Protein 3W1Z (pdb70)

Radius of gyration: 27.45 Å; Cα contacts (8 Å, |Δi|>4): 1087; chains: 4; bounding box: 51×83×70 Å

Secondary structure (DSSP, 8-state):
----SSBT-SS---SSS-----TTS----EEEEE-SSEEEEEEE-TT--GGGEEEEEETTEEEEEEEE--GGGG-SSSSEEEEE----EEEEEEEE-SS-B-GGG-EEEEETTEEEEEEEBS--S----PPP--/---TTTSSPPHHHHHHHHHHHHH-GGGS---SSSB---EEEEE-SSEEEEEEE-TT--GGGEEEEEETTEEEEEEEE--TTHHHHHTT-EEEE----EEEEEEEE--S-B-GGG-EEEEETTEEEEEEEB-SS-SS-------/----HHHHHH-GGGS-PPTTSB---EEEEE-SSEEEEEEE-TT--GGGEEEEEETTEEEEEEEE--TT-SSSSSTTEEEE----EEEEEEEE--S-B-TTS-EEEEETTEEEEEEEB-SS-SS-------/-----EEEEE-SSEEEEEEE-TT--GGGEEEEEETTEEEEEEEEPPTTTT-S-SS-EEEE----EEEEEEEE--S-B-TTS-EEEEETTEEEEEEEBSS-----EEEPB-

Foldseek 3Di:
DQDDQEAPDPPDDDDPDDRVPPDLADRFDWDWDDDLFKIKIKTAAAQDDPVQWDWDDDDQKIKIWGWFDDPVVPDPDDDDDPDDSDHTTIGMYIYRHPAAFDPVPWDWDADNRMIMIMTTHPRRDDPDDDDDDD/DVCQVPPDDDVVVVVVVVCCCFAPQVNPDPPPPADEWDWDWDDDVWKIKIKTAAPQDDPVFWDWDDDDQKIKIWGWRDDPCVVVVVVVNDDDDPDDTTIYMGMGRHPAAFDRVPWDWDDDNRMIMIMTTGDPDHPPPDDDDDD/DPDCPQVCFAPFPNQPFDDDDDQQDWDWDADPFKIKIKGAAPQDDPVFWDWDDDPQKIKIWGWRDDPQPDDVRDPVDDDDDDDTTIDMTMGGHPAQFDRVVWDWDDDNRMIMTMTGGDPDHPPDDDDDPD/DDEWDKDWDDDLFKIKMKTFAPQADPVFWDWDDDPQKIKIWGWRDDPPVVDDDPDDDDDDPDDTTIDMDIDGHPFDFDVVPWDWDADNRMIMIMTTGPHRDDDDDDDDDD

Organism: Schizosaccharomyces pombe (strain 972 / ATCC 24843) (NCBI:txid284812)

Nearest PDB structures (foldseek):
  3w1z-assembly1_B  TM=1.007E+00  e=1.827E-26  Schizosaccharomyces pombe 972h-
  3w1z-assembly1_C  TM=9.497E-01  e=1.363E-19  Schizosaccharomyces pombe 972h-
  3w1z-assembly1_D  TM=8.526E-01  e=8.000E-17  Schizosaccharomyces pombe 972h-
  5j7n-assembly1_A  TM=8.357E-01  e=1.827E-09  Xylella fastidiosa 9a5c
  3guf-assembly1_B  TM=9.057E-01  e=1.093E-08  Xanthomonas citri

Solvent-accessible surface area: 29798 Å² total; per-residue (Å²): 149,75,66,25,35,4,1,74,32,70,7,6,95,98,52,134,52,29,74,37,64,114,96,46,69,42,31,9,30,0,3,0,3,29,12,88,69,39,0,1,0,3,2,31,2,19,18,3,93,96,136,50,6,51,0,6,17,8,39,19,32,0,2,1,11,11,68,6,54,29,108,92,141,112,96,116,87,130,38,102,82,76,50,62,46,26,118,54,25,89,14,37,3,4,0,20,11,58,33,161,16,44,32,127,124,12,94,0,63,26,69,49,0,20,0,32,0,37,0,18,29,81,122,121,72,110,128,98,166,169,132,95,162,260,187,75,90,124,54,156,159,75,101,56,108,88,17,88,74,98,102,36,24,91,76,2,2,1,22,183,89,13,119,81,76,106,72,56,47,50,14,37,0,2,0,20,44,28,190,108,64,4,10,0,6,0,32,5,18,20,2,97,143,141,44,24,103,46,88,60,99,101,20,99,0,16,0,21,21,87,15,75,38,136,46,129,96,42,35,96,95,46,11,85,103,70,45,26,15,156,53,27,48,4,24,6,15,0,40,8,61,28,114,23,22,51,124,153,38,115,51,95,29,72,62,0,28,5,27,0,38,0,34,44,40,156,105,21,128,117,152,155,177,137,94,162,245,158,148,62,162,46,22,108,78,2,2,3,50,155,86,19,127,94,93,119,73,54,52,65,17,39,0,1,0,16,23,16,147,97,48,3,11,0,8,0,34,4,19,18,1,99,128,125,37,19,79,49,104,65,96,108,20,98,0,34,1,24,16,89,17,59,42,116,63,168,71,114,91,47,35,0,9,11,5,13,25,6,21,76,52,32,32,2,20,13,30,1,28,11,66,21,108,15,38,52,135,149,36,121,48,101,46,70,61,1,29,6,32,0,54,0,18,56,45,168,167,26,178,105,162,160,163,126,87,164,242,184,33,24,11,14,0,3,0,18,18,18,85,68,47,0,14,0,5,1,34,4,16,16,2,80,142,132,34,20,77,47,109,59,100,112,13,99,0,36,0,26,13,80,9,32,33,86,64,129,99,42,110,84,84,29,91,76,81,51,81,52,25,115,59,25,86,8,80,6,45,0,49,6,70,26,147,9,37,57,138,142,37,119,59,79,32,56,59,1,29,6,22,0,48,0,23,26,76,121,121,45,123,64,65,77,98,5,65,21,148

InterPro domains:
  IPR002068 Alpha crystallin/Hsp20 domain [PF00011] (41-142)
  IPR002068 Alpha crystallin/Hsp20 domain [PS01031] (30-143)
  IPR008978 HSP20-like chaperone [G3DSA:2.60.40.790] (1-143)
  IPR008978 HSP20-like chaperone [SSF49764] (6-138)
  IPR031107 Small heat shock protein [PTHR11527] (37-141)

CATH classification: 2.60.40.790

Structure (mmCIF, N/CA/C/O backbone):
data_3W1Z
#
_entry.id   3W1Z
#
_cell.length_a   78.296
_cell.length_b   121.078
_cell.length_c   122.592
_cell.angle_alpha   90.00
_cell.angle_beta   90.00
_cell.angle_gamma   90.00
#
_symmetry.space_group_name_H-M   'I 2 2 2'
#
loop_
_entity.id
_entity.type
_entity.pdbx_description
1 polymer 'Heat shock protein 16'
2 water water
#
loop_
_atom_site.group_PDB
_atom_site.id
_atom_site.type_symbol
_atom_site.label_atom_id
_atom_site.label_alt_id
_atom_site.label_comp_id
_atom_site.label_asym_id
_atom_site.label_entity_id
_atom_site.label_seq_id
_atom_site.pdbx_PDB_ins_code
_atom_site.Cartn_x
_atom_site.Cartn_y
_atom_site.Cartn_z
_atom_site.occupancy
_atom_site.B_iso_or_equiv
_atom_site.auth_seq_id
_atom_site.auth_comp_id
_atom_site.auth_asym_id
_atom_site.auth_atom_id
_atom_site.pdbx_PDB_model_num
ATOM 1 N N . PRO A 1 10 ? 43.232 37.734 57.614 1.00 82.96 10 PRO A N 1
ATOM 2 C CA . PRO A 1 10 ? 43.360 36.395 57.031 1.00 87.18 10 PRO A CA 1
ATOM 3 C C . PRO A 1 10 ? 44.238 35.474 57.876 1.00 84.53 10 PRO A C 1
ATOM 4 O O . PRO A 1 10 ? 45.436 35.359 57.611 1.00 74.70 10 PRO A O 1
ATOM 8 N N . PRO A 1 11 ? 43.646 34.817 58.884 1.00 81.14 11 PRO A N 1
ATOM 9 C CA . PRO A 1 11 ? 44.378 33.903 59.765 1.00 75.12 11 PRO A CA 1
ATOM 10 C C . PRO A 1 11 ? 44.851 32.660 59.009 1.00 70.09 11 PRO A C 1
ATOM 11 O O . PRO A 1 11 ? 44.168 32.188 58.108 1.00 61.97 11 PRO A O 1
ATOM 15 N N . THR A 1 12 ? 46.022 32.152 59.375 1.00 57.73 12 THR A N 1
ATOM 16 C CA . THR A 1 12 ? 46.612 30.997 58.713 1.00 57.31 12 THR A CA 1
ATOM 17 C C . THR A 1 12 ? 46.857 29.849 59.689 1.00 48.61 12 THR A C 1
ATOM 18 O O . THR A 1 12 ? 47.479 30.042 60.736 1.00 46.25 12 THR A O 1
ATOM 22 N N . VAL A 1 13 ? 46.367 28.657 59.348 1.00 42.64 13 VAL A N 1
ATOM 23 C CA . VAL A 1 13 ? 46.606 27.484 60.186 1.00 23.78 13 VAL A CA 1
ATOM 24 C C . VAL A 1 13 ? 48.052 27.022 59.975 1.00 22.00 13 VAL A C 1
ATOM 25 O O . VAL A 1 13 ? 48.496 26.809 58.845 1.00 23.36 13 VAL A O 1
ATOM 29 N N . ASN A 1 14 ? 48.797 26.926 61.071 1.00 16.87 14 ASN A N 1
ATOM 30 C CA . ASN A 1 14 ? 50.236 26.702 60.999 1.00 18.98 14 ASN A CA 1
ATOM 31 C C . ASN A 1 14 ? 50.599 25.254 60.703 1.00 26.40 14 ASN A C 1
ATOM 32 O O . ASN A 1 14 ? 51.602 24.977 60.045 1.00 26.57 14 ASN A O 1
ATOM 37 N N . ASP A 1 15 ? 49.781 24.333 61.196 1.00 23.02 15 ASP A N 1
ATOM 38 C CA . ASP A 1 15 ? 50.020 22.914 60.978 1.00 21.19 15 ASP A CA 1
ATOM 39 C C . ASP A 1 15 ? 48.858 22.277 60.218 1.00 18.71 15 ASP A C 1
ATOM 40 O O . ASP A 1 15 ? 47.740 22.191 60.725 1.00 26.03 15 ASP A O 1
ATOM 45 N N . LEU A 1 16 ? 49.138 21.831 58.997 1.00 16.49 16 LEU A N 1
ATOM 46 C CA . LEU A 1 16 ? 48.092 21.417 58.064 1.00 20.48 16 LEU A CA 1
ATOM 47 C C . LEU A 1 16 ? 47.550 20.008 58.309 1.00 20.16 16 LEU A C 1
ATOM 48 O O . LEU A 1 16 ? 48.303 19.085 58.620 1.00 17.04 16 LEU A O 1
ATOM 53 N N . PHE A 1 17 ? 46.234 19.868 58.153 1.00 15.75 17 PHE A N 1
ATOM 54 C CA . PHE A 1 17 ? 45.543 18.580 58.233 1.00 19.87 17 PHE A CA 1
ATOM 55 C C . PHE A 1 17 ? 45.839 17.823 59.525 1.00 24.17 17 PHE A C 1
ATOM 56 O O . PHE A 1 17 ? 46.000 16.604 59.515 1.00 29.04 17 PHE A O 1
ATOM 64 N N . SER A 1 18 ? 45.893 18.551 60.635 1.00 26.14 18 SER A N 1
ATOM 65 C CA . SER A 1 18 ? 46.320 17.979 61.909 1.00 22.67 18 SER A CA 1
ATOM 66 C C . SER A 1 18 ? 45.343 16.956 62.485 1.00 22.16 18 SER A C 1
ATOM 67 O O . SER A 1 18 ? 44.130 17.166 62.480 1.00 21.86 18 SER A O 1
ATOM 70 N N . ASP A 1 19 ? 45.886 15.843 62.969 1.00 22.77 19 ASP A N 1
ATOM 71 C CA . ASP A 1 19 ? 45.103 14.863 63.713 1.00 28.43 19 ASP A CA 1
ATOM 72 C C . ASP A 1 19 ? 44.973 15.279 65.174 1.00 25.45 19 ASP A C 1
ATOM 73 O O . ASP A 1 19 ? 44.071 14.828 65.880 1.00 31.17 19 ASP A O 1
ATOM 78 N N . PHE A 1 20 ? 45.887 16.133 65.625 1.00 22.98 20 PHE A N 1
ATOM 79 C CA . PHE A 1 20 ? 45.927 16.545 67.025 1.00 23.19 20 PHE A CA 1
ATOM 80 C C . PHE A 1 20 ? 44.890 17.600 67.409 1.00 24.00 20 PHE A C 1
ATOM 81 O O . PHE A 1 20 ? 44.194 17.452 68.412 1.00 24.70 20 PHE A O 1
ATOM 89 N N . VAL A 1 21 ? 44.791 18.663 66.614 1.00 26.16 21 VAL A N 1
ATOM 90 C CA . VAL A 1 21 ? 43.948 19.805 66.968 1.00 18.85 21 VAL A CA 1
ATOM 91 C C . VAL A 1 21 ? 43.081 20.283 65.804 1.00 20.56 21 VAL A C 1
ATOM 92 O O . VAL A 1 21 ? 43.577 20.527 64.705 1.00 24.68 21 VAL A O 1
ATOM 96 N N . SER A 1 22 ? 41.783 20.420 66.058 1.00 24.10 22 SER A N 1
ATOM 97 C CA . SER A 1 22 ? 40.862 20.969 65.072 1.00 33.78 22 SER A CA 1
ATOM 98 C C . SER A 1 22 ? 40.845 22.489 65.153 1.00 43.25 22 SER A C 1
ATOM 99 O O . SER A 1 22 ? 40.534 23.063 66.198 1.00 40.43 22 SER A O 1
ATOM 102 N N . TYR A 1 23 ? 41.185 23.136 64.043 1.00 56.77 23 TYR A N 1
ATOM 103 C CA . TYR A 1 23 ? 41.271 24.590 64.009 1.00 55.66 23 TYR A CA 1
ATOM 104 C C . TYR A 1 23 ? 39.891 25.210 64.163 1.00 63.99 23 TYR A C 1
ATOM 105 O O . TYR A 1 23 ? 38.941 24.850 63.464 1.00 62.71 23 TYR A O 1
ATOM 114 N N . SER A 1 24 ? 39.799 26.144 65.096 1.00 72.14 24 SER A N 1
ATOM 115 C CA . SER A 1 24 ? 38.531 26.718 65.497 1.00 76.00 24 SER A CA 1
ATOM 116 C C . SER A 1 24 ? 38.844 28.070 66.093 1.00 76.18 24 SER A C 1
ATOM 117 O O . SER A 1 24 ? 39.975 28.534 65.988 1.00 65.57 24 SER A O 1
ATOM 120 N N . PRO A 1 25 ? 37.850 28.741 66.690 1.00 87.48 25 PRO A N 1
ATOM 121 C CA . PRO A 1 25 ? 38.400 29.869 67.447 1.00 85.11 25 PRO A CA 1
ATOM 122 C C . PRO A 1 25 ? 38.981 29.524 68.818 1.00 85.46 25 PRO A C 1
ATOM 123 O O . PRO A 1 25 ? 38.627 30.155 69.807 1.00 77.34 25 PRO A O 1
ATOM 127 N N . ARG A 1 26 ? 39.853 28.532 68.888 1.00 91.01 26 ARG A N 1
ATOM 128 C CA . ARG A 1 26 ? 40.758 28.441 70.025 1.00 80.65 26 ARG A CA 1
ATOM 129 C C . ARG A 1 26 ? 41.943 29.329 69.720 1.00 73.04 26 ARG A C 1
ATOM 130 O O . ARG A 1 26 ? 41.832 30.188 68.850 1.00 70.45 26 ARG A O 1
ATOM 138 N N . LEU A 1 27 ? 43.061 29.141 70.428 1.00 65.68 27 LEU A N 1
ATOM 139 C CA . LEU A 1 27 ? 44.106 30.171 70.484 1.00 60.82 27 LEU A CA 1
ATOM 140 C C . LEU A 1 27 ? 44.432 30.691 69.092 1.00 68.78 27 LEU A C 1
ATOM 141 O O . LEU A 1 27 ? 44.742 29.939 68.152 1.00 73.13 27 LEU A O 1
ATOM 146 N N . ASN A 1 28 ? 44.328 32.008 68.983 1.00 72.79 28 ASN A N 1
ATOM 147 C CA . ASN A 1 28 ? 44.379 32.682 67.704 1.00 81.91 28 ASN A CA 1
ATOM 148 C C . ASN A 1 28 ? 45.672 32.369 66.983 1.00 84.19 28 ASN A C 1
ATOM 149 O O . ASN A 1 28 ? 45.654 31.900 65.847 1.00 83.10 28 ASN A O 1
ATOM 154 N N . ASN A 1 29 ? 46.792 32.652 67.650 1.00 79.75 29 ASN A N 1
ATOM 155 C CA . ASN A 1 29 ? 48.129 32.539 67.060 1.00 80.29 29 ASN A CA 1
ATOM 156 C C . ASN A 1 29 ? 48.262 33.562 65.935 1.00 87.60 29 ASN A C 1
ATOM 157 O O . ASN A 1 29 ? 49.313 33.695 65.313 1.00 84.31 29 ASN A O 1
ATOM 162 N N . GLN A 1 30 ? 47.159 34.262 65.684 1.00 84.28 30 GLN A N 1
ATOM 163 C CA . GLN A 1 30 ? 46.975 35.116 64.527 1.00 88.00 30 GLN A CA 1
ATOM 164 C C . GLN A 1 30 ? 47.986 36.248 64.441 1.00 87.15 30 GLN A C 1
ATOM 165 O O . GLN A 1 30 ? 48.931 36.162 63.656 1.00 87.41 30 GLN A O 1
ATOM 171 N N . ILE A 1 31 ? 47.790 37.269 65.283 1.00 88.30 31 ILE A N 1
ATOM 172 C CA . ILE A 1 31 ? 48.614 38.486 65.314 1.00 88.19 31 ILE A CA 1
ATOM 173 C C . ILE A 1 31 ? 49.141 38.790 63.916 1.00 84.62 31 ILE A C 1
ATOM 174 O O . ILE A 1 31 ? 50.343 38.721 63.674 1.00 78.64 31 ILE A O 1
ATOM 179 N N . PRO A 1 32 ? 48.217 39.080 62.983 1.00 83.20 32 PRO A N 1
ATOM 180 C CA . PRO A 1 32 ? 48.457 38.999 61.536 1.00 80.23 32 PRO A CA 1
ATOM 181 C C . PRO A 1 32 ? 49.722 39.726 61.106 1.00 72.16 32 PRO A C 1
ATOM 182 O O . PRO A 1 32 ? 50.026 40.798 61.629 1.00 79.78 32 PRO A O 1
ATOM 186 N N . GLY A 1 33 ? 50.451 39.138 60.165 1.00 66.84 33 GLY A N 1
ATOM 187 C CA . GLY A 1 33 ? 51.665 39.746 59.658 1.00 66.07 33 GLY A CA 1
ATOM 188 C C . GLY A 1 33 ? 52.953 39.059 60.074 1.00 61.00 33 GLY A C 1
ATOM 189 O O . GLY A 1 33 ? 54.025 39.421 59.596 1.00 59.89 33 GLY A O 1
ATOM 190 N N . GLU A 1 34 ? 52.863 38.086 60.974 1.00 57.45 34 GLU A N 1
ATOM 191 C CA . GLU A 1 34 ? 54.043 37.309 61.357 1.00 57.49 34 GLU A CA 1
ATOM 192 C C . GLU A 1 34 ? 54.459 36.291 60.296 1.00 46.36 34 GLU A C 1
ATOM 193 O O . GLU A 1 34 ? 53.683 35.968 59.395 1.00 33.53 34 GLU A O 1
ATOM 199 N N . LEU A 1 35 ? 55.691 35.800 60.403 1.00 45.44 35 LEU A N 1
ATOM 200 C CA . LEU A 1 35 ? 56.277 34.978 59.352 1.00 39.31 35 LEU A CA 1
ATOM 201 C C . LEU A 1 35 ? 55.572 33.632 59.228 1.00 37.62 35 LEU A C 1
ATOM 202 O O . LEU A 1 35 ? 55.532 32.839 60.170 1.00 39.36 35 LEU A O 1
ATOM 207 N N . SER A 1 36 ? 55.018 33.396 58.043 1.00 25.58 36 SER A N 1
ATOM 208 C CA . SER A 1 36 ? 54.319 32.162 57.715 1.00 32.38 36 SER A CA 1
ATOM 209 C C . SER A 1 36 ? 54.583 31.780 56.264 1.00 25.04 36 SER A C 1
ATOM 210 O O . SER A 1 36 ? 53.795 32.139 55.387 1.00 14.04 36 SER A O 1
ATOM 213 N N . PRO A 1 37 ? 55.701 31.083 55.997 1.00 21.25 37 PRO A N 1
ATOM 214 C CA . PRO A 1 37 ? 56.040 30.750 54.609 1.00 23.95 37 PRO A CA 1
ATOM 215 C C . PRO A 1 37 ? 54.876 30.042 53.927 1.00 24.51 37 PRO A C 1
ATOM 216 O O . PRO A 1 37 ? 54.378 29.039 54.436 1.00 19.36 37 PRO A O 1
ATOM 220 N N . SER A 1 38 ? 54.459 30.566 52.779 1.00 16.82 38 SER A N 1
ATOM 221 C CA . SER A 1 38 ? 53.231 30.118 52.134 1.00 19.51 38 SER A CA 1
ATOM 222 C C . SER A 1 38 ? 53.350 28.696 51.610 1.00 19.89 38 SER A C 1
ATOM 223 O O . SER A 1 38 ? 54.378 28.309 51.055 1.00 19.15 38 SER A O 1
ATOM 226 N N . ILE A 1 39 ? 52.288 27.920 51.787 1.00 20.07 39 ILE A N 1
ATOM 227 C CA . ILE A 1 39 ? 52.326 26.505 51.447 1.00 18.15 39 ILE A CA 1
ATOM 228 C C . ILE A 1 39 ? 51.184 26.064 50.535 1.00 16.53 39 ILE A C 1
ATOM 229 O O . ILE A 1 39 ? 50.009 26.290 50.831 1.00 15.30 39 ILE A O 1
ATOM 234 N N . ASP A 1 40 ? 51.552 25.445 49.417 1.00 16.48 40 ASP A N 1
ATOM 235 C CA . ASP A 1 40 ? 50.603 24.804 48.520 1.00 16.28 40 ASP A CA 1
ATOM 236 C C . ASP A 1 40 ? 50.776 23.292 48.594 1.00 16.23 40 ASP A C 1
ATOM 237 O O . ASP A 1 40 ? 51.896 22.795 48.663 1.00 17.32 40 ASP A O 1
ATOM 242 N N . VAL A 1 41 ? 49.668 22.562 48.589 1.00 13.05 41 VAL A N 1
ATOM 243 C CA . VAL A 1 41 ? 49.726 21.106 48.645 1.00 14.87 41 VAL A CA 1
ATOM 244 C C . VAL A 1 41 ? 48.854 20.490 47.563 1.00 18.13 41 VAL A C 1
ATOM 245 O O . VAL A 1 41 ? 47.669 20.807 47.453 1.00 14.52 41 VAL A O 1
ATOM 249 N N . HIS A 1 42 ? 49.444 19.611 46.761 1.00 19.69 42 HIS A N 1
ATOM 250 C CA . HIS A 1 42 ? 48.685 18.919 45.725 1.00 24.11 42 HIS A CA 1
ATOM 251 C C . HIS A 1 42 ? 48.813 17.406 45.852 1.00 24.09 42 HIS A C 1
ATOM 252 O O . HIS A 1 42 ? 49.861 16.895 46.230 1.00 26.21 42 HIS A O 1
ATOM 259 N N . GLU A 1 43 ? 47.738 16.690 45.544 1.00 25.47 43 GLU A N 1
ATOM 260 C CA . GLU A 1 43 ? 47.789 15.234 45.551 1.00 28.25 43 GLU A CA 1
ATOM 261 C C . GLU A 1 43 ? 47.337 14.667 44.214 1.00 22.85 43 GLU A C 1
ATOM 262 O O . GLU A 1 43 ? 46.173 14.791 43.836 1.00 27.56 43 GLU A O 1
ATOM 268 N N . GLY A 1 44 ? 48.267 14.039 43.504 1.00 22.73 44 GLY A N 1
ATOM 269 C CA . GLY A 1 44 ? 47.958 13.415 42.233 1.00 32.97 44 GLY A CA 1
ATOM 270 C C . GLY A 1 44 ? 47.790 11.920 42.400 1.00 29.04 44 GLY A C 1
ATOM 271 O O . GLY A 1 44 ? 47.724 11.423 43.525 1.00 28.03 44 GLY A O 1
ATOM 272 N N . LYS A 1 45 ? 47.770 11.182 41.315 1.00 34.69 45 LYS A N 1
ATOM 273 C CA . LYS A 1 45 ? 47.616 9.751 41.375 1.00 31.52 45 LYS A CA 1
ATOM 274 C C . LYS A 1 45 ? 48.787 9.106 42.025 1.00 29.19 45 LYS A C 1
ATOM 275 O O . LYS A 1 45 ? 48.639 8.297 42.878 1.00 34.00 45 LYS A O 1
ATOM 281 N N . ASP A 1 46 ? 49.964 9.464 41.595 1.00 29.18 46 ASP A N 1
ATOM 282 C CA . ASP A 1 46 ? 51.170 8.860 42.145 1.00 31.56 46 ASP A CA 1
ATOM 283 C C . ASP A 1 46 ? 51.905 9.682 43.203 1.00 32.79 46 ASP A C 1
ATOM 284 O O . ASP A 1 46 ? 52.862 9.191 43.800 1.00 35.80 46 ASP A O 1
ATOM 289 N N . THR A 1 47 ? 51.479 10.915 43.457 1.00 39.88 47 THR A N 1
ATOM 290 C CA . THR A 1 47 ? 52.355 11.805 44.220 1.00 36.76 47 THR A CA 1
ATOM 291 C C . THR A 1 47 ? 51.693 12.895 45.069 1.00 33.33 47 THR A C 1
ATOM 292 O O . THR A 1 47 ? 50.594 13.368 44.769 1.00 32.81 47 THR A O 1
ATOM 296 N N . VAL A 1 48 ? 52.388 13.273 46.139 1.00 29.29 48 VAL A N 1
ATOM 297 C CA . VAL A 1 48 ? 52.005 14.405 46.973 1.00 25.20 48 VAL A CA 1
ATOM 298 C C . VAL A 1 48 ? 53.085 15.477 46.889 1.00 33.41 48 VAL A C 1
ATOM 299 O O . VAL A 1 48 ? 54.244 15.221 47.201 1.00 32.04 48 VAL A O 1
ATOM 303 N N . SER A 1 49 ? 52.706 16.675 46.459 1.00 29.72 49 SER A N 1
ATOM 304 C CA . SER A 1 49 ? 53.655 17.774 46.318 1.00 20.19 49 SER A CA 1
ATOM 305 C C . SER A 1 49 ? 53.409 18.877 47.340 1.00 26.30 49 SER A C 1
ATOM 306 O O . SER A 1 49 ? 52.282 19.366 47.489 1.00 17.50 49 SER A O 1
ATOM 309 N N . VAL A 1 50 ? 54.473 19.262 48.040 1.00 21.96 50 VAL A N 1
ATOM 310 C CA . VAL A 1 50 ? 54.404 20.365 48.990 1.00 20.04 50 VAL A CA 1
ATOM 311 C C . VAL A 1 50 ? 55.327 21.506 48.573 1.00 23.12 50 VAL A C 1
ATOM 312 O O . VAL A 1 50 ? 56.549 21.369 48.599 1.00 28.27 50 VAL A O 1
ATOM 316 N N . ASP A 1 51 ? 54.732 22.632 48.193 1.00 19.64 51 ASP A N 1
ATOM 317 C CA . ASP A 1 51 ? 55.487 23.816 47.795 1.00 16.94 51 ASP A CA 1
ATOM 318 C C . ASP A 1 51 ? 55.478 24.867 48.899 1.00 18.70 51 ASP A C 1
ATOM 319 O O . ASP A 1 51 ? 54.424 25.254 49.395 1.00 14.42 51 ASP A O 1
ATOM 324 N N . VAL A 1 52 ? 56.665 25.326 49.279 1.00 22.57 52 VAL A N 1
ATOM 325 C CA . VAL A 1 52 ? 56.819 26.303 50.343 1.00 18.49 52 VAL A CA 1
ATOM 326 C C . VAL A 1 52 ? 57.624 27.493 49.838 1.00 21.62 52 VAL A C 1
ATOM 327 O O . VAL A 1 52 ? 58.734 27.329 49.333 1.00 22.45 52 VAL A O 1
ATOM 331 N N . GLU A 1 53 ? 57.063 28.690 49.972 1.00 21.45 53 GLU A N 1
ATOM 332 C CA . GLU A 1 53 ? 57.768 29.901 49.571 1.00 23.11 53 GLU A CA 1
ATOM 333 C C . GLU A 1 53 ? 58.762 30.324 50.645 1.00 19.70 53 GLU A C 1
ATOM 334 O O . GLU A 1 53 ? 58.384 30.580 51.787 1.00 18.14 53 GLU A O 1
ATOM 340 N N . LEU A 1 54 ? 60.035 30.395 50.271 1.00 19.19 54 LEU A N 1
ATOM 341 C CA . LEU A 1 54 ? 61.084 30.812 51.195 1.00 20.17 54 LEU A CA 1
ATOM 342 C C . LEU A 1 54 ? 62.065 31.764 50.515 1.00 31.06 54 LEU A C 1
ATOM 343 O O . LEU A 1 54 ? 63.227 31.414 50.311 1.00 32.12 54 LEU A O 1
ATOM 348 N N . PRO A 1 55 ? 61.603 32.974 50.162 1.00 28.38 55 PRO A N 1
ATOM 349 C CA . PRO A 1 55 ? 62.487 33.926 49.481 1.00 29.79 55 PRO A CA 1
ATOM 350 C C . PRO A 1 55 ? 63.599 34.436 50.395 1.00 36.44 55 PRO A C 1
ATOM 351 O O . PRO A 1 55 ? 63.351 34.738 51.563 1.00 33.43 55 PRO A O 1
ATOM 355 N N . GLY A 1 56 ? 64.815 34.517 49.863 1.00 32.68 56 GLY A N 1
ATOM 356 C CA . GLY A 1 56 ? 65.948 35.030 50.612 1.00 34.83 56 GLY A CA 1
ATOM 357 C C . GLY A 1 56 ? 66.498 34.059 51.639 1.00 29.70 56 GLY A C 1
ATOM 358 O O . GLY A 1 56 ? 67.158 34.463 52.595 1.00 36.92 56 GLY A O 1
ATOM 359 N N . VAL A 1 57 ? 66.233 32.773 51.439 1.00 37.43 57 VAL A N 1
ATOM 360 C CA . VAL A 1 57 ? 66.707 31.741 52.354 1.00 43.23 57 VAL A CA 1
ATOM 361 C C . VAL A 1 57 ? 67.677 30.800 51.647 1.00 49.01 57 VAL A C 1
ATOM 362 O O . VAL A 1 57 ? 67.412 30.353 50.536 1.00 44.27 57 VAL A O 1
ATOM 366 N N . LYS A 1 58 ? 68.809 30.517 52.283 1.00 50.64 58 LYS A N 1
ATOM 367 C CA . LYS A 1 58 ? 69.748 29.535 51.754 1.00 55.17 58 LYS A CA 1
ATOM 368 C C . LYS A 1 58 ? 69.260 28.142 52.138 1.00 54.64 58 LYS A C 1
ATOM 369 O O . LYS A 1 58 ? 68.713 27.954 53.224 1.00 53.93 58 LYS A O 1
ATOM 375 N N . LYS A 1 59 ? 69.461 27.169 51.254 1.00 52.04 59 LYS A N 1
ATOM 376 C CA . LYS A 1 59 ? 68.932 25.822 51.464 1.00 47.78 59 LYS A CA 1
ATOM 377 C C . LYS A 1 59 ? 69.527 25.141 52.696 1.00 48.83 59 LYS A C 1
ATOM 378 O O . LYS A 1 59 ? 68.906 24.257 53.285 1.00 58.31 59 LYS A O 1
ATOM 384 N N . GLU A 1 60 ? 70.726 25.559 53.088 1.00 52.88 60 GLU A N 1
ATOM 385 C CA . GLU A 1 60 ? 71.385 24.982 54.253 1.00 55.61 60 GLU A CA 1
ATOM 386 C C . GLU A 1 60 ? 70.784 25.517 55.551 1.00 57.10 60 GLU A C 1
ATOM 387 O O . GLU A 1 60 ? 71.043 24.985 56.630 1.00 58.46 60 GLU A O 1
ATOM 393 N N . ASP A 1 61 ? 69.981 26.571 55.437 1.00 59.94 61 ASP A N 1
ATOM 394 C CA . ASP A 1 61 ? 69.304 27.152 56.593 1.00 57.89 61 ASP A CA 1
ATOM 395 C C . ASP A 1 61 ? 67.938 26.522 56.851 1.00 55.73 61 ASP A C 1
ATOM 396 O O . ASP A 1 61 ? 67.332 26.745 57.900 1.00 53.86 61 ASP A O 1
ATOM 401 N N . VAL A 1 62 ? 67.458 25.732 55.897 1.00 45.68 62 VAL A N 1
ATOM 402 C CA . VAL A 1 62 ? 66.152 25.092 56.023 1.00 47.96 62 VAL A CA 1
ATOM 403 C C . VAL A 1 62 ? 66.286 23.573 56.109 1.00 47.17 62 VAL A C 1
ATOM 404 O O . VAL A 1 62 ? 67.031 22.964 55.344 1.00 48.89 62 VAL A O 1
ATOM 408 N N . GLN A 1 63 ? 65.579 22.970 57.061 1.00 43.22 63 GLN A N 1
ATOM 409 C CA . GLN A 1 63 ? 65.575 21.519 57.195 1.00 44.67 63 GLN A CA 1
ATOM 410 C C . GLN A 1 63 ? 64.186 20.917 56.995 1.00 40.85 63 GLN A C 1
ATOM 411 O O . GLN A 1 63 ? 63.161 21.529 57.331 1.00 41.44 63 GLN A O 1
ATOM 417 N N . VAL A 1 64 ? 64.178 19.708 56.440 1.00 35.51 64 VAL A N 1
ATOM 418 C CA . VAL A 1 64 ? 62.958 18.963 56.169 1.00 36.36 64 VAL A CA 1
ATOM 419 C C . VAL A 1 64 ? 63.042 17.589 56.826 1.00 45.42 64 VAL A C 1
ATOM 420 O O . VAL A 1 64 ? 63.975 16.828 56.568 1.00 49.29 64 VAL A O 1
ATOM 424 N N . HIS A 1 65 ? 62.072 17.273 57.677 1.00 35.46 65 HIS A N 1
ATOM 425 C CA . HIS A 1 65 ? 62.040 15.976 58.345 1.00 39.88 65 HIS A CA 1
ATOM 426 C C . HIS A 1 65 ? 60.711 15.264 58.121 1.00 36.63 65 HIS A C 1
ATOM 427 O O . HIS A 1 65 ? 59.650 15.846 58.321 1.00 38.81 65 HIS A O 1
ATOM 434 N N . TYR A 1 66 ? 60.767 14.002 57.710 1.00 42.14 66 TYR A N 1
ATOM 435 C CA . TYR A 1 66 ? 59.552 13.201 57.600 1.00 41.43 66 TYR A CA 1
ATOM 436 C C . TYR A 1 66 ? 59.463 12.175 58.728 1.00 42.74 66 TYR A C 1
ATOM 437 O O . TYR A 1 66 ? 60.374 11.364 58.916 1.00 52.64 66 TYR A O 1
ATOM 446 N N . ASP A 1 67 ? 58.372 12.233 59.488 1.00 40.39 67 ASP A N 1
ATOM 447 C CA . ASP A 1 67 ? 58.140 11.282 60.569 1.00 38.52 67 ASP A CA 1
ATOM 448 C C . ASP A 1 67 ? 56.710 10.765 60.539 1.00 42.45 67 ASP A C 1
ATOM 449 O O . ASP A 1 67 ? 55.763 11.540 60.711 1.00 47.78 67 ASP A O 1
ATOM 454 N N . SER A 1 68 ? 56.568 9.460 60.314 1.00 43.58 68 SER A N 1
ATOM 455 C CA . SER A 1 68 ? 55.298 8.746 60.496 1.00 53.00 68 SER A CA 1
ATOM 456 C C . SER A 1 68 ? 54.074 9.434 59.891 1.00 43.21 68 SER A C 1
ATOM 457 O O . SER A 1 68 ? 53.018 9.489 60.518 1.00 41.69 68 SER A O 1
ATOM 460 N N . GLY A 1 69 ? 54.213 9.950 58.676 1.00 32.20 69 GLY A N 1
ATOM 461 C CA . GLY A 1 69 ? 53.099 10.592 58.003 1.00 35.94 69 GLY A CA 1
ATOM 462 C C . GLY A 1 69 ? 53.053 12.100 58.164 1.00 39.64 69 GLY A C 1
ATOM 463 O O . GLY A 1 69 ? 52.161 12.761 57.630 1.00 35.52 69 GLY A O 1
ATOM 464 N N . LYS A 1 70 ? 54.011 12.652 58.903 1.00 36.21 70 LYS A N 1
ATOM 465 C CA . LYS A 1 70 ? 54.065 14.096 59.111 1.00 31.53 70 LYS A CA 1
ATOM 466 C C . LYS A 1 70 ? 55.327 14.710 58.522 1.00 34.03 70 LYS A C 1
ATOM 467 O O . LYS A 1 70 ? 56.442 14.361 58.907 1.00 34.72 70 LYS A O 1
ATOM 473 N N . LEU A 1 71 ? 55.137 15.628 57.582 1.00 29.11 71 LEU A N 1
ATOM 474 C CA . LEU A 1 71 ? 56.238 16.371 56.992 1.00 32.34 71 LEU A CA 1
ATOM 475 C C . LEU A 1 71 ? 56.431 17.678 57.749 1.00 31.11 71 LEU A C 1
ATOM 476 O O . LEU A 1 71 ? 55.533 18.511 57.794 1.00 31.66 71 LEU A O 1
ATOM 481 N N . THR A 1 72 ? 57.600 17.854 58.350 1.00 31.09 72 THR A N 1
ATOM 482 C CA . THR A 1 72 ? 57.909 19.094 59.048 1.00 27.99 72 THR A CA 1
ATOM 483 C C . THR A 1 72 ? 58.992 19.874 58.316 1.00 36.57 72 THR A C 1
ATOM 484 O O . THR A 1 72 ? 60.089 19.366 58.074 1.00 36.99 72 THR A O 1
ATOM 488 N N . ILE A 1 73 ? 58.665 21.108 57.952 1.00 26.31 73 ILE A N 1
ATOM 489 C CA . ILE A 1 73 ? 59.617 21.994 57.301 1.00 29.45 73 ILE A CA 1
ATOM 490 C C . ILE A 1 73 ? 59.911 23.159 58.232 1.00 32.09 73 ILE A C 1
ATOM 491 O O . ILE A 1 73 ? 59.000 23.892 58.629 1.00 33.27 73 ILE A O 1
ATOM 496 N N . SER A 1 74 ? 61.178 23.322 58.598 1.00 33.09 74 SER A N 1
ATOM 497 C CA . SER A 1 74 ? 61.534 24.363 59.555 1.00 34.20 74 SER A CA 1
ATOM 498 C C . SER A 1 74 ? 62.819 25.081 59.178 1.00 39.66 74 SER A C 1
ATOM 499 O O . SER A 1 74 ? 63.572 24.618 58.325 1.00 42.91 74 SER A O 1
ATOM 502 N N . GLY A 1 75 ? 63.064 26.219 59.818 1.00 38.05 75 GLY A N 1
ATOM 503 C CA . GLY A 1 75 ? 64.269 26.976 59.553 1.00 35.55 75 GLY A CA 1
ATOM 504 C C . GLY A 1 75 ? 64.231 28.405 60.054 1.00 44.35 75 GLY A C 1
ATOM 505 O O . GLY A 1 75 ? 63.377 28.783 60.863 1.00 40.78 75 GLY A O 1
ATOM 506 N N . GLU A 1 76 ? 65.158 29.206 59.545 1.00 48.45 76 GLU A N 1
ATOM 507 C CA . GLU A 1 76 ? 65.349 30.563 60.026 1.00 47.05 76 GLU A CA 1
ATOM 508 C C . GLU A 1 76 ? 65.488 31.551 58.870 1.00 47.26 76 GLU A C 1
ATOM 509 O O . GLU A 1 76 ? 66.409 31.449 58.057 1.00 47.80 76 GLU A O 1
ATOM 515 N N . VAL A 1 77 ? 64.572 32.511 58.805 1.00 44.62 77 VAL A N 1
ATOM 516 C CA . VAL A 1 77 ? 64.659 33.575 57.815 1.00 49.13 77 VAL A CA 1
ATOM 517 C C . VAL A 1 77 ? 65.392 34.741 58.463 1.00 49.07 77 VAL A C 1
ATOM 518 O O . VAL A 1 77 ? 64.865 35.392 59.365 1.00 46.96 77 VAL A O 1
ATOM 522 N N . VAL A 1 78 ? 66.608 35.000 57.995 1.00 51.46 78 VAL A N 1
ATOM 523 C CA . VAL A 1 78 ? 67.502 35.950 58.652 1.00 61.15 78 VAL A CA 1
ATOM 524 C C . VAL A 1 78 ? 67.636 37.268 57.903 1.00 67.07 78 VAL A C 1
ATOM 525 O O . VAL A 1 78 ? 67.943 37.289 56.713 1.00 67.75 78 VAL A O 1
ATOM 529 N N . ASN A 1 79 ? 67.414 38.370 58.612 1.00 66.11 79 ASN A N 1
ATOM 530 C CA . ASN A 1 79 ? 67.708 39.685 58.070 1.00 62.15 79 ASN A CA 1
ATOM 531 C C . ASN A 1 79 ? 69.221 39.834 57.976 1.00 71.36 79 ASN A C 1
ATOM 532 O O . ASN A 1 79 ? 69.919 39.696 58.977 1.00 71.94 79 ASN A O 1
ATOM 537 N N . GLU A 1 80 ? 69.731 40.103 56.778 1.00 76.67 80 GLU A N 1
ATOM 538 C CA . GLU A 1 80 ? 71.175 40.204 56.576 1.00 77.64 80 GLU A CA 1
ATOM 539 C C . GLU A 1 80 ? 71.676 41.643 56.723 1.00 88.91 80 GLU A C 1
ATOM 540 O O . GLU A 1 80 ? 72.880 41.884 56.762 1.00 95.78 80 GLU A O 1
ATOM 546 N N . ARG A 1 81 ? 70.738 42.586 56.813 1.00 86.00 81 ARG A N 1
ATOM 547 C CA . ARG A 1 81 ? 71.052 43.989 57.045 1.00 81.43 81 ARG A CA 1
ATOM 548 C C . ARG A 1 81 ? 71.180 44.189 58.546 1.00 89.26 81 ARG A C 1
ATOM 549 O O . ARG A 1 81 ? 71.413 45.308 59.016 1.00 102.09 81 ARG A O 1
ATOM 557 N N . LYS A 1 82 ? 71.033 43.099 59.300 1.00 93.77 82 LYS A N 1
ATOM 558 C CA . LYS A 1 82 ? 71.112 43.143 60.763 1.00 106.29 82 LYS A CA 1
ATOM 559 C C . LYS A 1 82 ? 72.578 43.062 61.200 1.00 116.38 82 LYS A C 1
ATOM 560 O O . LYS A 1 82 ? 72.882 43.066 62.393 1.00 125.11 82 LYS A O 1
ATOM 566 N N . ASN A 1 83 ? 73.485 43.057 60.222 1.00 113.71 83 ASN A N 1
ATOM 567 C CA . ASN A 1 83 ? 74.917 42.904 60.480 1.00 119.21 83 ASN A CA 1
ATOM 568 C C . ASN A 1 83 ? 75.520 43.975 61.396 1.00 128.57 83 ASN A C 1
ATOM 569 O O . ASN A 1 83 ? 76.660 43.835 61.843 1.00 133.05 83 ASN A O 1
ATOM 574 N N . GLU A 1 84 ? 74.767 45.041 61.663 1.00 127.81 84 GLU A N 1
ATOM 575 C CA . GLU A 1 84 ? 75.150 46.001 62.700 1.00 128.93 84 GLU A CA 1
ATOM 576 C C . GLU A 1 84 ? 73.950 46.765 63.265 1.00 129.88 84 GLU A C 1
ATOM 577 O O . GLU A 1 84 ? 72.877 46.774 62.666 1.00 127.92 84 GLU A O 1
ATOM 583 N N . SER A 1 85 ? 74.135 47.403 64.418 1.00 131.55 85 SER A N 1
ATOM 584 C CA . SER A 1 85 ? 73.038 48.088 65.106 1.00 132.26 85 SER A CA 1
ATOM 585 C C . SER A 1 85 ? 72.848 49.520 64.592 1.00 130.07 85 SER A C 1
ATOM 586 O O . SER A 1 85 ? 72.001 50.267 65.083 1.00 119.08 85 SER A O 1
ATOM 589 N N . THR A 1 86 ? 73.676 49.889 63.620 1.00 135.58 86 THR A N 1
ATOM 590 C CA . THR A 1 86 ? 73.751 51.239 63.058 1.00 136.01 86 THR A CA 1
ATOM 591 C C . THR A 1 86 ? 74.314 51.138 61.643 1.00 132.34 86 THR A C 1
ATOM 592 O O . THR A 1 86 ? 74.261 50.062 61.048 1.00 131.39 86 THR A O 1
ATOM 596 N N . GLU A 1 87 ? 74.826 52.247 61.104 1.00 128.25 87 GLU A N 1
ATOM 597 C CA . GLU A 1 87 ? 75.349 52.290 59.728 1.00 127.03 87 GLU A CA 1
ATOM 598 C C . GLU A 1 87 ? 74.270 52.111 58.661 1.00 124.96 87 GLU A C 1
ATOM 599 O O . GLU A 1 87 ? 74.094 51.041 58.081 1.00 126.30 87 GLU A O 1
ATOM 605 N N . GLY A 1 88 ? 73.495 53.169 58.466 1.00 118.83 88 GLY A N 1
ATOM 606 C CA . GLY A 1 88 ? 72.448 53.167 57.468 1.00 102.91 88 GLY A CA 1
ATOM 607 C C . GLY A 1 88 ? 71.215 52.594 58.117 1.00 98.71 88 GLY A C 1
ATOM 608 O O . GLY A 1 88 ? 71.310 51.738 58.995 1.00 106.79 88 GLY A O 1
ATOM 609 N N . ASN A 1 89 ? 70.050 53.054 57.688 1.00 87.22 89 ASN A N 1
ATOM 610 C CA . ASN A 1 89 ? 68.821 52.686 58.369 1.00 84.07 89 ASN A CA 1
ATOM 611 C C . ASN A 1 89 ? 67.837 51.977 57.458 1.00 78.27 89 ASN A C 1
ATOM 612 O O . ASN A 1 89 ? 67.916 52.090 56.234 1.00 72.00 89 ASN A O 1
ATOM 617 N N . GLN A 1 90 ? 66.911 51.242 58.061 1.00 68.61 90 GLN A N 1
ATOM 618 C CA . GLN A 1 90 ? 65.798 50.710 57.304 1.00 62.19 90 GLN A CA 1
ATOM 619 C C . GLN A 1 90 ? 64.824 51.856 57.133 1.00 53.93 90 GLN A C 1
ATOM 620 O O . GLN A 1 90 ? 64.289 52.373 58.113 1.00 55.45 90 GLN A O 1
ATOM 626 N N . ARG A 1 91 ? 64.598 52.263 55.892 1.00 50.88 91 ARG A N 1
ATOM 627 C CA . ARG A 1 91 ? 63.585 53.268 55.618 1.00 52.43 91 ARG A CA 1
ATOM 628 C C . ARG A 1 91 ? 62.217 52.604 55.550 1.00 51.58 91 ARG A C 1
ATOM 629 O O . ARG A 1 91 ? 61.200 53.215 55.871 1.00 55.91 91 ARG A O 1
ATOM 637 N N . TRP A 1 92 ? 62.207 51.345 55.121 1.00 44.65 92 TRP A N 1
ATOM 638 C CA . TRP A 1 92 ? 60.969 50.599 54.955 1.00 38.97 92 TRP A CA 1
ATOM 639 C C . TRP A 1 92 ? 61.208 49.115 55.220 1.00 42.38 92 TRP A C 1
ATOM 640 O O . TRP A 1 92 ? 62.216 48.565 54.778 1.00 46.18 92 TRP A O 1
ATOM 651 N N . SER A 1 93 ? 60.297 48.459 55.937 1.00 38.48 93 SER A N 1
ATOM 652 C CA . SER A 1 93 ? 60.353 47.000 56.032 1.00 51.47 93 SER A CA 1
ATOM 653 C C . SER A 1 93 ? 59.000 46.313 55.861 1.00 45.63 93 SER A C 1
ATOM 654 O O . SER A 1 93 ? 58.130 46.413 56.728 1.00 41.01 93 SER A O 1
ATOM 657 N N . GLU A 1 94 ? 58.826 45.616 54.742 1.00 40.95 94 GLU A N 1
ATOM 658 C CA . GLU A 1 94 ? 57.711 44.688 54.577 1.00 36.80 94 GLU A CA 1
ATOM 659 C C . GLU A 1 94 ? 58.083 43.218 54.783 1.00 35.47 94 GLU A C 1
ATOM 660 O O . GLU A 1 94 ? 57.207 42.360 54.886 1.00 34.07 94 GLU A O 1
ATOM 666 N N . ARG A 1 95 ? 59.380 42.932 54.851 1.00 36.33 95 ARG A N 1
ATOM 667 C CA . ARG A 1 95 ? 59.842 41.547 54.923 1.00 26.67 95 ARG A CA 1
ATOM 668 C C . ARG A 1 95 ? 59.723 40.990 56.336 1.00 37.75 95 ARG A C 1
ATOM 669 O O . ARG A 1 95 ? 59.986 41.688 57.314 1.00 45.26 95 ARG A O 1
ATOM 677 N N . ARG A 1 96 ? 59.328 39.725 56.432 1.00 33.80 96 ARG A N 1
ATOM 678 C CA . ARG A 1 96 ? 59.125 39.081 57.723 1.00 34.70 96 ARG A CA 1
ATOM 679 C C . ARG A 1 96 ? 60.234 38.077 58.008 1.00 32.14 96 ARG A C 1
ATOM 680 O O . ARG A 1 96 ? 60.412 37.109 57.270 1.00 35.65 96 ARG A O 1
ATOM 688 N N . PHE A 1 97 ? 60.984 38.319 59.077 1.00 37.52 97 PHE A N 1
ATOM 689 C CA . PHE A 1 97 ? 62.096 37.450 59.447 1.00 43.44 97 PHE A CA 1
ATOM 690 C C . PHE A 1 97 ? 61.787 36.595 60.676 1.00 41.54 97 PHE A C 1
ATOM 691 O O . PHE A 1 97 ? 60.677 36.637 61.207 1.00 40.03 97 PHE A O 1
ATOM 699 N N . GLY A 1 98 ? 62.771 35.821 61.123 1.00 32.93 98 GLY A N 1
ATOM 700 C CA . GLY A 1 98 ? 62.598 34.982 62.295 1.00 44.50 98 GLY A CA 1
ATOM 701 C C . GLY A 1 98 ? 62.473 33.498 62.005 1.00 48.57 98 GLY A C 1
ATOM 702 O O . GLY A 1 98 ? 62.651 33.054 60.871 1.00 42.12 98 GLY A O 1
ATOM 703 N N . SER A 1 99 ? 62.191 32.728 63.051 1.00 45.26 99 SER A N 1
ATOM 704 C CA . SER A 1 99 ? 62.088 31.276 62.951 1.00 50.71 99 SER A CA 1
ATOM 705 C C . SER A 1 99 ? 60.745 30.826 62.393 1.00 42.71 99 SER A C 1
ATOM 706 O O . SER A 1 99 ? 59.740 31.522 62.530 1.00 43.67 99 SER A O 1
ATOM 709 N N . PHE A 1 100 ? 60.733 29.653 61.769 1.00 34.40 100 PHE A N 1
ATOM 710 C CA . PHE A 1 100 ? 59.482 29.050 61.329 1.00 36.54 100 PHE A CA 1
ATOM 711 C C . PHE A 1 100 ? 59.543 27.531 61.431 1.00 33.19 100 PHE A C 1
ATOM 712 O O . PHE A 1 100 ? 60.575 26.925 61.147 1.00 36.72 100 PHE A O 1
ATOM 720 N N . SER A 1 101 ? 58.447 26.922 61.868 1.00 26.42 101 SER A N 1
ATOM 721 C CA . SER A 1 101 ? 58.286 25.477 61.767 1.00 30.39 101 SER A CA 1
ATOM 722 C C . SER A 1 101 ? 56.845 25.129 61.401 1.00 23.96 101 SER A C 1
ATOM 723 O O . SER A 1 101 ? 55.915 25.496 62.118 1.00 24.13 101 S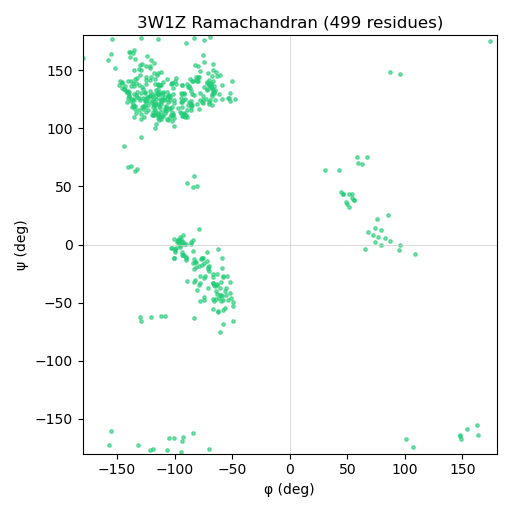ER A O 1
ATOM 726 N N . ARG A 1 102 ? 56.657 24.414 60.296 1.00 28.81 102 ARG A N 1
ATOM 727 C CA . ARG A 1 102 ? 55.309 24.033 59.874 1.00 27.02 102 ARG A CA 1
ATOM 728 C C . ARG A 1 102 ? 55.195 22.535 59.598 1.00 29.20 102 ARG A C 1
ATOM 729 O O . ARG A 1 102 ? 56.062 21.942 58.953 1.00 23.20 102 ARG A O 1
ATOM 737 N N . THR A 1 103 ? 54.119 21.933 60.097 1.00 27.02 103 THR A N 1
ATOM 738 C CA . THR A 1 103 ? 53.886 20.503 59.929 1.00 24.15 103 THR A CA 1
ATOM 739 C C . THR A 1 103 ? 52.648 20.225 59.079 1.00 32.47 103 THR A C 1
ATOM 740 O O . THR A 1 103 ? 51.580 20.789 59.307 1.00 29.36 103 THR A O 1
ATOM 744 N N . ILE A 1 104 ? 52.813 19.359 58.088 1.00 30.63 104 ILE A N 1
ATOM 745 C CA . ILE A 1 104 ? 51.718 18.919 57.242 1.00 27.61 104 ILE A CA 1
ATOM 746 C C . ILE A 1 104 ? 51.497 17.434 57.478 1.00 32.24 104 ILE A C 1
ATOM 747 O O . ILE A 1 104 ? 52.440 16.648 57.424 1.00 29.41 104 ILE A O 1
ATOM 752 N N . THR A 1 105 ? 50.255 17.043 57.737 1.00 31.50 105 THR A N 1
ATOM 753 C CA . THR A 1 105 ? 49.945 15.627 57.850 1.00 29.27 105 THR A CA 1
ATOM 754 C C . THR A 1 105 ? 49.508 15.138 56.478 1.00 29.56 105 THR A C 1
ATOM 755 O O . THR A 1 105 ? 48.435 15.492 55.990 1.00 28.21 105 THR A O 1
ATOM 759 N N . ILE A 1 106 ? 50.354 14.316 55.867 1.00 32.49 106 ILE A N 1
ATOM 760 C CA . ILE A 1 106 ? 50.170 13.891 54.485 1.00 32.01 106 ILE A CA 1
ATOM 761 C C . ILE A 1 106 ? 48.908 13.050 54.326 1.00 33.38 106 ILE A C 1
ATOM 762 O O . ILE A 1 106 ? 48.740 12.042 55.013 1.00 32.88 106 ILE A O 1
ATOM 767 N N . PRO A 1 107 ? 48.012 13.466 53.417 1.00 38.46 107 PRO A N 1
ATOM 768 C CA . PRO A 1 107 ? 46.724 12.784 53.260 1.00 35.17 107 PRO A CA 1
ATOM 769 C C . PRO A 1 107 ? 46.824 11.572 52.343 1.00 32.88 107 PRO A C 1
ATOM 770 O O . PRO A 1 107 ? 45.990 11.411 51.449 1.00 43.84 107 PRO A O 1
ATOM 774 N N . ALA A 1 108 ? 47.813 10.720 52.603 1.00 37.57 108 ALA A N 1
ATOM 775 C CA . ALA A 1 108 ? 48.041 9.487 51.855 1.00 37.09 108 ALA A CA 1
ATOM 776 C C . ALA A 1 108 ? 49.248 8.777 52.451 1.00 35.87 108 ALA A C 1
ATOM 777 O O . ALA A 1 108 ? 50.070 9.398 53.124 1.00 39.36 108 ALA A O 1
ATOM 779 N N . LYS A 1 109 ? 49.367 7.480 52.186 1.00 27.31 109 LYS A N 1
ATOM 780 C CA . LYS A 1 109 ? 50.495 6.710 52.693 1.00 36.58 109 LYS A CA 1
ATOM 781 C C . LYS A 1 109 ? 51.650 6.822 51.705 1.00 35.85 109 LYS A C 1
ATOM 782 O O . LYS A 1 109 ? 51.453 6.725 50.493 1.00 30.92 109 LYS A O 1
ATOM 788 N N . ILE A 1 110 ? 52.855 7.025 52.227 1.00 28.25 110 ILE A N 1
ATOM 789 C CA . ILE A 1 110 ? 53.984 7.430 51.398 1.00 36.09 110 ILE A CA 1
ATOM 790 C C . ILE A 1 110 ? 55.223 6.553 51.601 1.00 34.59 110 ILE A C 1
ATOM 791 O O . ILE A 1 110 ? 55.438 6.008 52.684 1.00 40.63 110 ILE A O 1
ATOM 796 N N . ASP A 1 111 ? 56.032 6.422 50.552 1.00 37.46 111 ASP A N 1
ATOM 797 C CA . ASP A 1 111 ? 57.292 5.697 50.640 1.00 39.67 111 ASP A CA 1
ATOM 798 C C . ASP A 1 111 ? 58.362 6.702 51.041 1.00 32.06 111 ASP A C 1
ATOM 799 O O . ASP A 1 111 ? 58.723 7.585 50.264 1.00 45.32 111 ASP A O 1
ATOM 804 N N . ALA A 1 112 ? 58.876 6.549 52.257 1.00 29.36 112 ALA A N 1
ATOM 805 C CA . ALA A 1 112 ? 59.757 7.546 52.855 1.00 39.27 112 ALA A CA 1
ATOM 806 C C . ALA A 1 112 ? 61.158 7.539 52.254 1.00 49.25 112 ALA A C 1
ATOM 807 O O . ALA A 1 112 ? 61.829 8.571 52.222 1.00 50.91 112 ALA A O 1
ATOM 809 N N . ASP A 1 113 ? 61.597 6.379 51.778 1.00 42.49 113 ASP A N 1
ATOM 810 C CA . ASP A 1 113 ? 62.919 6.268 51.173 1.00 49.20 113 ASP A CA 1
ATOM 811 C C . ASP A 1 113 ? 63.001 7.067 49.873 1.00 56.50 113 ASP A C 1
ATOM 812 O O . ASP A 1 113 ? 64.074 7.520 49.475 1.00 63.28 113 ASP A O 1
ATOM 817 N N . ARG A 1 114 ? 61.858 7.226 49.211 1.00 51.61 114 ARG A N 1
ATOM 818 C CA . ARG A 1 114 ? 61.813 7.888 47.906 1.00 47.05 114 ARG A CA 1
ATOM 819 C C . ARG A 1 114 ? 61.433 9.376 47.934 1.00 44.97 114 ARG A C 1
ATOM 820 O O . ARG A 1 114 ? 61.287 9.999 46.878 1.00 51.42 114 ARG A O 1
ATOM 828 N N . ILE A 1 115 ? 61.264 9.938 49.132 1.00 46.39 115 ILE A N 1
ATOM 829 C CA . ILE A 1 115 ? 60.950 11.365 49.271 1.00 45.52 115 ILE A CA 1
ATOM 830 C C . ILE A 1 115 ? 62.124 12.243 48.831 1.00 33.21 115 ILE A C 1
ATOM 831 O O . ILE A 1 115 ? 63.270 11.988 49.206 1.00 36.05 115 ILE A O 1
ATOM 836 N N . GLU A 1 116 ? 61.843 13.277 48.041 1.00 35.25 116 GLU A N 1
ATOM 837 C CA . GLU A 1 116 ? 62.886 14.222 47.643 1.00 46.21 116 GLU A CA 1
ATOM 838 C C . GLU A 1 116 ? 62.496 15.686 47.869 1.00 41.91 116 GLU A C 1
ATOM 839 O O . GLU A 1 116 ? 61.312 16.032 47.904 1.00 38.00 116 GLU A O 1
ATOM 845 N N . ALA A 1 117 ? 63.506 16.533 48.046 1.00 44.85 117 ALA A N 1
ATOM 846 C CA . ALA A 1 117 ? 63.298 17.963 48.255 1.00 42.20 117 ALA A CA 1
ATOM 847 C C . ALA A 1 117 ? 64.208 18.753 47.317 1.00 44.99 117 ALA A C 1
ATOM 848 O O . ALA A 1 117 ? 65.378 18.408 47.143 1.00 43.95 117 ALA A O 1
ATOM 850 N N . ASN A 1 118 ? 63.669 19.810 46.717 1.00 40.73 118 ASN A N 1
ATOM 851 C CA . ASN A 1 118 ? 64.439 20.655 45.812 1.00 42.97 118 ASN A CA 1
ATOM 852 C C . ASN A 1 118 ? 64.225 22.126 46.130 1.00 44.87 118 ASN A C 1
ATOM 853 O O . ASN A 1 118 ? 63.107 22.538 46.414 1.00 37.09 118 ASN A O 1
ATOM 858 N N . PHE A 1 119 ? 65.290 22.921 46.095 1.00 47.31 119 PHE A N 1
ATOM 859 C CA . PHE A 1 119 ? 65.157 24.339 46.408 1.00 40.67 119 PHE A CA 1
ATOM 860 C C . PHE A 1 119 ? 65.571 25.213 45.230 1.00 46.64 119 PHE A C 1
ATOM 861 O O . PHE A 1 119 ? 66.748 25.269 44.875 1.00 54.33 119 PHE A O 1
ATOM 869 N N . SER A 1 120 ? 64.601 25.900 44.632 1.00 36.80 120 SER A N 1
ATOM 870 C CA . SER A 1 120 ? 64.876 26.732 43.465 1.00 35.74 120 SER A CA 1
ATOM 871 C C . SER A 1 120 ? 64.077 28.029 43.482 1.00 35.14 120 SER A C 1
ATOM 872 O O . SER A 1 120 ? 62.862 28.011 43.679 1.00 35.78 120 SER A O 1
ATOM 875 N N . ASN A 1 121 ? 64.769 29.143 43.2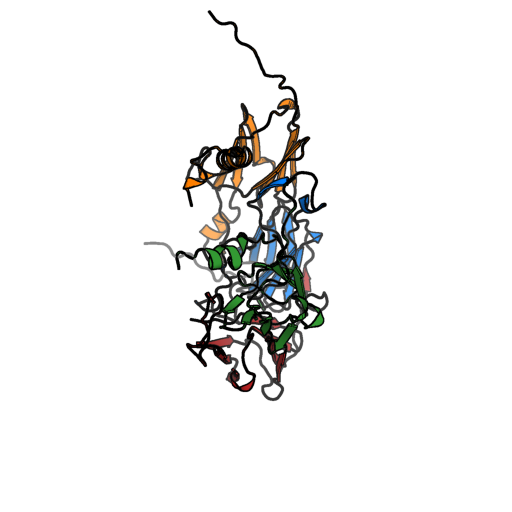56 1.00 36.97 121 ASN A N 1
ATOM 876 C CA . ASN A 1 121 ? 64.151 30.468 43.232 1.00 30.52 121 ASN A CA 1
ATOM 877 C C . ASN A 1 121 ? 63.385 30.800 44.507 1.00 23.86 121 ASN A C 1
ATOM 878 O O . ASN A 1 121 ? 62.320 31.414 44.457 1.00 21.41 121 ASN A O 1
ATOM 883 N N . GLY A 1 122 ? 63.929 30.387 45.646 1.00 26.79 122 GLY A N 1
ATOM 884 C CA . GLY A 1 122 ? 63.293 30.638 46.926 1.00 31.41 122 GLY A CA 1
ATOM 885 C C . GLY A 1 122 ? 62.052 29.794 47.141 1.00 29.88 122 GLY A C 1
ATOM 886 O O . GLY A 1 122 ? 61.308 30.003 48.097 1.00 27.01 122 GLY A O 1
ATOM 887 N N . LEU A 1 123 ? 61.820 28.843 46.243 1.00 25.00 123 LEU A N 1
ATOM 888 C CA . LEU A 1 123 ? 60.703 27.920 46.389 1.00 27.38 123 LEU A CA 1
ATOM 889 C C . LEU A 1 123 ? 61.202 26.508 46.667 1.00 32.70 123 LEU A C 1
ATOM 890 O O . LEU A 1 123 ? 61.953 25.931 45.874 1.00 34.35 123 LEU A O 1
ATOM 895 N N . LEU A 1 124 ? 60.787 25.968 47.807 1.00 26.53 124 LEU A N 1
ATOM 896 C CA . LEU A 1 124 ? 61.103 24.596 48.173 1.00 30.66 124 LEU A CA 1
ATOM 897 C C . LEU A 1 124 ? 59.973 23.677 47.740 1.00 29.21 124 LEU A C 1
ATOM 898 O O . LEU A 1 124 ? 58.813 23.931 48.032 1.00 25.93 124 LEU A O 1
ATOM 903 N N . THR A 1 125 ? 60.314 22.608 47.035 1.00 27.91 125 THR A N 1
ATOM 904 C CA . THR A 1 125 ? 59.323 21.630 46.623 1.00 28.39 125 THR A CA 1
ATOM 905 C C . THR A 1 125 ? 59.690 20.259 47.159 1.00 26.74 125 THR A C 1
ATOM 906 O O . THR A 1 125 ? 60.784 19.758 46.913 1.00 34.72 125 THR A O 1
ATOM 910 N N . VAL A 1 126 ? 58.771 19.661 47.906 1.00 27.88 126 VAL A N 1
ATOM 911 C CA . VAL A 1 126 ? 58.975 18.320 48.427 1.00 34.00 126 VAL A CA 1
ATOM 912 C C . VAL A 1 126 ? 58.048 17.347 47.714 1.00 29.66 126 VAL A C 1
ATOM 913 O O . VAL A 1 126 ? 56.829 17.549 47.668 1.00 30.36 126 VAL A O 1
ATOM 917 N N . THR A 1 127 ? 58.641 16.300 47.146 1.00 32.25 127 THR A N 1
ATOM 918 C CA . THR A 1 127 ? 57.890 15.287 46.418 1.00 30.61 127 THR A CA 1
ATOM 919 C C . THR A 1 127 ? 57.778 14.013 47.245 1.00 32.22 127 THR A C 1
ATOM 920 O O . THR A 1 127 ? 58.776 13.486 47.737 1.00 28.25 127 THR A O 1
ATOM 924 N N . LEU A 1 128 ? 56.551 13.529 47.394 1.00 27.31 128 LEU A N 1
ATOM 925 C CA . LEU A 1 128 ? 56.267 12.367 48.224 1.00 36.81 128 LEU A CA 1
ATOM 926 C C . LEU A 1 128 ? 55.448 11.331 47.458 1.00 34.23 128 LEU A C 1
ATOM 927 O O . LEU A 1 128 ? 54.218 11.408 47.424 1.00 29.14 128 LEU A O 1
ATOM 932 N N . PRO A 1 129 ? 56.134 10.368 46.825 1.00 42.94 129 PRO A N 1
ATOM 933 C CA . PRO A 1 129 ? 55.469 9.317 46.047 1.00 39.37 129 PRO A CA 1
ATOM 934 C C . PRO A 1 129 ? 54.618 8.418 46.938 1.00 34.28 129 PRO A C 1
ATOM 935 O O . PRO A 1 129 ? 55.080 7.970 47.988 1.00 31.55 129 PRO A O 1
ATOM 939 N N . LYS A 1 130 ? 53.385 8.160 46.517 1.00 28.10 130 LYS A N 1
ATOM 940 C CA . LYS A 1 130 ? 52.462 7.357 47.308 1.00 38.21 130 LYS A CA 1
ATOM 941 C C . LYS A 1 130 ? 52.761 5.870 47.142 1.00 40.24 130 LYS A C 1
ATOM 942 O O . LYS A 1 130 ? 53.156 5.427 46.064 1.00 29.60 130 LYS A O 1
ATOM 948 N N . VAL A 1 131 ? 52.583 5.106 48.216 1.00 47.84 131 VAL A N 1
ATOM 949 C CA . VAL A 1 131 ? 52.815 3.666 48.170 1.00 45.47 131 VAL A CA 1
ATOM 950 C C . VAL A 1 131 ? 51.800 2.978 47.262 1.00 47.42 131 VAL A C 1
ATOM 951 O O . VAL A 1 131 ? 52.119 1.986 46.603 1.00 57.79 131 VAL A O 1
ATOM 955 N N . GLU A 1 132 ? 50.583 3.514 47.222 1.00 50.93 132 GLU A N 1
ATOM 956 C CA . GLU A 1 132 ? 49.550 2.994 46.333 1.00 56.12 132 GLU A CA 1
ATOM 957 C C . GLU A 1 132 ? 49.463 3.892 45.107 1.00 59.34 132 GLU A C 1
ATOM 958 O O . GLU A 1 132 ? 49.009 5.033 45.188 1.00 64.32 132 GLU A O 1
ATOM 964 N N . LYS A 1 133 ? 49.917 3.364 43.976 1.00 58.68 133 LYS A N 1
ATOM 965 C CA . LYS A 1 133 ? 50.114 4.157 42.764 1.00 60.03 133 LYS A CA 1
ATOM 966 C C . LYS A 1 133 ? 48.969 4.078 41.753 1.00 59.77 133 LYS A C 1
ATOM 967 O O . LYS A 1 133 ? 49.051 4.679 40.676 1.00 62.51 133 LYS A O 1
ATOM 973 N N . SER A 1 134 ? 47.912 3.339 42.092 1.00 57.03 134 SER A N 1
ATOM 974 C CA . SER A 1 134 ? 46.853 3.018 41.123 1.00 60.98 134 SER A CA 1
ATOM 975 C C . SER A 1 134 ? 45.789 4.098 40.936 1.00 61.74 134 SER A C 1
ATOM 976 O O . SER A 1 134 ? 45.803 5.122 41.614 1.00 41.36 134 SER A O 1
ATOM 979 N N . GLN A 1 135 ? 44.844 3.844 40.034 1.00 67.18 135 GLN A N 1
ATOM 980 C CA . GLN A 1 135 ? 43.861 4.855 39.689 1.00 62.74 135 GLN A CA 1
ATOM 981 C C . GLN A 1 135 ? 42.549 4.573 40.407 1.00 59.68 135 GLN A C 1
ATOM 982 O O . GLN A 1 135 ? 41.794 3.696 39.986 1.00 56.13 135 GLN A O 1
ATOM 988 N N . THR A 1 136 ? 42.274 5.308 41.484 1.00 64.40 136 THR A N 1
ATOM 989 C CA . THR A 1 136 ? 40.935 5.359 42.077 1.00 61.50 136 THR A CA 1
ATOM 990 C C . THR A 1 136 ? 40.082 6.472 41.467 1.00 55.25 136 THR A C 1
ATOM 991 O O . THR A 1 136 ? 38.857 6.366 41.366 1.00 52.91 136 THR A O 1
ATOM 995 N N . LYS A 1 137 ? 40.758 7.546 41.070 1.00 54.47 137 LYS A N 1
ATOM 996 C CA . LYS A 1 137 ? 40.099 8.806 40.718 1.00 45.55 137 LYS A CA 1
ATOM 997 C C . LYS A 1 137 ? 39.171 8.726 39.508 1.00 34.46 137 LYS A C 1
ATOM 998 O O . LYS A 1 137 ? 39.408 7.955 38.581 1.00 50.04 137 LYS A O 1
ATOM 1004 N N . LYS A 1 138 ? 38.122 9.545 39.523 1.00 33.53 138 LYS A N 1
ATOM 1005 C CA . LYS A 1 138 ? 37.169 9.627 38.419 1.00 36.65 138 LYS A CA 1
ATOM 1006 C C . LYS A 1 138 ? 36.747 11.069 38.171 1.00 37.82 138 LYS A C 1
ATOM 1007 O O . LYS A 1 138 ? 36.404 11.788 39.110 1.00 33.75 138 LYS A O 1
ATOM 1013 N N . GLN A 1 139 ? 36.766 11.497 36.913 1.00 26.72 139 GLN A N 1
ATOM 1014 C CA . GLN A 1 139 ? 36.160 12.775 36.565 1.00 32.43 139 GLN A CA 1
ATOM 1015 C C . GLN A 1 139 ? 34.680 12.566 36.280 1.00 35.50 139 GLN A C 1
ATOM 1016 O O . GLN A 1 139 ? 34.299 11.626 35.583 1.00 52.01 139 GLN A O 1
ATOM 1022 N N . ILE A 1 140 ? 33.848 13.438 36.836 1.00 38.59 140 ILE A N 1
ATOM 1023 C CA . ILE A 1 140 ? 32.412 13.358 36.623 1.00 32.04 140 ILE A CA 1
ATOM 1024 C C . ILE A 1 140 ? 31.989 14.371 35.569 1.00 33.81 140 ILE A C 1
ATOM 1025 O O . ILE A 1 140 ? 32.228 15.569 35.719 1.00 43.36 140 ILE A O 1
ATOM 1030 N N . ALA A 1 141 ? 31.369 13.884 34.499 1.00 37.11 141 ALA A N 1
ATOM 1031 C CA . ALA A 1 141 ? 30.894 14.755 33.432 1.00 38.45 141 ALA A CA 1
ATOM 1032 C C . ALA A 1 141 ? 29.740 15.612 33.934 1.00 41.43 141 ALA A C 1
ATOM 1033 O O . ALA A 1 141 ? 28.839 15.118 34.612 1.00 37.66 141 ALA A O 1
ATOM 1035 N N . ILE A 1 142 ? 29.773 16.899 33.603 1.00 39.17 142 ILE A N 1
ATOM 1036 C CA . ILE A 1 142 ? 28.760 17.831 34.085 1.00 36.96 142 ILE A CA 1
ATOM 1037 C C . ILE A 1 142 ? 27.625 17.992 33.080 1.00 39.47 142 ILE A C 1
ATOM 1038 O O . ILE A 1 142 ? 27.814 18.529 31.989 1.00 36.75 142 ILE A O 1
ATOM 1043 N N . LYS A 1 143 ? 26.443 17.525 33.468 1.00 44.91 143 LYS A N 1
ATOM 1044 C CA . LYS A 1 143 ? 25.264 17.585 32.615 1.00 43.45 143 LYS A CA 1
ATOM 1045 C C . LYS A 1 143 ? 24.721 19.009 32.531 1.00 47.92 143 LYS A C 1
ATOM 1046 O O . LYS A 1 143 ? 24.974 19.722 31.560 1.00 42.80 143 LYS A O 1
ATOM 1053 N N . MET B 1 1 ? 47.341 64.726 68.313 1.00 77.77 1 MET B N 1
ATOM 1054 C CA . MET B 1 1 ? 46.889 63.585 67.535 1.00 86.90 1 MET B CA 1
ATOM 1055 C C . MET B 1 1 ? 47.393 63.659 66.101 1.00 89.93 1 MET B C 1
ATOM 1056 O O . MET B 1 1 ? 48.553 63.347 65.823 1.00 85.60 1 MET B O 1
ATOM 1061 N N . SER B 1 2 ? 46.505 64.052 65.192 1.00 95.24 2 SER B N 1
ATOM 1062 C CA . SER B 1 2 ? 46.858 64.248 63.791 1.00 91.53 2 SER B CA 1
ATOM 1063 C C . SER B 1 2 ? 47.215 65.706 63.542 1.00 78.76 2 SER B C 1
ATOM 1064 O O . SER B 1 2 ? 47.498 66.098 62.416 1.00 74.90 2 SER B O 1
ATOM 1067 N N . LEU B 1 3 ? 47.183 66.508 64.600 1.00 75.71 3 LEU B N 1
ATOM 1068 C CA . LEU B 1 3 ? 47.604 67.895 64.512 1.00 77.23 3 LEU B CA 1
ATOM 1069 C C . LEU B 1 3 ? 49.122 68.028 64.462 1.00 78.50 3 LEU B C 1
ATOM 1070 O O . LEU B 1 3 ? 49.639 69.112 64.212 1.00 78.39 3 LEU B O 1
ATOM 1075 N N . GLN B 1 4 ? 49.843 66.947 64.744 1.00 72.40 4 GLN B N 1
ATOM 1076 C CA . GLN B 1 4 ? 51.302 67.020 64.699 1.00 67.54 4 GLN B CA 1
ATOM 1077 C C . GLN B 1 4 ? 51.779 67.393 63.288 1.00 74.41 4 GLN B C 1
ATOM 1078 O O . GLN B 1 4 ? 52.753 68.138 63.141 1.00 79.05 4 GLN B O 1
ATOM 1084 N N . PRO B 1 5 ? 51.102 66.876 62.244 1.00 77.47 5 PRO B N 1
ATOM 1085 C CA . PRO B 1 5 ? 51.297 67.561 60.961 1.00 83.84 5 PRO B CA 1
ATOM 1086 C C . PRO B 1 5 ? 50.408 68.798 60.784 1.00 82.98 5 PRO B C 1
ATOM 1087 O O . PRO B 1 5 ? 49.629 68.834 59.828 1.00 67.65 5 PRO B O 1
ATOM 1091 N N . PHE B 1 6 ? 50.516 69.781 61.676 1.00 85.74 6 PHE B N 1
ATOM 1092 C CA . PHE B 1 6 ? 49.861 71.074 61.475 1.00 82.06 6 PHE B CA 1
ATOM 1093 C C . PHE B 1 6 ? 50.834 72.235 61.692 1.00 82.04 6 PHE B C 1
ATOM 1094 O O . PHE B 1 6 ? 51.103 73.011 60.775 1.00 85.14 6 PHE B O 1
ATOM 1102 N N . PHE B 1 7 ? 51.355 72.351 62.913 1.00 83.99 7 PHE B N 1
ATOM 1103 C CA . PHE B 1 7 ? 52.292 73.421 63.261 1.00 77.51 7 PHE B CA 1
ATOM 1104 C C . PHE B 1 7 ? 53.634 73.199 62.564 1.00 83.68 7 PHE B C 1
ATOM 1105 O O . PHE B 1 7 ? 53.766 72.266 61.774 1.00 88.10 7 PHE B O 1
ATOM 1113 N N . GLY B 1 8 ? 54.620 74.050 62.845 1.00 77.43 8 GLY B N 1
ATOM 1114 C CA . GLY B 1 8 ? 55.880 74.003 62.120 1.00 66.06 8 GLY B CA 1
ATOM 1115 C C . GLY B 1 8 ? 56.496 72.621 62.107 1.00 82.83 8 GLY B C 1
ATOM 1116 O O . GLY B 1 8 ? 56.736 72.025 63.156 1.00 81.67 8 GLY B O 1
ATOM 1117 N N . PHE B 1 9 ? 56.740 72.114 60.903 1.00 70.87 9 PHE B N 1
ATOM 1118 C CA . PHE B 1 9 ? 57.169 70.738 60.727 1.00 78.90 9 PHE B CA 1
ATOM 1119 C C . PHE B 1 9 ? 58.635 70.570 61.088 1.00 81.35 9 PHE B C 1
ATOM 1120 O O . PHE B 1 9 ? 59.497 71.271 60.545 1.00 88.84 9 PHE B O 1
ATOM 1128 N N . PRO B 1 10 ? 58.914 69.674 62.048 1.00 76.53 10 PRO B N 1
ATOM 1129 C CA . PRO B 1 10 ? 60.285 69.188 62.193 1.00 82.29 10 PRO B CA 1
ATOM 1130 C C . PRO B 1 10 ? 60.645 68.554 60.861 1.00 87.78 10 PRO B C 1
ATOM 1131 O O . PRO B 1 10 ? 59.802 67.862 60.286 1.00 95.25 10 PRO B O 1
ATOM 1135 N N . PRO B 1 11 ? 61.863 68.809 60.355 1.00 91.74 11 PRO B N 1
ATOM 1136 C CA . PRO B 1 11 ? 62.305 68.241 59.072 1.00 91.05 11 PRO B CA 1
ATOM 1137 C C . PRO B 1 11 ? 62.106 66.721 59.019 1.00 91.68 11 PRO B C 1
ATOM 1138 O O . PRO B 1 11 ? 61.848 66.144 57.951 1.00 89.58 11 PRO B O 1
ATOM 1142 N N . THR B 1 12 ? 62.231 66.092 60.186 1.00 94.26 12 THR B N 1
ATOM 1143 C CA . THR B 1 12 ? 62.006 64.660 60.361 1.00 88.15 12 THR B CA 1
ATOM 1144 C C . THR B 1 12 ? 60.645 64.195 59.848 1.00 92.02 12 THR B C 1
ATOM 1145 O O . THR B 1 12 ? 60.556 63.188 59.151 1.00 90.80 12 THR B O 1
ATOM 1149 N N . VAL B 1 13 ? 59.591 64.912 60.225 1.00 90.81 13 VAL B N 1
ATOM 1150 C CA . VAL B 1 13 ? 58.241 64.605 59.774 1.00 85.99 13 VAL B CA 1
ATOM 1151 C C . VAL B 1 13 ? 58.128 64.757 58.259 1.00 79.78 13 VAL B C 1
ATOM 1152 O O . VAL B 1 13 ? 57.533 63.912 57.582 1.00 80.33 13 VAL B O 1
ATOM 1156 N N . ASN B 1 14 ? 58.722 65.827 57.738 1.00 81.47 14 ASN B N 1
ATOM 1157 C CA . ASN B 1 14 ? 58.796 66.045 56.301 1.00 79.98 14 ASN B CA 1
ATOM 1158 C C . ASN B 1 14 ? 59.497 64.870 55.612 1.00 82.17 14 ASN B C 1
ATOM 1159 O O . ASN B 1 14 ? 59.243 64.589 54.437 1.00 74.25 14 ASN B O 1
ATOM 1164 N N . ASP B 1 15 ? 60.376 64.190 56.348 1.00 87.85 15 ASP B N 1
ATOM 1165 C CA . ASP B 1 15 ? 60.973 62.949 55.867 1.00 76.25 15 ASP B CA 1
ATOM 1166 C C . ASP B 1 15 ? 59.957 61.810 55.939 1.00 71.53 15 ASP B C 1
ATOM 1167 O O . ASP B 1 15 ? 59.841 61.029 55.007 1.00 65.82 15 ASP B O 1
ATOM 1172 N N . LEU B 1 16 ? 59.247 61.710 57.061 1.00 73.79 16 LEU B N 1
ATOM 1173 C CA . LEU B 1 16 ? 58.230 60.675 57.268 1.00 72.38 16 LEU B CA 1
ATOM 1174 C C . LEU B 1 16 ? 57.219 60.641 56.111 1.00 61.34 16 LEU B C 1
ATOM 1175 O O . LEU B 1 16 ? 56.845 59.565 55.613 1.00 68.97 16 LEU B O 1
ATOM 1180 N N . PHE B 1 17 ? 56.817 61.825 55.663 1.00 58.51 17 PHE B N 1
ATOM 1181 C CA . PHE B 1 17 ? 55.974 61.946 54.483 1.00 58.72 17 PHE B CA 1
ATOM 1182 C C . PHE B 1 17 ? 56.696 61.499 53.210 1.00 54.92 17 PHE B C 1
ATOM 1183 O O . PHE B 1 17 ? 56.078 60.936 52.309 1.00 55.28 17 PHE B O 1
ATOM 1191 N N . SER B 1 18 ? 57.999 61.759 53.133 1.00 58.00 18 SER B N 1
ATOM 1192 C CA . SER B 1 18 ? 58.791 61.333 51.979 1.00 53.75 18 SER B CA 1
ATOM 1193 C C . SER B 1 18 ? 58.824 59.809 51.885 1.00 54.76 18 SER B C 1
ATOM 1194 O O . SER B 1 18 ? 58.598 59.248 50.821 1.00 45.38 18 SER B O 1
ATOM 1197 N N . ASP B 1 19 ? 59.095 59.151 53.008 1.00 50.46 19 ASP B N 1
ATOM 1198 C CA . ASP B 1 19 ? 59.092 57.693 53.094 1.00 38.19 19 ASP B CA 1
ATOM 1199 C C . ASP B 1 19 ? 57.732 57.117 52.737 1.00 46.61 19 ASP B C 1
ATOM 1200 O O . ASP B 1 19 ? 57.639 56.171 51.953 1.00 39.90 19 ASP B O 1
ATOM 1205 N N . PHE B 1 20 ? 56.680 57.679 53.331 1.00 50.02 20 PHE B N 1
ATOM 1206 C CA . PHE B 1 20 ? 55.325 57.226 53.039 1.00 51.74 20 PHE B CA 1
ATOM 1207 C C . PHE B 1 20 ? 55.016 57.313 51.554 1.00 44.52 20 PHE B C 1
ATOM 1208 O O . PHE B 1 20 ? 54.627 56.329 50.926 1.00 48.22 20 PHE B O 1
ATOM 1216 N N . VAL B 1 21 ? 55.198 58.506 51.002 1.00 36.61 21 VAL B N 1
ATOM 1217 C CA . VAL B 1 21 ? 54.808 58.792 49.630 1.00 39.70 21 VAL B CA 1
ATOM 1218 C C . VAL B 1 21 ? 55.718 58.076 48.635 1.00 41.41 21 VAL B C 1
ATOM 1219 O O . VAL B 1 21 ? 55.357 57.878 47.475 1.00 43.01 21 VAL B O 1
ATOM 1223 N N . SER B 1 22 ? 56.894 57.674 49.104 1.00 41.93 22 SER B N 1
ATOM 1224 C CA . SER B 1 22 ? 57.849 56.962 48.269 1.00 41.16 22 SER B CA 1
ATOM 1225 C C . SER B 1 22 ? 57.526 55.477 48.207 1.00 43.94 22 SER B C 1
ATOM 1226 O O . SER B 1 22 ? 57.220 54.939 47.143 1.00 43.80 22 SER B O 1
ATOM 1229 N N . TYR B 1 23 ? 57.603 54.821 49.361 1.00 36.68 23 TYR B N 1
ATOM 1230 C CA . TYR B 1 23 ? 57.583 53.363 49.417 1.00 32.76 23 TYR B CA 1
ATOM 1231 C C . TYR B 1 23 ? 56.212 52.694 49.556 1.00 37.08 23 TYR B C 1
ATOM 1232 O O . TYR B 1 23 ? 56.103 51.485 49.356 1.00 42.10 23 TYR B O 1
ATOM 1241 N N . SER B 1 24 ? 55.169 53.451 49.885 1.00 43.12 24 SER B N 1
ATOM 1242 C CA . SER B 1 24 ? 53.862 52.830 50.115 1.00 41.44 24 SER B CA 1
ATOM 1243 C C . SER B 1 24 ? 53.224 52.362 48.810 1.00 33.67 24 SER B C 1
ATOM 1244 O O . SER B 1 24 ? 53.058 53.148 47.877 1.00 40.83 24 SER B O 1
ATOM 1247 N N . PRO B 1 25 ? 52.861 51.071 48.750 1.00 47.07 25 PRO B N 1
ATOM 1248 C CA . PRO B 1 25 ? 52.386 50.403 47.533 1.00 49.06 25 PRO B CA 1
ATOM 1249 C C . PRO B 1 25 ? 51.086 50.996 47.003 1.00 55.47 25 PRO B C 1
ATOM 1250 O O . PRO B 1 25 ? 50.886 51.058 45.791 1.00 61.81 25 PRO B O 1
ATOM 1254 N N . ARG B 1 26 ? 50.218 51.429 47.909 1.00 57.21 26 ARG B N 1
ATOM 1255 C CA . ARG B 1 26 ? 48.935 52.005 47.529 1.00 59.36 26 ARG B CA 1
ATOM 1256 C C . ARG B 1 26 ? 49.093 53.375 46.875 1.00 60.32 26 ARG B C 1
ATOM 1257 O O . ARG B 1 26 ? 48.218 53.821 46.134 1.00 69.92 26 ARG B O 1
ATOM 1265 N N . LEU B 1 27 ? 50.212 54.038 47.151 1.00 59.04 27 LEU B N 1
ATOM 1266 C CA . LEU B 1 27 ? 50.420 55.403 46.679 1.00 56.01 27 LEU B CA 1
ATOM 1267 C C . LEU B 1 27 ? 51.216 55.475 45.375 1.00 59.23 27 LEU B C 1
ATOM 1268 O O . LEU B 1 27 ? 51.483 56.563 44.865 1.00 72.62 27 LEU B O 1
ATOM 1273 N N . ASN B 1 28 ? 51.603 54.321 44.842 1.00 66.94 28 ASN B N 1
ATOM 1274 C CA . ASN B 1 28 ? 52.292 54.281 43.557 1.00 68.47 28 ASN B CA 1
ATOM 1275 C C . ASN B 1 28 ? 51.672 53.297 42.572 1.00 74.77 28 ASN B C 1
ATOM 1276 O O . ASN B 1 28 ? 51.741 52.087 42.781 1.00 83.32 28 ASN B O 1
ATOM 1281 N N . ASN B 1 29 ? 51.074 53.828 41.506 1.00 71.08 29 ASN B N 1
ATOM 1282 C CA . ASN B 1 29 ? 50.696 53.046 40.326 1.00 81.51 29 ASN B CA 1
ATOM 1283 C C . ASN B 1 29 ? 50.023 51.700 40.619 1.00 81.89 29 ASN B C 1
ATOM 1284 O O . ASN B 1 29 ? 50.379 50.679 40.030 1.00 78.81 29 ASN B O 1
ATOM 1289 N N . GLN B 1 30 ? 49.067 51.685 41.541 1.00 81.78 30 GLN B N 1
ATOM 1290 C CA . GLN B 1 30 ? 48.407 50.428 41.882 1.00 89.37 30 GLN B CA 1
ATOM 1291 C C . GLN B 1 30 ? 47.482 49.977 40.755 1.00 92.66 30 GLN B C 1
ATOM 1292 O O . GLN B 1 30 ? 46.791 50.788 40.139 1.00 95.06 30 GLN B O 1
ATOM 1298 N N . ILE B 1 31 ? 47.485 48.675 40.490 1.00 91.49 31 ILE B N 1
ATOM 1299 C CA . ILE B 1 31 ? 46.831 48.119 39.306 1.00 89.49 31 ILE B CA 1
ATOM 1300 C C . ILE B 1 31 ? 45.294 48.232 39.297 1.00 96.19 31 ILE B C 1
ATOM 1301 O O . ILE B 1 31 ? 44.722 48.645 38.284 1.00 92.61 31 ILE B O 1
ATOM 1306 N N . PRO B 1 32 ? 44.614 47.885 40.409 1.00 100.61 32 PRO B N 1
ATOM 1307 C CA . PRO B 1 32 ? 44.951 47.147 41.636 1.00 91.90 32 PRO B CA 1
ATOM 1308 C C . PRO B 1 32 ? 45.063 45.633 41.442 1.00 88.61 32 PRO B C 1
ATOM 1309 O O . PRO B 1 32 ? 45.608 44.942 42.303 1.00 88.20 32 PRO B O 1
ATOM 1313 N N . GLY B 1 33 ? 44.536 45.129 40.329 1.00 83.18 33 GLY B N 1
ATOM 1314 C CA . GLY B 1 33 ? 44.332 43.702 40.138 1.00 84.25 33 GLY B CA 1
ATOM 1315 C C . GLY B 1 33 ? 45.563 42.811 40.138 1.00 85.15 33 GLY B C 1
ATOM 1316 O O . GLY B 1 33 ? 45.441 41.589 40.047 1.00 86.24 33 GLY B O 1
ATOM 1317 N N . GLU B 1 34 ? 46.746 43.408 40.230 1.00 79.02 34 GLU B N 1
ATOM 1318 C CA . GLU B 1 34 ? 47.979 42.626 40.271 1.00 70.01 34 GLU B CA 1
ATOM 1319 C C . GLU B 1 34 ? 48.467 42.341 41.688 1.00 57.83 34 GLU B C 1
ATOM 1320 O O . GLU B 1 34 ? 47.837 42.733 42.671 1.00 66.94 34 GLU B O 1
ATOM 1326 N N . LEU B 1 35 ? 49.603 41.656 41.772 1.00 38.46 35 LEU B N 1
ATOM 1327 C CA . LEU B 1 35 ? 50.203 41.275 43.043 1.00 34.61 35 LEU B CA 1
ATOM 1328 C C . LEU B 1 35 ? 51.323 42.248 43.393 1.00 38.26 35 LEU B C 1
ATOM 1329 O O . LEU B 1 35 ? 52.075 42.675 42.518 1.00 43.93 35 LEU B O 1
ATOM 1334 N N . SER B 1 36 ? 51.432 42.604 44.669 1.00 38.08 36 SER B N 1
ATOM 1335 C CA . SER B 1 36 ? 52.486 43.510 45.109 1.00 30.95 36 SER B CA 1
ATOM 1336 C C . SER B 1 36 ? 53.475 42.808 46.036 1.00 27.52 36 SER B C 1
ATOM 1337 O O . SER B 1 36 ? 53.156 42.520 47.188 1.00 31.75 36 SER B O 1
ATOM 1340 N N . PRO B 1 37 ? 54.687 42.536 45.529 1.00 30.00 37 PRO B N 1
ATOM 1341 C CA . PRO B 1 37 ? 55.744 41.856 46.287 1.00 24.39 37 PRO B CA 1
ATOM 1342 C C . PRO B 1 37 ? 56.215 42.645 47.508 1.00 28.60 37 PRO B C 1
ATOM 1343 O O . PRO B 1 37 ? 56.254 43.875 47.475 1.00 32.79 37 PRO B O 1
ATOM 1347 N N . SER B 1 38 ? 56.565 41.932 48.576 1.00 26.39 38 SER B N 1
ATOM 1348 C CA . SER B 1 38 ? 57.049 42.558 49.803 1.00 29.50 38 SER B CA 1
ATOM 1349 C C . SER B 1 38 ? 58.479 43.055 49.637 1.00 22.56 38 SER B C 1
ATOM 1350 O O . SER B 1 38 ? 59.330 42.351 49.093 1.00 29.30 38 SER B O 1
ATOM 1353 N N . ILE B 1 39 ? 58.743 44.270 50.108 1.00 26.88 39 ILE B N 1
ATOM 1354 C CA . ILE B 1 39 ? 60.065 44.865 49.947 1.00 27.93 39 ILE B CA 1
ATOM 1355 C C . ILE B 1 39 ? 60.648 45.459 51.228 1.00 35.82 39 ILE B C 1
ATOM 1356 O O . ILE B 1 39 ? 59.922 45.896 52.122 1.00 31.69 39 ILE B O 1
ATOM 1361 N N . ASP B 1 40 ? 61.975 45.460 51.298 1.00 37.01 40 ASP B N 1
ATOM 1362 C CA . ASP B 1 40 ? 62.706 46.174 52.336 1.00 38.67 40 ASP B CA 1
ATOM 1363 C C . ASP B 1 40 ? 63.588 47.217 51.665 1.00 37.53 40 ASP B C 1
ATOM 1364 O O . ASP B 1 40 ? 64.321 46.905 50.730 1.00 35.55 40 ASP B O 1
ATOM 1369 N N . VAL B 1 41 ? 63.510 48.458 52.130 1.00 43.44 41 VAL B N 1
ATOM 1370 C CA . VAL B 1 41 ? 64.355 49.512 51.585 1.00 38.05 41 VAL B CA 1
ATOM 1371 C C . VAL B 1 41 ? 65.364 49.978 52.625 1.00 43.90 41 VAL B C 1
ATOM 1372 O O . VAL B 1 41 ? 64.994 50.355 53.737 1.00 51.91 41 VAL B O 1
ATOM 1376 N N . HIS B 1 42 ? 66.642 49.940 52.261 1.00 50.24 42 HIS B N 1
ATOM 1377 C CA . HIS B 1 42 ? 67.701 50.393 53.153 1.00 63.40 42 HIS B CA 1
ATOM 1378 C C . HIS B 1 42 ? 68.502 51.509 52.504 1.00 63.09 42 HIS B C 1
ATOM 1379 O O . HIS B 1 42 ? 68.763 51.477 51.303 1.00 55.54 42 HIS B O 1
ATOM 1386 N N . GLU B 1 43 ? 68.890 52.499 53.299 1.00 70.49 43 GLU B N 1
ATOM 1387 C CA . GLU B 1 43 ? 69.700 53.591 52.784 1.00 72.23 43 GLU B CA 1
ATOM 1388 C C . GLU B 1 43 ? 70.907 53.878 53.666 1.00 74.28 43 GLU B C 1
ATOM 1389 O O . GLU B 1 43 ? 70.765 54.271 54.824 1.00 80.39 43 GLU B O 1
ATOM 1395 N N . GLY B 1 44 ? 72.094 53.673 53.110 1.00 64.04 44 GLY B N 1
ATOM 1396 C CA . GLY B 1 44 ? 73.310 54.164 53.725 1.00 80.63 44 GLY B CA 1
ATOM 1397 C C . GLY B 1 44 ? 73.528 55.551 53.162 1.00 82.22 44 GLY B C 1
ATOM 1398 O O . GLY B 1 44 ? 72.812 55.959 52.249 1.00 83.52 44 GLY B O 1
ATOM 1399 N N . LYS B 1 45 ? 74.518 56.276 53.671 1.00 79.77 45 LYS B N 1
ATOM 1400 C CA . LYS B 1 45 ? 74.796 57.617 53.166 1.00 86.86 45 LYS B CA 1
ATOM 1401 C C . LYS B 1 45 ? 75.413 57.537 51.767 1.00 83.04 45 LYS B C 1
ATOM 1402 O O . LYS B 1 45 ? 75.594 58.549 51.091 1.00 84.33 45 LYS B O 1
ATOM 1408 N N . ASP B 1 46 ? 75.702 56.315 51.331 1.00 84.19 46 ASP B N 1
ATOM 1409 C CA . ASP B 1 46 ? 76.349 56.076 50.047 1.00 84.55 46 ASP B CA 1
ATOM 1410 C C . ASP B 1 46 ? 75.417 55.459 48.998 1.00 78.48 46 ASP B C 1
ATOM 1411 O O . ASP B 1 46 ? 75.193 56.051 47.946 1.00 79.57 46 ASP B O 1
ATOM 1416 N N . THR B 1 47 ? 74.900 54.263 49.265 1.00 80.19 47 THR B N 1
ATOM 1417 C CA . THR B 1 47 ? 73.970 53.621 48.333 1.00 79.29 47 THR B CA 1
ATOM 1418 C C . THR B 1 47 ? 72.569 53.457 48.916 1.00 76.57 47 THR B C 1
ATOM 1419 O O . THR B 1 47 ? 72.319 53.796 50.073 1.00 73.78 47 THR B O 1
ATOM 1423 N N . VAL B 1 48 ? 71.661 52.932 48.099 1.00 72.23 48 VAL B N 1
ATOM 1424 C CA . VAL B 1 48 ? 70.341 52.522 48.568 1.00 68.07 48 VAL B CA 1
ATOM 1425 C C . VAL B 1 48 ? 69.974 51.163 47.975 1.00 63.38 48 VAL B C 1
ATOM 1426 O O . VAL B 1 48 ? 70.011 50.970 46.757 1.00 61.48 48 VAL B O 1
ATOM 1430 N N . SER B 1 49 ? 69.638 50.220 48.848 1.00 58.80 49 SER B N 1
ATOM 1431 C CA . SER B 1 49 ? 69.340 48.857 48.429 1.00 49.29 49 SER B CA 1
ATOM 1432 C C . SER B 1 49 ? 67.867 48.512 48.615 1.00 43.21 49 SER B C 1
ATOM 1433 O O . SER B 1 49 ? 67.260 48.849 49.634 1.00 36.11 49 SER B O 1
ATOM 1436 N N . VAL B 1 50 ? 67.300 47.839 47.619 1.00 42.87 50 VAL B N 1
ATOM 1437 C CA . VAL B 1 50 ? 65.919 47.382 47.682 1.00 39.43 50 VAL B CA 1
ATOM 1438 C C . VAL B 1 50 ? 65.858 45.863 47.571 1.00 35.30 50 VAL B C 1
ATOM 1439 O O . VAL B 1 50 ? 66.327 45.283 46.591 1.00 39.28 50 VAL B O 1
ATOM 1443 N N . ASP B 1 51 ? 65.284 45.224 48.585 1.00 40.53 51 ASP B N 1
ATOM 1444 C CA . ASP B 1 51 ? 65.149 43.773 48.607 1.00 36.54 51 ASP B CA 1
ATOM 1445 C C . ASP B 1 51 ? 63.701 43.362 48.371 1.00 28.97 51 ASP B C 1
ATOM 1446 O O . ASP B 1 51 ? 62.825 43.652 49.182 1.00 30.11 51 ASP B O 1
ATOM 1451 N N . VAL B 1 52 ? 63.467 42.683 47.253 1.00 30.68 52 VAL B N 1
ATOM 1452 C CA . VAL B 1 52 ? 62.127 42.300 46.829 1.00 31.95 52 VAL B CA 1
ATOM 1453 C C . VAL B 1 52 ? 61.971 40.783 46.871 1.00 34.73 52 VAL B C 1
ATOM 1454 O O . VAL B 1 52 ? 62.811 40.054 46.348 1.00 29.33 52 VAL B O 1
ATOM 1458 N N . GLU B 1 53 ? 60.889 40.308 47.479 1.00 33.93 53 GLU B N 1
ATOM 1459 C CA . GLU B 1 53 ? 60.675 38.871 47.613 1.00 26.66 53 GLU B CA 1
ATOM 1460 C C . GLU B 1 53 ? 59.910 38.303 46.423 1.00 25.16 53 GLU B C 1
ATOM 1461 O O . GLU B 1 53 ? 58.750 38.647 46.193 1.00 24.74 53 GLU B O 1
ATOM 1467 N N . LEU B 1 54 ? 60.571 37.429 45.670 1.00 24.70 54 LEU B N 1
ATOM 1468 C CA . LEU B 1 54 ? 59.966 36.815 44.493 1.00 26.46 54 LEU B CA 1
ATOM 1469 C C . LEU B 1 54 ? 60.183 35.301 44.459 1.00 24.80 54 LEU B C 1
ATOM 1470 O O . LEU B 1 54 ? 60.872 34.794 43.573 1.00 23.50 54 LEU B O 1
ATOM 1475 N N . PRO B 1 55 ? 59.597 34.571 45.425 1.00 28.70 55 PRO B N 1
ATOM 1476 C CA . PRO B 1 55 ? 59.752 33.112 45.431 1.00 27.49 55 PRO B CA 1
ATOM 1477 C C . PRO B 1 55 ? 58.983 32.450 44.290 1.00 21.12 55 PRO B C 1
ATOM 1478 O O . PRO B 1 55 ? 57.846 32.828 44.013 1.00 25.80 55 PRO B O 1
ATOM 1482 N N . GLY B 1 56 ? 59.605 31.475 43.636 1.00 25.45 56 GLY B N 1
ATOM 1483 C CA . GLY B 1 56 ? 58.957 30.748 42.560 1.00 22.53 56 GLY B CA 1
ATOM 1484 C C . GLY B 1 56 ? 58.948 31.502 41.244 1.00 26.47 56 GLY B C 1
ATOM 1485 O O . GLY B 1 56 ? 58.248 31.121 40.305 1.00 26.81 56 GLY B O 1
ATOM 1486 N N . VAL B 1 57 ? 59.728 32.575 41.174 1.00 29.21 57 VAL B N 1
ATOM 1487 C CA . VAL B 1 57 ? 59.829 33.370 39.956 1.00 28.24 57 VAL B CA 1
ATOM 1488 C C . VAL B 1 57 ? 61.167 33.130 39.266 1.00 26.78 57 VAL B C 1
ATOM 1489 O O . VAL B 1 57 ? 62.226 33.272 39.878 1.00 26.28 57 VAL B O 1
ATOM 1493 N N . LYS B 1 58 ? 61.110 32.754 37.993 1.00 30.45 58 LYS B N 1
ATOM 1494 C CA . LYS B 1 58 ? 62.315 32.534 37.203 1.00 35.65 58 LYS B CA 1
ATOM 1495 C C . LYS B 1 58 ? 62.998 33.865 36.905 1.00 43.65 58 LYS B C 1
ATOM 1496 O O . LYS B 1 58 ? 62.331 34.890 36.760 1.00 35.17 58 LYS B O 1
ATOM 1502 N N . LYS B 1 59 ? 64.325 33.844 36.814 1.00 45.63 59 LYS B N 1
ATOM 1503 C CA . LYS B 1 59 ? 65.097 35.056 36.548 1.00 43.13 59 LYS B CA 1
ATOM 1504 C C . LYS B 1 59 ? 64.704 35.694 35.218 1.00 39.92 59 LYS B C 1
ATOM 1505 O O . LYS B 1 59 ? 64.737 36.915 35.068 1.00 45.85 59 LYS B O 1
ATOM 1511 N N . GLU B 1 60 ? 64.319 34.859 34.260 1.00 34.96 60 GLU B N 1
ATOM 1512 C CA . GLU B 1 60 ? 63.904 35.339 32.949 1.00 48.31 60 GLU B CA 1
ATOM 1513 C C . GLU B 1 60 ? 62.562 36.063 33.028 1.00 47.37 60 GLU B C 1
ATOM 1514 O O . GLU B 1 60 ? 62.205 36.825 32.129 1.00 41.98 60 GLU B O 1
ATOM 1520 N N . ASP B 1 61 ? 61.823 35.821 34.107 1.00 41.37 61 ASP B N 1
ATOM 1521 C CA . ASP B 1 61 ? 60.476 36.366 34.251 1.00 43.75 61 ASP B CA 1
ATOM 1522 C C . ASP B 1 61 ? 60.410 37.670 35.043 1.00 40.40 61 ASP B C 1
ATOM 1523 O O . ASP B 1 61 ? 59.335 38.247 35.201 1.00 34.09 61 ASP B O 1
ATOM 1528 N N . VAL B 1 62 ? 61.551 38.132 35.540 1.00 30.14 62 VAL B N 1
ATOM 1529 C CA . VAL B 1 62 ? 61.591 39.396 36.265 1.00 36.69 62 VAL B CA 1
ATOM 1530 C C . VAL B 1 62 ? 62.260 40.475 35.417 1.00 37.78 62 VAL B C 1
ATOM 1531 O O . VAL B 1 62 ? 63.195 40.196 34.667 1.00 39.97 62 VAL B O 1
ATOM 1535 N N . GLN B 1 63 ? 61.749 41.699 35.508 1.00 37.54 63 GLN B N 1
ATOM 1536 C CA . GLN B 1 63 ? 62.401 42.843 34.888 1.00 30.49 63 GLN B CA 1
ATOM 1537 C C . GLN B 1 63 ? 62.459 44.026 35.850 1.00 41.53 63 GLN B C 1
ATOM 1538 O O . GLN B 1 63 ? 61.535 44.262 36.634 1.00 38.58 63 GLN B O 1
ATOM 1544 N N . VAL B 1 64 ? 63.569 44.753 35.787 1.00 42.09 64 VAL B N 1
ATOM 1545 C CA . VAL B 1 64 ? 63.786 45.922 36.622 1.00 34.17 64 VAL B CA 1
ATOM 1546 C C . VAL B 1 64 ? 64.119 47.107 35.732 1.00 40.75 64 VAL B C 1
ATOM 1547 O O . VAL B 1 64 ? 65.057 47.040 34.940 1.00 42.89 64 VAL B O 1
ATOM 1551 N N . HIS B 1 65 ? 63.355 48.188 35.844 1.00 42.21 65 HIS B N 1
ATOM 1552 C CA . HIS B 1 65 ? 63.726 49.403 35.126 1.00 46.35 65 HIS B CA 1
ATOM 1553 C C . HIS B 1 65 ? 63.633 50.658 35.988 1.00 49.24 65 HIS B C 1
ATOM 1554 O O . HIS B 1 65 ? 62.955 50.677 37.015 1.00 41.80 65 HIS B O 1
ATOM 1561 N N . TYR B 1 66 ? 64.336 51.701 35.559 1.00 52.36 66 TYR B N 1
ATOM 1562 C CA . TYR B 1 66 ? 64.390 52.957 36.292 1.00 44.30 66 TYR B CA 1
ATOM 1563 C C . TYR B 1 66 ? 64.091 54.125 35.357 1.00 51.68 66 TYR B C 1
ATOM 1564 O O . TYR B 1 66 ? 64.736 54.276 34.317 1.00 54.09 66 TYR B O 1
ATOM 1573 N N . ASP B 1 67 ? 63.098 54.933 35.715 1.00 53.97 67 ASP B N 1
ATOM 1574 C CA . ASP B 1 67 ? 62.793 56.133 34.947 1.00 53.07 67 ASP B CA 1
ATOM 1575 C C . ASP B 1 67 ? 62.521 57.329 35.858 1.00 56.76 67 ASP B C 1
ATOM 1576 O O . ASP B 1 67 ? 61.577 57.304 36.655 1.00 61.51 67 ASP B O 1
ATOM 1581 N N . SER B 1 68 ? 63.353 58.363 35.726 1.00 62.13 68 SER B N 1
ATOM 1582 C CA . SER B 1 68 ? 63.185 59.642 36.426 1.00 62.75 68 SER B CA 1
ATOM 1583 C C . SER B 1 68 ? 62.785 59.520 37.896 1.00 55.40 68 SER B C 1
ATOM 1584 O O . SER B 1 68 ? 61.705 59.957 38.289 1.00 54.80 68 SER B O 1
ATOM 1587 N N . GLY B 1 69 ? 63.666 58.947 38.706 1.00 56.46 69 GLY B N 1
ATOM 1588 C CA . GLY B 1 69 ? 63.432 58.845 40.134 1.00 49.89 69 GLY B CA 1
ATOM 1589 C C . GLY B 1 69 ? 62.451 57.773 40.575 1.00 56.52 69 GLY B C 1
ATOM 1590 O O . GLY B 1 69 ? 62.109 57.697 41.755 1.00 59.09 69 GLY B O 1
ATOM 1591 N N . LYS B 1 70 ? 61.991 56.942 39.645 1.00 55.89 70 LYS B N 1
ATOM 1592 C CA . LYS B 1 70 ? 61.056 55.873 39.996 1.00 52.11 70 LYS B CA 1
ATOM 1593 C C . LYS B 1 70 ? 61.531 54.492 39.549 1.00 44.69 70 LYS B C 1
ATOM 1594 O O . LYS B 1 70 ? 6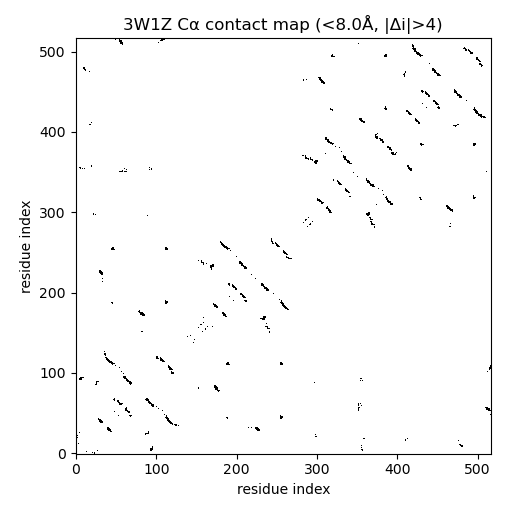1.706 54.236 38.358 1.00 46.60 70 LYS B O 1
ATOM 1600 N N . LEU B 1 71 ? 61.734 53.605 40.519 1.00 36.47 71 LEU B N 1
ATOM 1601 C CA . LEU B 1 71 ? 62.173 52.243 40.244 1.00 38.17 71 LEU B CA 1
ATOM 1602 C C . LEU B 1 71 ? 60.982 51.295 40.151 1.00 35.63 71 LEU B C 1
ATOM 1603 O O . LEU B 1 71 ? 60.115 51.282 41.029 1.00 39.12 71 LEU B O 1
ATOM 1608 N N . THR B 1 72 ? 60.947 50.503 39.084 1.00 35.36 72 THR B N 1
ATOM 1609 C CA . THR B 1 72 ? 59.862 49.555 38.864 1.00 33.23 72 THR B CA 1
ATOM 1610 C C . THR B 1 72 ? 60.376 48.129 38.690 1.00 37.46 72 THR B C 1
ATOM 1611 O O . THR B 1 72 ? 61.249 47.862 37.858 1.00 34.63 72 THR B O 1
ATOM 1615 N N . ILE B 1 73 ? 59.829 47.221 39.493 1.00 42.26 73 ILE B N 1
ATOM 1616 C CA . ILE B 1 73 ? 60.106 45.799 39.360 1.00 30.62 73 ILE B CA 1
ATOM 1617 C C . ILE B 1 73 ? 58.827 45.104 38.927 1.00 30.74 73 ILE B C 1
ATOM 1618 O O . ILE B 1 73 ? 57.826 45.153 39.635 1.00 28.69 73 ILE B O 1
ATOM 1623 N N . SER B 1 74 ? 58.849 44.456 37.769 1.00 28.90 74 SER B N 1
ATOM 1624 C CA . SER B 1 74 ? 57.643 43.795 37.283 1.00 28.65 74 SER B CA 1
ATOM 1625 C C . SER B 1 74 ? 57.923 42.402 36.741 1.00 34.27 74 SER B C 1
ATOM 1626 O O . SER B 1 74 ? 59.075 42.023 36.542 1.00 36.08 74 SER B O 1
ATOM 1629 N N . GLY B 1 75 ? 56.864 41.635 36.518 1.00 29.92 75 GLY B N 1
ATOM 1630 C CA . GLY B 1 75 ? 57.021 40.272 36.054 1.00 33.36 75 GLY B CA 1
ATOM 1631 C C . GLY B 1 75 ? 55.785 39.421 36.247 1.00 34.05 75 GLY B C 1
ATOM 1632 O O . GLY B 1 75 ? 54.666 39.928 36.310 1.00 33.07 75 GLY B O 1
ATOM 1633 N N . GLU B 1 76 ? 55.997 38.114 36.340 1.00 33.74 76 GLU B N 1
ATOM 1634 C CA . GLU B 1 76 ? 54.898 37.166 36.420 1.00 30.76 76 GLU B CA 1
ATOM 1635 C C . GLU B 1 76 ? 55.214 36.054 37.413 1.00 38.39 76 GLU B C 1
ATOM 1636 O O . GLU B 1 76 ? 56.351 35.587 37.493 1.00 28.05 76 GLU B O 1
ATOM 1642 N N . VAL B 1 77 ? 54.209 35.639 38.176 1.00 42.97 77 VAL B N 1
ATOM 1643 C CA . VAL B 1 77 ? 54.335 34.443 38.995 1.00 38.88 77 VAL B CA 1
ATOM 1644 C C . VAL B 1 77 ? 53.405 33.380 38.431 1.00 31.72 77 VAL B C 1
ATOM 1645 O O . VAL B 1 77 ? 52.185 33.472 38.558 1.00 36.42 77 VAL B O 1
ATOM 1649 N N . VAL B 1 78 ? 53.996 32.367 37.810 1.00 27.51 78 VAL B N 1
ATOM 1650 C CA . VAL B 1 78 ? 53.234 31.329 37.134 1.00 33.48 78 VAL B CA 1
ATOM 1651 C C . VAL B 1 78 ? 52.903 30.192 38.090 1.00 26.48 78 VAL B C 1
ATOM 1652 O O . VAL B 1 78 ? 53.747 29.771 38.880 1.00 18.42 78 VAL B O 1
ATOM 1656 N N . ASN B 1 79 ? 51.674 29.693 38.011 1.00 25.38 79 ASN B N 1
ATOM 1657 C CA . ASN B 1 79 ? 51.296 28.526 38.787 1.00 29.67 79 ASN B CA 1
ATOM 1658 C C . ASN B 1 79 ? 51.571 27.290 37.947 1.00 29.59 79 ASN B C 1
ATOM 1659 O O . ASN B 1 79 ? 50.874 27.020 36.969 1.00 33.09 79 ASN B O 1
ATOM 1664 N N . GLU B 1 80 ? 52.587 26.532 38.344 1.00 28.26 80 GLU B N 1
ATOM 1665 C CA . GLU B 1 80 ? 53.024 25.375 37.575 1.00 34.29 80 GLU B CA 1
ATOM 1666 C C . GLU B 1 80 ? 52.103 24.194 37.838 1.00 28.40 80 GLU B C 1
ATOM 1667 O O . GLU B 1 80 ? 52.059 23.237 37.065 1.00 41.75 80 GLU B O 1
ATOM 1673 N N . ARG B 1 81 ? 51.368 24.276 38.940 1.00 25.32 81 ARG B N 1
ATOM 1674 C CA . ARG B 1 81 ? 50.450 23.222 39.348 1.00 30.68 81 ARG B CA 1
ATOM 1675 C C . ARG B 1 81 ? 49.021 23.485 38.875 1.00 23.24 81 ARG B C 1
ATOM 1676 O O . ARG B 1 81 ? 48.096 22.774 39.265 1.00 28.62 81 ARG B O 1
ATOM 1684 N N . LYS B 1 82 ? 48.848 24.530 38.069 1.00 22.28 82 LYS B N 1
ATOM 1685 C CA . LYS B 1 82 ? 47.531 24.940 37.577 1.00 33.94 82 LYS B CA 1
ATOM 1686 C C . LYS B 1 82 ? 46.709 23.786 36.991 1.00 29.96 82 LYS B C 1
ATOM 1687 O O . LYS B 1 82 ? 45.542 23.610 37.342 1.00 34.54 82 LYS B O 1
ATOM 1693 N N . ASN B 1 83 ? 47.314 23.005 36.102 1.00 25.83 83 ASN B N 1
ATOM 1694 C CA . ASN B 1 83 ? 46.614 21.874 35.499 1.00 37.65 83 ASN B CA 1
ATOM 1695 C C . ASN B 1 83 ? 46.307 20.783 36.520 1.00 32.85 83 ASN B C 1
ATOM 1696 O O . ASN B 1 83 ? 45.283 20.099 36.419 1.00 32.54 83 ASN B O 1
ATOM 1701 N N . GLU B 1 84 ? 47.198 20.622 37.495 1.00 26.11 84 GLU B N 1
ATOM 1702 C CA . GLU B 1 84 ? 46.973 19.674 38.581 1.00 34.06 84 GLU B CA 1
ATOM 1703 C C . GLU B 1 84 ? 45.715 20.070 39.351 1.00 29.41 84 GLU B C 1
ATOM 1704 O O . GLU B 1 84 ? 44.856 19.234 39.631 1.00 26.87 84 GLU B O 1
ATOM 1710 N N . SER B 1 85 ? 45.604 21.356 39.672 1.00 29.05 85 SER B N 1
ATOM 1711 C CA . SER B 1 85 ? 44.422 21.880 40.346 1.00 31.66 85 SER B CA 1
ATOM 1712 C C . SER B 1 85 ? 43.191 21.711 39.465 1.00 36.39 85 SER B C 1
ATOM 1713 O O . SER B 1 85 ? 42.090 21.477 39.961 1.00 31.56 85 SER B O 1
ATOM 1716 N N . THR B 1 86 ? 43.386 21.829 38.155 1.00 29.09 86 THR B N 1
ATOM 1717 C CA . THR B 1 86 ? 42.295 21.666 37.202 1.00 33.89 86 THR B CA 1
ATOM 1718 C C . THR B 1 86 ? 41.867 20.200 37.128 1.00 40.09 86 THR B C 1
ATOM 1719 O O . THR B 1 86 ? 40.751 19.886 36.711 1.00 41.45 86 THR B O 1
ATOM 1723 N N . GLU B 1 87 ? 42.759 19.305 37.542 1.00 34.21 87 GLU B N 1
ATOM 1724 C CA . GLU B 1 87 ? 42.467 17.875 37.554 1.00 38.55 87 GLU B CA 1
ATOM 1725 C C . GLU B 1 87 ? 41.909 17.419 38.899 1.00 32.37 87 GLU B C 1
ATOM 1726 O O . GLU B 1 87 ? 41.645 16.234 39.101 1.00 30.42 87 GLU B O 1
ATOM 1732 N N . GLY B 1 88 ? 41.737 18.367 39.816 1.00 27.86 88 GLY B N 1
ATOM 1733 C CA . GLY B 1 88 ? 41.190 18.077 41.129 1.00 19.04 88 GLY B CA 1
ATOM 1734 C C . GLY B 1 88 ? 42.237 17.610 42.123 1.00 14.76 88 GLY B C 1
ATOM 1735 O O . GLY B 1 88 ? 41.921 16.902 43.079 1.00 19.28 88 GLY B O 1
ATOM 1736 N N . ASN B 1 89 ? 43.487 18.003 41.896 1.00 18.53 89 ASN B N 1
ATOM 1737 C CA . ASN B 1 89 ? 44.591 17.563 42.744 1.00 19.26 89 ASN B CA 1
ATOM 1738 C C . ASN B 1 89 ? 44.885 18.466 43.938 1.00 26.81 89 ASN B C 1
ATOM 1739 O O . ASN B 1 89 ? 45.655 18.091 44.820 1.00 29.24 89 ASN B O 1
ATOM 1744 N N . GLN B 1 90 ? 44.278 19.648 43.973 1.00 22.30 90 GLN B N 1
ATOM 1745 C CA . GLN B 1 90 ? 44.608 20.624 45.010 1.00 24.93 90 GLN B CA 1
ATOM 1746 C C . GLN B 1 90 ? 44.092 20.242 46.393 1.00 27.87 90 GLN B C 1
ATOM 1747 O O . GLN B 1 90 ? 42.929 19.873 46.558 1.00 31.82 90 GLN B O 1
ATOM 1753 N N . ARG B 1 91 ? 44.968 20.353 47.385 1.00 19.81 91 ARG B N 1
ATOM 1754 C CA . ARG B 1 91 ? 44.597 20.109 48.771 1.00 30.62 91 ARG B CA 1
ATOM 1755 C C . ARG B 1 91 ? 44.623 21.399 49.595 1.00 25.83 91 ARG B C 1
ATOM 1756 O O . ARG B 1 91 ? 43.599 21.810 50.139 1.00 31.47 91 ARG B O 1
ATOM 1764 N N . TRP B 1 92 ? 45.790 22.027 49.694 1.00 22.44 92 TRP B N 1
ATOM 1765 C CA . TRP B 1 92 ? 45.920 23.286 50.424 1.00 22.60 92 TRP B CA 1
ATOM 1766 C C . TRP B 1 92 ? 46.551 24.363 49.544 1.00 25.45 92 TRP B C 1
ATOM 1767 O O . TRP B 1 92 ? 47.561 24.113 48.891 1.00 21.92 92 TRP B O 1
ATOM 1778 N N . SER B 1 93 ? 45.953 25.552 49.504 1.00 20.51 93 SER B N 1
ATOM 1779 C CA . SER B 1 93 ? 46.542 26.644 48.731 1.00 20.57 93 SER B CA 1
ATOM 1780 C C . SER B 1 93 ? 46.685 27.955 49.505 1.00 23.34 93 SER B C 1
ATOM 1781 O O . SER B 1 93 ? 45.693 28.627 49.789 1.00 17.12 93 SER B O 1
ATOM 1784 N N . GLU B 1 94 ? 47.919 28.315 49.849 1.00 25.65 94 GLU B N 1
ATOM 1785 C CA . GLU B 1 94 ? 48.226 29.665 50.318 1.00 17.27 94 GLU B CA 1
ATOM 1786 C C . GLU B 1 94 ? 48.857 30.583 49.263 1.00 24.90 94 GLU B C 1
ATOM 1787 O O . GLU B 1 94 ? 48.955 31.793 49.469 1.00 23.13 94 GLU B O 1
ATOM 1793 N N . ARG B 1 95 ? 49.269 30.016 48.133 1.00 29.77 95 ARG B N 1
ATOM 1794 C CA . ARG B 1 95 ? 50.073 30.769 47.171 1.00 23.33 95 ARG B CA 1
ATOM 1795 C C . ARG B 1 95 ? 49.235 31.610 46.217 1.00 21.23 95 ARG B C 1
ATOM 1796 O O . ARG B 1 95 ? 48.176 31.187 45.759 1.00 27.93 95 ARG B O 1
ATOM 1804 N N . ARG B 1 96 ? 49.725 32.809 45.924 1.00 19.84 96 ARG B N 1
ATOM 1805 C CA . ARG B 1 96 ? 49.042 33.720 45.017 1.00 27.20 96 ARG B CA 1
ATOM 1806 C C . ARG B 1 96 ? 49.824 33.845 43.717 1.00 27.70 96 ARG B C 1
ATOM 1807 O O . ARG B 1 96 ? 51.032 34.077 43.732 1.00 28.74 96 ARG B O 1
ATOM 1815 N N . PHE B 1 97 ? 49.132 33.686 42.593 1.00 19.41 97 PHE B N 1
ATOM 1816 C CA . PHE B 1 97 ? 49.784 33.707 41.289 1.00 27.62 97 PHE B CA 1
ATOM 1817 C C . PHE B 1 97 ? 49.231 34.793 40.374 1.00 35.62 97 PHE B C 1
ATOM 1818 O O . PHE B 1 97 ? 48.084 35.219 40.513 1.00 39.98 97 PHE B O 1
ATOM 1826 N N . GLY B 1 98 ? 50.062 35.240 39.439 1.00 34.93 98 GLY B N 1
ATOM 1827 C CA . GLY B 1 98 ? 49.658 36.248 38.479 1.00 32.51 98 GLY B CA 1
ATOM 1828 C C . GLY B 1 98 ? 50.822 37.134 38.090 1.00 36.27 98 GLY B C 1
ATOM 1829 O O . GLY B 1 98 ? 51.981 36.798 38.332 1.00 30.68 98 GLY B O 1
ATOM 1830 N N . SER B 1 99 ? 50.510 38.273 37.483 1.00 39.29 99 SER B N 1
ATOM 1831 C CA . SER B 1 99 ? 51.525 39.260 37.152 1.00 32.96 99 SER B CA 1
ATOM 1832 C C . SER B 1 99 ? 51.738 40.187 38.341 1.00 32.30 99 SER B C 1
ATOM 1833 O O . SER B 1 99 ? 50.788 40.536 39.041 1.00 38.03 99 SER B O 1
ATOM 1836 N N . PHE B 1 100 ? 52.986 40.576 38.575 1.00 31.68 100 PHE B N 1
ATOM 1837 C CA . PHE B 1 100 ? 53.293 41.501 39.657 1.00 28.70 100 PHE B CA 1
ATOM 1838 C C . PHE B 1 100 ? 53.967 42.765 39.138 1.00 36.46 100 PHE B C 1
ATOM 1839 O O . PHE B 1 100 ? 54.746 42.719 38.186 1.00 40.30 100 PHE B O 1
ATOM 1847 N N . SER B 1 101 ? 53.647 43.894 39.760 1.00 31.88 101 SER B N 1
ATOM 1848 C CA . SER B 1 101 ? 54.355 45.137 39.496 1.00 38.80 101 SER B CA 1
ATOM 1849 C C . SER B 1 101 ? 54.478 45.944 40.782 1.00 46.82 101 SER B C 1
ATOM 1850 O O . SER B 1 101 ? 53.512 46.089 41.532 1.00 48.33 101 SER B O 1
ATOM 1853 N N . ARG B 1 102 ? 55.674 46.461 41.035 1.00 35.66 102 ARG B N 1
ATOM 1854 C CA . ARG B 1 102 ? 55.925 47.286 42.205 1.00 35.44 102 ARG B CA 1
ATOM 1855 C C . ARG B 1 102 ? 56.743 48.503 41.801 1.00 35.84 102 ARG B C 1
ATOM 1856 O O . ARG B 1 102 ? 57.862 48.375 41.302 1.00 29.86 102 ARG B O 1
ATOM 1864 N N . THR B 1 103 ? 56.176 49.684 42.012 1.00 36.19 103 THR B N 1
ATOM 1865 C CA . THR B 1 103 ? 56.872 50.923 41.704 1.00 36.28 103 THR B CA 1
ATOM 1866 C C . THR B 1 103 ? 57.112 51.716 42.978 1.00 34.38 103 THR B C 1
ATOM 1867 O O . THR B 1 103 ? 56.190 51.949 43.757 1.00 39.33 103 THR B O 1
ATOM 1871 N N . ILE B 1 104 ? 58.358 52.116 43.201 1.00 32.34 104 ILE B N 1
ATOM 1872 C CA . ILE B 1 104 ? 58.666 53.006 44.311 1.00 38.62 104 ILE B CA 1
ATOM 1873 C C . ILE B 1 104 ? 59.403 54.244 43.817 1.00 47.34 104 ILE B C 1
ATOM 1874 O O . ILE B 1 104 ? 60.277 54.159 42.955 1.00 46.36 104 ILE B O 1
ATOM 1879 N N . THR B 1 105 ? 59.030 55.399 44.352 1.00 49.61 105 THR B N 1
ATOM 1880 C CA . THR B 1 105 ? 59.732 56.631 44.038 1.00 52.70 105 THR B CA 1
ATOM 1881 C C . THR B 1 105 ? 60.912 56.752 44.987 1.00 52.13 105 THR B C 1
ATOM 1882 O O . THR B 1 105 ? 60.731 56.818 46.196 1.00 52.43 105 THR B O 1
ATOM 1886 N N . ILE B 1 106 ? 62.125 56.769 44.450 1.00 54.45 106 ILE B N 1
ATOM 1887 C CA . ILE B 1 106 ? 63.301 56.867 45.305 1.00 55.91 106 ILE B CA 1
ATOM 1888 C C . ILE B 1 106 ? 63.640 58.323 45.628 1.00 62.49 106 ILE B C 1
ATOM 1889 O O . ILE B 1 106 ? 63.808 59.145 44.728 1.00 52.36 106 ILE B O 1
ATOM 1894 N N . PRO B 1 107 ? 63.710 58.649 46.927 1.00 61.64 107 PRO B N 1
ATOM 1895 C CA . PRO B 1 107 ? 63.941 60.018 47.390 1.00 59.05 107 PRO B CA 1
ATOM 1896 C C . PRO B 1 107 ? 65.423 60.335 47.531 1.00 64.61 107 PRO B C 1
ATOM 1897 O O . PRO B 1 107 ? 65.855 60.791 48.590 1.00 67.84 107 PRO B O 1
ATOM 1901 N N . ALA B 1 108 ? 66.189 60.098 46.472 1.00 60.01 108 ALA B N 1
ATOM 1902 C CA . ALA B 1 108 ? 67.611 60.409 46.475 1.00 59.23 108 ALA B CA 1
ATOM 1903 C C . ALA B 1 108 ? 68.131 60.557 45.053 1.00 61.92 108 ALA B C 1
ATOM 1904 O O . ALA B 1 108 ? 67.530 60.051 44.106 1.00 67.75 108 ALA B O 1
ATOM 1906 N N . LYS B 1 109 ? 69.254 61.250 44.911 1.00 58.41 109 LYS B N 1
ATOM 1907 C CA . LYS B 1 109 ? 69.898 61.390 43.614 1.00 64.68 109 LYS B CA 1
ATOM 1908 C C . LYS B 1 109 ? 70.859 60.234 43.393 1.00 62.52 109 LYS B C 1
ATOM 1909 O O . LYS B 1 109 ? 71.796 60.035 44.165 1.00 58.65 109 LYS B O 1
ATOM 1915 N N . ILE B 1 110 ? 70.614 59.467 42.338 1.00 62.15 110 ILE B N 1
ATOM 1916 C CA . ILE B 1 110 ? 71.415 58.288 42.055 1.00 62.59 110 ILE B CA 1
ATOM 1917 C C . ILE B 1 110 ? 72.007 58.342 40.654 1.00 58.34 110 ILE B C 1
ATOM 1918 O O . ILE B 1 110 ? 71.542 59.099 39.803 1.00 55.65 110 ILE B O 1
ATOM 1923 N N . ASP B 1 111 ? 73.031 57.530 40.416 1.00 67.30 111 ASP B N 1
ATOM 1924 C CA . ASP B 1 111 ? 73.581 57.398 39.078 1.00 67.43 111 ASP B CA 1
ATOM 1925 C C . ASP B 1 111 ? 72.855 56.239 38.413 1.00 69.29 111 ASP B C 1
ATOM 1926 O O . ASP B 1 111 ? 73.027 55.082 38.796 1.00 67.59 111 ASP B O 1
ATOM 1931 N N . ALA B 1 112 ? 72.041 56.562 37.413 1.00 68.12 112 ALA B N 1
ATOM 1932 C CA . ALA B 1 112 ? 71.160 55.585 36.785 1.00 60.59 112 ALA B CA 1
ATOM 1933 C C . ALA B 1 112 ? 71.929 54.473 36.085 1.00 70.52 112 ALA B C 1
ATOM 1934 O O . ALA B 1 112 ? 71.546 53.306 36.148 1.00 72.19 112 ALA B O 1
ATOM 1936 N N . ASP B 1 113 ? 73.019 54.840 35.422 1.00 73.41 113 ASP B N 1
ATOM 1937 C CA . ASP B 1 113 ? 73.789 53.880 34.641 1.00 72.93 113 ASP B CA 1
ATOM 1938 C C . ASP B 1 113 ? 74.626 52.947 35.516 1.00 76.79 113 ASP B C 1
ATOM 1939 O O . ASP B 1 113 ? 75.170 51.955 35.030 1.00 86.25 113 ASP B O 1
ATOM 1944 N N . ARG B 1 114 ? 74.736 53.270 36.801 1.00 61.84 114 ARG B N 1
ATOM 1945 C CA . ARG B 1 114 ? 75.418 52.392 37.749 1.00 71.45 114 ARG B CA 1
ATOM 1946 C C . ARG B 1 114 ? 74.468 51.487 38.538 1.00 66.60 114 ARG B C 1
ATOM 1947 O O . ARG B 1 114 ? 74.900 50.749 39.422 1.00 62.80 114 ARG B O 1
ATOM 1955 N N . ILE B 1 115 ? 73.177 51.557 38.228 1.00 65.93 115 ILE B N 1
ATOM 1956 C CA . ILE B 1 115 ? 72.197 50.678 38.860 1.00 66.90 115 ILE B CA 1
ATOM 1957 C C . ILE B 1 115 ? 72.414 49.232 38.431 1.00 65.24 115 ILE B C 1
ATOM 1958 O O . ILE B 1 115 ? 72.482 48.931 37.236 1.00 67.92 115 ILE B O 1
ATOM 1963 N N . GLU B 1 116 ? 72.518 48.338 39.411 1.00 59.77 116 GLU B N 1
ATOM 1964 C CA . GLU B 1 116 ? 72.697 46.915 39.133 1.00 59.37 116 GLU B CA 1
ATOM 1965 C C . GLU B 1 116 ? 71.789 46.055 40.020 1.00 61.34 116 GLU B C 1
ATOM 1966 O O . GLU B 1 116 ? 71.448 46.451 41.138 1.00 61.25 116 GLU B O 1
ATOM 1972 N N . ALA B 1 117 ? 71.385 44.890 39.516 1.00 49.81 117 ALA B N 1
ATOM 1973 C CA . ALA B 1 117 ? 70.426 44.044 40.222 1.00 51.91 117 ALA B CA 1
ATOM 1974 C C . ALA B 1 117 ? 70.869 42.583 40.279 1.00 66.17 117 ALA B C 1
ATOM 1975 O O . ALA B 1 117 ? 71.242 41.995 39.260 1.00 64.71 117 ALA B O 1
ATOM 1977 N N . ASN B 1 118 ? 70.805 42.000 41.474 1.00 55.89 118 ASN B N 1
ATOM 1978 C CA . ASN B 1 118 ? 71.195 40.609 41.682 1.00 59.70 118 ASN B CA 1
ATOM 1979 C C . ASN B 1 118 ? 70.025 39.772 42.190 1.00 58.03 118 ASN B C 1
ATOM 1980 O O . ASN B 1 118 ? 69.436 40.085 43.221 1.00 49.56 118 ASN B O 1
ATOM 1985 N N . PHE B 1 119 ? 69.696 38.702 41.474 1.00 55.70 119 PHE B N 1
ATOM 1986 C CA . PHE B 1 119 ? 68.571 37.854 41.858 1.00 48.26 119 PHE B CA 1
ATOM 1987 C C . PHE B 1 119 ? 69.026 36.476 42.326 1.00 46.55 119 PHE B C 1
ATOM 1988 O O . PHE B 1 119 ? 69.556 35.690 41.542 1.00 47.98 119 PHE B O 1
ATOM 1996 N N . SER B 1 120 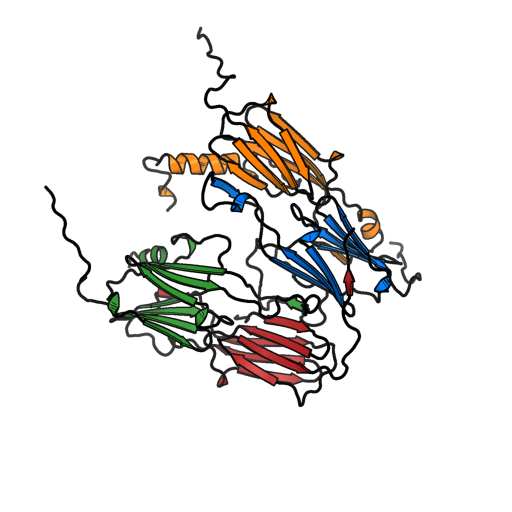? 68.818 36.188 43.607 1.00 47.20 120 SER B N 1
ATOM 1997 C CA . SER B 1 120 ? 69.194 34.889 44.157 1.00 42.05 120 SER B CA 1
ATOM 1998 C C . SER B 1 120 ? 68.233 34.404 45.242 1.00 48.47 120 SER B C 1
ATOM 1999 O O . SER B 1 120 ? 67.787 35.183 46.087 1.00 41.08 120 SER B O 1
ATOM 2002 N N . ASN B 1 121 ? 67.928 33.108 45.204 1.00 43.37 121 ASN B N 1
ATOM 2003 C CA . ASN B 1 121 ? 67.038 32.467 46.172 1.00 37.19 121 ASN B CA 1
ATOM 2004 C C . ASN B 1 121 ? 65.699 33.178 46.353 1.00 31.99 121 ASN B C 1
ATOM 2005 O O . ASN B 1 121 ? 65.229 33.358 47.476 1.00 35.31 121 ASN B O 1
ATOM 2010 N N . GLY B 1 122 ? 65.095 33.584 45.242 1.00 31.32 122 GLY B N 1
ATOM 2011 C CA . GLY B 1 122 ? 63.799 34.235 45.277 1.00 31.94 122 GLY B CA 1
ATOM 2012 C C . GLY B 1 122 ? 63.846 35.663 45.783 1.00 32.85 122 GLY B C 1
ATOM 2013 O O . GLY B 1 122 ? 62.811 36.315 45.909 1.00 30.47 122 GLY B O 1
ATOM 2014 N N . LEU B 1 123 ? 65.045 36.154 46.080 1.00 34.55 123 LEU B N 1
ATOM 2015 C CA . LEU B 1 123 ? 65.203 37.536 46.513 1.00 39.17 123 LEU B CA 1
ATOM 2016 C C . LEU B 1 123 ? 65.941 38.358 45.462 1.00 42.22 123 LEU B C 1
ATOM 2017 O O . LEU B 1 123 ? 67.048 38.010 45.043 1.00 41.59 123 LEU B O 1
ATOM 2022 N N . LEU B 1 124 ? 65.310 39.446 45.038 1.00 37.68 124 LEU B N 1
ATOM 2023 C CA . LEU B 1 124 ? 65.906 40.367 44.083 1.00 38.01 124 LEU B CA 1
ATOM 2024 C C . LEU B 1 124 ? 66.417 41.608 44.798 1.00 39.31 124 LEU B C 1
ATOM 2025 O O . LEU B 1 124 ? 65.645 42.346 45.404 1.00 42.69 124 LEU B O 1
ATOM 2030 N N . THR B 1 125 ? 67.721 41.839 44.723 1.00 41.31 125 THR B N 1
ATOM 2031 C CA . THR B 1 125 ? 68.320 43.011 45.344 1.00 47.07 125 THR B CA 1
ATOM 2032 C C . THR B 1 125 ? 68.765 44.023 44.297 1.00 41.23 125 THR B C 1
ATOM 2033 O O . THR B 1 125 ? 69.650 43.748 43.486 1.00 54.11 125 THR B O 1
ATOM 2037 N N . VAL B 1 126 ? 68.136 45.193 44.314 1.00 47.46 126 VAL B N 1
ATOM 2038 C CA . VAL B 1 126 ? 68.538 46.288 43.442 1.00 43.88 126 VAL B CA 1
ATOM 2039 C C . VAL B 1 126 ? 69.417 47.250 44.231 1.00 50.31 126 VAL B C 1
ATOM 2040 O O . VAL B 1 126 ? 69.136 47.548 45.392 1.00 48.06 126 VAL B O 1
ATOM 2044 N N . THR B 1 127 ? 70.487 47.723 43.603 1.00 58.40 127 THR B N 1
ATOM 2045 C CA . THR B 1 127 ? 71.410 48.641 44.258 1.00 58.35 127 THR B CA 1
ATOM 2046 C C . THR B 1 127 ? 71.567 49.936 43.470 1.00 55.53 127 THR B C 1
ATOM 2047 O O . THR B 1 127 ? 72.066 49.934 42.344 1.00 56.44 127 THR B O 1
ATOM 2051 N N . LEU B 1 128 ? 71.138 51.041 44.071 1.00 56.84 128 LEU B N 1
ATOM 2052 C CA . LEU B 1 128 ? 71.238 52.345 43.429 1.00 66.49 128 LEU B CA 1
ATOM 2053 C C . LEU B 1 128 ? 72.241 53.224 44.171 1.00 66.33 128 LEU B C 1
ATOM 2054 O O . LEU B 1 128 ? 71.990 53.645 45.299 1.00 60.83 128 LEU B O 1
ATOM 2059 N N . PRO B 1 129 ? 73.395 53.489 43.543 1.00 66.85 129 PRO B N 1
ATOM 2060 C CA . PRO B 1 129 ? 74.426 54.318 44.173 1.00 73.43 129 PRO B CA 1
ATOM 2061 C C . PRO B 1 129 ? 74.002 55.780 44.223 1.00 71.20 129 PRO B C 1
ATOM 2062 O O . PRO B 1 129 ? 73.550 56.305 43.209 1.00 66.23 129 PRO B O 1
ATOM 2066 N N . LYS B 1 130 ? 74.166 56.432 45.368 1.00 67.46 130 LYS B N 1
ATOM 2067 C CA . LYS B 1 130 ? 73.813 57.842 45.480 1.00 65.29 130 LYS B CA 1
ATOM 2068 C C . LYS B 1 130 ? 75.012 58.737 45.210 1.00 70.22 130 LYS B C 1
ATOM 2069 O O . LYS B 1 130 ? 76.121 58.467 45.670 1.00 75.82 130 LYS B O 1
ATOM 2075 N N . VAL B 1 131 ? 74.778 59.803 44.454 1.00 73.21 131 VAL B N 1
ATOM 2076 C CA . VAL B 1 131 ? 75.787 60.831 44.252 1.00 70.28 131 VAL B CA 1
ATOM 2077 C C . VAL B 1 131 ? 75.309 62.128 44.902 1.00 75.86 131 VAL B C 1
ATOM 2078 O O . VAL B 1 131 ? 74.132 62.477 44.814 1.00 68.85 131 VAL B O 1
ATOM 2082 N N . GLU B 1 132 ? 76.215 62.821 45.584 1.00 86.92 132 GLU B N 1
ATOM 2083 C CA . GLU B 1 132 ? 75.864 64.069 46.255 1.00 85.08 132 GLU B CA 1
ATOM 2084 C C . GLU B 1 132 ? 75.401 65.129 45.265 1.00 84.09 132 GLU B C 1
ATOM 2085 O O . GLU B 1 132 ? 74.285 65.643 45.368 1.00 82.93 132 GLU B O 1
ATOM 2091 N N . LYS B 1 133 ? 76.262 65.444 44.303 1.00 79.92 133 LYS B N 1
ATOM 2092 C CA . LYS B 1 133 ? 75.941 66.452 43.307 1.00 81.66 133 LYS B CA 1
ATOM 2093 C C . LYS B 1 133 ? 75.218 65.809 42.145 1.00 77.04 133 LYS B C 1
ATOM 2094 O O . LYS B 1 133 ? 75.735 64.869 41.529 1.00 84.80 133 LYS B O 1
ATOM 2100 N N . SER B 1 134 ? 74.019 66.304 41.858 1.00 73.71 134 SER B N 1
ATOM 2101 C CA . SER B 1 134 ? 73.250 65.793 40.736 1.00 77.04 134 SER B CA 1
ATOM 2102 C C . SER B 1 134 ? 73.938 66.103 39.413 1.00 86.48 134 SER B C 1
ATOM 2103 O O . SER B 1 134 ? 74.350 67.232 39.161 1.00 84.41 134 SER B O 1
ATOM 2106 N N . GLN B 1 135 ? 74.065 65.086 38.575 1.00 78.53 135 GLN B N 1
ATOM 2107 C CA . GLN B 1 135 ? 74.702 65.242 37.282 1.00 84.43 135 GLN B CA 1
ATOM 2108 C C . GLN B 1 135 ? 73.652 65.536 36.217 1.00 86.29 135 GLN B C 1
ATOM 2109 O O . GLN B 1 135 ? 73.983 65.797 35.058 1.00 83.97 135 GLN B O 1
ATOM 2115 N N . THR B 1 136 ? 72.386 65.462 36.617 1.00 86.08 136 THR B N 1
ATOM 2116 C CA . THR B 1 136 ? 71.263 65.765 35.732 1.00 84.30 136 THR B CA 1
ATOM 2117 C C . THR B 1 136 ? 70.636 67.163 35.903 1.00 83.17 136 THR B C 1
ATOM 2118 O O . THR B 1 136 ? 69.616 67.458 35.279 1.00 84.47 136 THR B O 1
ATOM 2122 N N . LYS B 1 137 ? 71.228 68.002 36.756 1.00 82.17 137 LYS B N 1
ATOM 2123 C CA . LYS B 1 137 ? 70.570 69.228 37.251 1.00 74.93 137 LYS B CA 1
ATOM 2124 C C . LYS B 1 137 ? 69.915 70.164 36.218 1.00 78.46 137 LYS B C 1
ATOM 2125 O O . LYS B 1 137 ? 68.753 70.533 36.384 1.00 78.47 137 LYS B O 1
ATOM 2131 N N . LYS B 1 138 ? 70.656 70.569 35.188 1.00 75.18 138 LYS B N 1
ATOM 2132 C CA . LYS B 1 138 ? 70.063 71.280 34.049 1.00 72.31 138 LYS B CA 1
ATOM 2133 C C . LYS B 1 138 ? 69.323 72.592 34.357 1.00 66.66 138 LYS B C 1
ATOM 2134 O O . LYS B 1 138 ? 68.091 72.619 34.388 1.00 62.94 138 LYS B O 1
ATOM 2140 N N . GLN B 1 139 ? 70.060 73.665 34.628 1.00 67.77 139 GLN B N 1
ATOM 2141 C CA . GLN B 1 139 ? 69.440 74.988 34.743 1.00 59.46 139 GLN B CA 1
ATOM 2142 C C . GLN B 1 139 ? 68.737 75.405 33.443 1.00 56.08 139 GLN B C 1
ATOM 2143 O O . GLN B 1 139 ? 69.191 75.083 32.344 1.00 63.77 139 GLN B O 1
ATOM 2149 N N . ILE B 1 140 ? 67.629 76.125 33.578 1.00 56.33 140 ILE B N 1
ATOM 2150 C CA . ILE B 1 140 ? 66.853 76.542 32.422 1.00 54.70 140 ILE B CA 1
ATOM 2151 C C . ILE B 1 140 ? 66.790 78.068 32.281 1.00 56.90 140 ILE B C 1
ATOM 2152 O O . ILE B 1 140 ? 66.316 78.770 33.177 1.00 61.70 140 ILE B O 1
ATOM 2157 N N . ALA B 1 141 ? 67.275 78.564 31.144 1.00 57.20 141 ALA B N 1
ATOM 2158 C CA . ALA B 1 141 ? 67.266 79.989 30.845 1.00 51.34 141 ALA B CA 1
ATOM 2159 C C . ALA B 1 141 ? 65.839 80.480 30.680 1.00 52.82 141 ALA B C 1
ATOM 2160 O O . ALA B 1 141 ? 65.052 79.894 29.937 1.00 48.96 141 ALA B O 1
ATOM 2162 N N . ILE B 1 142 ? 65.521 81.570 31.367 1.00 50.44 142 ILE B N 1
ATOM 2163 C CA . ILE B 1 142 ? 64.173 82.119 31.378 1.00 54.54 142 ILE B CA 1
ATOM 2164 C C . ILE B 1 142 ? 63.985 83.169 30.282 1.00 53.30 142 ILE B C 1
ATOM 2165 O O . ILE B 1 142 ? 64.791 84.090 30.154 1.00 53.84 142 ILE B O 1
ATOM 2170 N N . LYS B 1 143 ? 62.925 83.017 29.491 1.00 53.85 143 LYS B N 1
ATOM 2171 C CA . LYS B 1 143 ? 62.529 84.037 28.528 1.00 60.89 143 LYS B CA 1
ATOM 2172 C C . LYS B 1 143 ? 61.514 84.979 29.169 1.00 63.70 143 LYS B C 1
ATOM 2173 O O . LYS B 1 143 ? 60.351 85.050 28.758 1.00 62.26 143 LYS B O 1
ATOM 2180 N N . ASN C 1 14 ? 41.238 61.478 83.945 1.00 96.48 14 ASN C N 1
ATOM 2181 C CA . ASN C 1 14 ? 41.411 62.896 84.242 1.00 103.44 14 ASN C CA 1
ATOM 2182 C C . ASN C 1 14 ? 42.274 63.606 83.198 1.00 108.20 14 ASN C C 1
ATOM 2183 O O . ASN C 1 14 ? 43.454 63.870 83.433 1.00 101.46 14 ASN C O 1
ATOM 2188 N N . ASP C 1 15 ? 41.661 63.910 82.052 1.00 115.16 15 ASP C N 1
ATOM 2189 C CA . ASP C 1 15 ? 42.353 64.432 80.868 1.00 108.10 15 ASP C CA 1
ATOM 2190 C C . ASP C 1 15 ? 43.546 63.555 80.561 1.00 102.51 15 ASP C C 1
ATOM 2191 O O . ASP C 1 15 ? 44.581 64.040 80.109 1.00 97.95 15 ASP C O 1
ATOM 2196 N N . LEU C 1 16 ? 43.403 62.260 80.803 1.00 96.02 16 LEU C N 1
ATOM 2197 C CA . LEU C 1 16 ? 44.584 61.459 81.031 1.00 96.73 16 LEU C CA 1
ATOM 2198 C C . LEU C 1 16 ? 44.980 60.641 79.816 1.00 94.26 16 LEU C C 1
ATOM 2199 O O . LEU C 1 16 ? 44.345 59.642 79.475 1.00 92.47 16 LEU C O 1
ATOM 2204 N N . PHE C 1 17 ? 46.050 61.090 79.172 1.00 89.62 17 PHE C N 1
ATOM 2205 C CA . PHE C 1 17 ? 46.749 60.306 78.178 1.00 82.90 17 PHE C CA 1
ATOM 2206 C C . PHE C 1 17 ? 47.985 59.683 78.826 1.00 78.68 17 PHE C C 1
ATOM 2207 O O . PHE C 1 17 ? 48.690 58.875 78.209 1.00 76.94 17 PHE C O 1
ATOM 2215 N N . SER C 1 18 ? 48.215 60.041 80.088 1.00 69.57 18 SER C N 1
ATOM 2216 C CA . SER C 1 18 ? 49.445 59.681 80.793 1.00 70.57 18 SER C CA 1
ATOM 2217 C C . SER C 1 18 ? 49.630 58.166 80.880 1.00 75.42 18 SER C C 1
ATOM 2218 O O . SER C 1 18 ? 50.734 57.650 80.656 1.00 69.41 18 SER C O 1
ATOM 2221 N N . ASP C 1 19 ? 48.542 57.464 81.192 1.00 73.36 19 ASP C N 1
ATOM 2222 C CA . ASP C 1 19 ? 48.530 56.009 81.156 1.00 67.57 19 ASP C CA 1
ATOM 2223 C C . ASP C 1 19 ? 48.933 55.528 79.767 1.00 67.60 19 ASP C C 1
ATOM 2224 O O . ASP C 1 19 ? 49.657 54.549 79.638 1.00 69.00 19 ASP C O 1
ATOM 2229 N N . PHE C 1 20 ? 48.465 56.209 78.722 1.00 60.97 20 PHE C N 1
ATOM 2230 C CA . PHE C 1 20 ? 48.785 55.768 77.365 1.00 65.47 20 PHE C CA 1
ATOM 2231 C C . PHE C 1 20 ? 50.274 55.926 77.056 1.00 63.87 20 PHE C C 1
ATOM 2232 O O . PHE C 1 20 ? 50.924 54.953 76.689 1.00 61.17 20 PHE C O 1
ATOM 2240 N N . VAL C 1 21 ? 50.818 57.135 77.216 1.00 69.64 21 VAL C N 1
ATOM 2241 C CA . VAL C 1 21 ? 52.256 57.335 76.978 1.00 68.65 21 VAL C CA 1
ATOM 22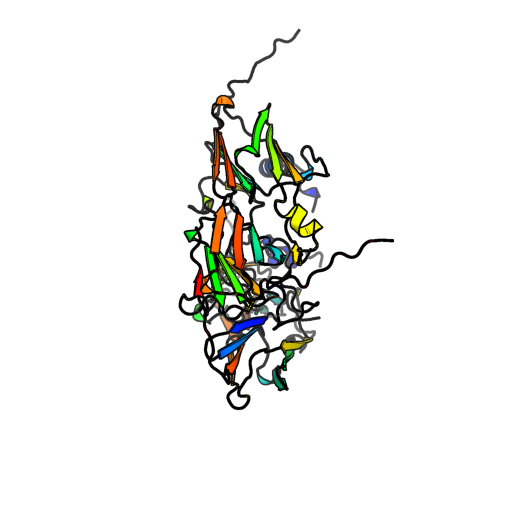42 C C . VAL C 1 21 ? 53.108 56.383 77.814 1.00 57.57 21 VAL C C 1
ATOM 2243 O O . VAL C 1 21 ? 54.072 55.789 77.323 1.00 50.75 21 VAL C O 1
ATOM 2247 N N . SER C 1 22 ? 52.733 56.235 79.077 1.00 57.33 22 SER C N 1
ATOM 2248 C CA . SER C 1 22 ? 53.418 55.314 79.975 1.00 63.23 22 SER C CA 1
ATOM 2249 C C . SER C 1 22 ? 53.427 53.868 79.472 1.00 57.73 22 SER C C 1
ATOM 2250 O O . SER C 1 22 ? 54.469 53.325 79.097 1.00 47.09 22 SER C O 1
ATOM 2253 N N . TYR C 1 23 ? 52.241 53.267 79.469 1.00 59.03 23 TYR C N 1
ATOM 2254 C CA . TYR C 1 23 ? 52.057 51.830 79.285 1.00 61.31 23 TYR C CA 1
ATOM 2255 C C . TYR C 1 23 ? 52.096 51.322 77.844 1.00 58.32 23 TYR C C 1
ATOM 2256 O O . TYR C 1 23 ? 52.621 50.235 77.600 1.00 50.40 23 TYR C O 1
ATOM 2265 N N . SER C 1 24 ? 51.521 52.083 76.912 1.00 62.18 24 SER C N 1
ATOM 2266 C CA . SER C 1 24 ? 51.405 51.642 75.517 1.00 59.64 24 SER C CA 1
ATOM 2267 C C . SER C 1 24 ? 52.752 51.193 74.951 1.00 61.01 24 SER C C 1
ATOM 2268 O O . SER C 1 24 ? 53.747 51.921 75.076 1.00 64.40 24 SER C O 1
ATOM 2271 N N . PRO C 1 25 ? 52.783 50.007 74.326 1.00 59.93 25 PRO C N 1
ATOM 2272 C CA . PRO C 1 25 ? 54.016 49.314 73.957 1.00 61.39 25 PRO C CA 1
ATOM 2273 C C . PRO C 1 25 ? 54.945 50.102 73.040 1.00 62.41 25 PRO C C 1
ATOM 2274 O O . PRO C 1 25 ? 56.125 50.169 73.338 1.00 65.17 25 PRO C O 1
ATOM 2278 N N . ARG C 1 26 ? 54.422 50.690 71.969 1.00 67.80 26 ARG C N 1
ATOM 2279 C CA . ARG C 1 26 ? 55.270 51.235 70.919 1.00 72.74 26 ARG C CA 1
ATOM 2280 C C . ARG C 1 26 ? 55.650 52.714 71.067 1.00 77.85 26 ARG C C 1
ATOM 2281 O O . ARG C 1 26 ? 56.360 53.267 70.221 1.00 72.81 26 ARG C O 1
ATOM 2289 N N . LEU C 1 27 ? 55.180 53.355 72.130 1.00 75.51 27 LEU C N 1
ATOM 2290 C CA . LEU C 1 27 ? 55.654 54.692 72.478 1.00 71.50 27 LEU C CA 1
ATOM 2291 C C . LEU C 1 27 ? 56.971 54.580 73.227 1.00 65.54 27 LEU C C 1
ATOM 2292 O O . LEU C 1 27 ? 57.746 55.533 73.309 1.00 74.12 27 LEU C O 1
ATOM 2297 N N . ASN C 1 28 ? 57.206 53.390 73.761 1.00 62.32 28 ASN C N 1
ATOM 2298 C CA . ASN C 1 28 ? 58.370 53.085 74.581 1.00 61.77 28 ASN C CA 1
ATOM 2299 C C . ASN C 1 28 ? 59.529 52.513 73.761 1.00 63.42 28 ASN C C 1
ATOM 2300 O O . ASN C 1 28 ? 60.526 52.044 74.312 1.00 67.95 28 ASN C O 1
ATOM 2305 N N . ASN C 1 29 ? 59.359 52.539 72.439 1.00 67.97 29 ASN C N 1
ATOM 2306 C CA . ASN C 1 29 ? 60.343 52.034 71.475 1.00 73.73 29 ASN C CA 1
ATOM 2307 C C . ASN C 1 29 ? 60.656 50.540 71.547 1.00 72.69 29 ASN C C 1
ATOM 2308 O O . ASN C 1 29 ? 61.747 50.128 71.942 1.00 73.00 29 ASN C O 1
ATOM 2313 N N . GLN C 1 30 ? 59.664 49.743 71.159 1.00 69.71 30 GLN C N 1
ATOM 2314 C CA . GLN C 1 30 ? 59.807 48.298 71.029 1.00 71.99 30 GLN C CA 1
ATOM 2315 C C . GLN C 1 30 ? 60.814 47.924 69.948 1.00 75.26 30 GLN C C 1
ATOM 2316 O O . GLN C 1 30 ? 60.880 48.560 68.894 1.00 75.96 30 GLN C O 1
ATOM 2322 N N A ILE C 1 31 ? 61.623 46.911 70.225 0.55 69.83 31 ILE C N 1
ATOM 2323 N N B ILE C 1 31 ? 61.592 46.881 70.221 0.45 69.81 31 ILE C N 1
ATOM 2324 C CA A ILE C 1 31 ? 62.702 46.529 69.326 0.55 67.53 31 ILE C CA 1
ATOM 2325 C CA B ILE C 1 31 ? 62.371 46.206 69.192 0.45 67.46 31 ILE C CA 1
ATOM 2326 C C A ILE C 1 31 ? 62.336 45.281 68.532 0.55 65.15 31 ILE C C 1
ATOM 2327 C C B ILE C 1 31 ? 61.420 45.266 68.456 0.45 65.47 31 ILE C C 1
ATOM 2328 O O A ILE C 1 31 ? 62.129 44.218 69.112 0.55 67.09 31 ILE C O 1
ATOM 2329 O O B ILE C 1 31 ? 60.572 44.636 69.087 0.45 68.11 31 ILE C O 1
ATOM 2338 N N A PRO C 1 32 ? 62.248 45.411 67.198 0.55 63.59 32 PRO C N 1
ATOM 2339 N N B PRO C 1 32 ? 61.717 45.109 67.180 0.45 63.81 32 PRO C N 1
ATOM 2340 C CA A PRO C 1 32 ? 61.907 44.277 66.332 0.55 62.84 32 PRO C CA 1
ATOM 2341 C CA B PRO C 1 32 ? 60.795 44.604 66.181 0.45 63.01 32 PRO C CA 1
ATOM 2342 C C A PRO C 1 32 ? 62.882 43.120 66.517 0.55 60.45 32 PRO C C 1
ATOM 2343 C C B PRO C 1 32 ? 60.334 43.207 66.513 0.45 59.28 32 PRO C C 1
ATOM 2344 O O A PRO C 1 32 ? 64.097 43.319 66.477 0.55 58.52 32 PRO C O 1
ATOM 2345 O O B PRO C 1 32 ? 61.180 42.340 66.715 0.45 59.17 32 PRO C O 1
ATOM 2352 N N A GLY C 1 33 ? 62.344 41.922 66.713 0.55 60.92 33 GLY C N 1
ATOM 2353 N N B GLY C 1 33 ? 59.016 42.996 66.524 0.45 56.53 33 GLY C N 1
ATOM 2354 C CA A GLY C 1 33 ? 63.148 40.771 67.076 0.55 54.28 33 GLY C CA 1
ATOM 2355 C CA B GLY C 1 33 ? 58.458 41.775 67.093 0.45 55.10 33 GLY C CA 1
ATOM 2356 C C A GLY C 1 33 ? 62.928 40.422 68.535 0.55 54.37 33 GLY C C 1
ATOM 2357 C C B GLY C 1 33 ? 57.045 41.772 67.664 0.45 44.62 33 GLY C C 1
ATOM 2358 O O A GLY C 1 33 ? 63.335 39.359 69.002 0.55 57.32 33 GLY C O 1
ATOM 2359 O O B GLY C 1 33 ? 56.347 42.770 67.649 0.45 46.76 33 GLY C O 1
ATOM 2360 N N A GLU C 1 34 ? 62.279 41.332 69.257 0.55 53.61 34 GLU C N 1
ATOM 2361 N N B GLU C 1 34 ? 56.666 40.624 68.220 0.45 39.98 34 GLU C N 1
ATOM 2362 C CA A GLU C 1 34 ? 61.957 41.120 70.662 0.55 50.52 34 GLU C CA 1
ATOM 2363 C CA B GLU C 1 34 ? 55.283 40.302 68.594 0.45 43.81 34 GLU C CA 1
ATOM 2364 C C A GLU C 1 34 ? 60.454 40.957 70.853 0.55 47.90 34 GLU C C 1
ATOM 2365 C C B GLU C 1 34 ? 54.869 39.871 70.023 0.45 43.01 34 GLU C C 1
ATOM 2366 O O A GLU C 1 34 ? 59.663 41.734 70.317 0.55 46.07 34 GLU C O 1
ATOM 2367 O O B GLU C 1 34 ? 55.668 39.674 70.911 0.45 38.90 34 GLU C O 1
ATOM 2378 N N A LEU C 1 35 ? 60.066 39.942 71.618 0.55 39.25 35 LEU C N 1
ATOM 2379 N N B LEU C 1 35 ? 53.573 39.761 70.212 0.45 41.92 35 LEU C N 1
ATOM 2380 C CA A LEU C 1 35 ? 58.660 39.698 71.913 0.55 38.71 35 LEU C CA 1
ATOM 2381 C CA B LEU C 1 35 ? 52.941 39.896 71.489 0.45 36.29 35 LEU C CA 1
ATOM 2382 C C A LEU C 1 35 ? 58.150 40.708 72.936 0.55 39.34 35 LEU C C 1
ATOM 2383 C C B LEU C 1 35 ? 53.098 38.687 72.380 0.45 40.48 35 LEU C C 1
ATOM 2384 O O A LEU C 1 35 ? 58.920 41.220 73.749 0.55 39.35 35 LEU C O 1
ATOM 2385 O O B LEU C 1 35 ? 53.811 37.736 72.085 0.45 33.55 35 LEU C O 1
ATOM 2394 N N A SER C 1 36 ? 56.854 40.996 72.891 0.55 35.72 36 SER C N 1
ATOM 2395 N N B SER C 1 36 ? 52.404 38.814 73.506 0.45 40.95 36 SER C N 1
ATOM 2396 C CA A SER C 1 36 ? 56.250 41.933 73.831 0.55 35.26 36 SER C CA 1
ATOM 2397 C CA B SER C 1 36 ? 52.518 38.052 74.746 0.45 35.81 36 SER C CA 1
ATOM 2398 C C A SER C 1 36 ? 55.266 41.228 74.758 0.55 41.02 36 SER C C 1
ATOM 2399 C C B SER C 1 36 ? 53.339 38.773 75.861 0.45 41.72 36 SER C C 1
ATOM 2400 O O A SER C 1 36 ? 54.175 40.846 74.338 0.55 40.96 36 SER C O 1
ATOM 2401 O O B SER C 1 36 ? 53.230 38.367 77.041 0.45 39.81 36 SER C O 1
ATOM 2406 N N A PRO C 1 37 ? 55.653 41.061 76.034 0.55 42.79 37 PRO C N 1
ATOM 2407 N N B PRO C 1 37 ? 54.092 39.863 75.597 0.45 40.20 37 PRO C N 1
ATOM 2408 C CA A PRO C 1 37 ? 54.827 40.390 77.044 0.55 37.85 37 PRO C CA 1
ATOM 2409 C CA B PRO C 1 37 ? 54.678 40.386 76.829 0.45 38.04 37 PRO C CA 1
ATOM 2410 C C A PRO C 1 37 ? 53.579 41.190 77.412 0.55 37.56 37 PRO C C 1
ATOM 2411 C C B PRO C 1 37 ? 53.565 41.115 77.570 0.45 37.57 37 PRO C C 1
ATOM 2412 O O A PRO C 1 37 ? 53.559 42.411 77.258 0.55 39.63 37 PRO C O 1
ATOM 2413 O O B PRO C 1 37 ? 53.692 42.315 77.814 0.45 40.29 37 PRO C O 1
ATOM 2420 N N A SER C 1 38 ? 52.551 40.496 77.891 0.55 37.52 38 SER C N 1
ATOM 2421 N N B SER C 1 38 ? 52.491 40.410 77.912 0.45 37.91 38 SER C N 1
ATOM 2422 C CA A SER C 1 38 ? 51.325 41.144 78.344 0.55 36.18 38 SER C CA 1
ATOM 2423 C CA B SER C 1 38 ? 51.283 41.061 78.416 0.45 36.48 38 SER C CA 1
ATOM 2424 C C A SER C 1 38 ? 51.504 41.703 79.752 0.55 37.30 38 SER C C 1
ATOM 2425 C C B SER C 1 38 ? 51.483 41.679 79.797 0.45 37.03 38 SER C C 1
ATOM 2426 O O A SER C 1 38 ? 52.236 41.138 80.566 0.55 36.67 38 SER C O 1
ATOM 2427 O O B SER C 1 38 ? 52.216 41.141 80.626 0.45 36.64 38 SER C O 1
ATOM 2432 N N . ILE C 1 39 ? 50.828 42.813 80.035 1.00 41.77 39 ILE C N 1
ATOM 2433 C CA . ILE C 1 39 ? 51.030 43.556 81.278 1.00 32.19 39 ILE C CA 1
ATOM 2434 C C . ILE C 1 39 ? 49.746 44.129 81.886 1.00 39.57 39 ILE C C 1
ATOM 2435 O O . ILE C 1 39 ? 48.921 44.712 81.186 1.00 48.03 39 ILE C O 1
ATOM 2440 N N . ASP C 1 40 ? 49.588 43.963 83.198 1.00 39.48 40 ASP C N 1
ATOM 2441 C CA . ASP C 1 40 ? 48.535 44.647 83.942 1.00 44.88 40 ASP C CA 1
ATOM 2442 C C . ASP C 1 40 ? 49.149 45.630 84.934 1.00 50.17 40 ASP C C 1
ATOM 2443 O O . ASP C 1 40 ? 50.038 45.268 85.698 1.00 40.73 40 ASP C O 1
ATOM 2448 N N . VAL C 1 41 ? 48.686 46.874 84.922 1.00 48.97 41 VAL C N 1
ATOM 2449 C CA . VAL C 1 41 ? 49.223 47.877 85.835 1.00 49.33 41 VAL C CA 1
ATOM 2450 C C . VAL C 1 41 ? 48.162 48.398 86.799 1.00 57.31 41 VAL C C 1
ATOM 2451 O O . VAL C 1 41 ? 47.179 49.008 86.380 1.00 57.46 41 VAL C O 1
ATOM 2455 N N . HIS C 1 42 ? 48.369 48.161 88.091 1.00 54.29 42 HIS C N 1
ATOM 2456 C CA . HIS C 1 42 ? 47.442 48.641 89.106 1.00 61.22 42 HIS C CA 1
ATOM 2457 C C . HIS C 1 42 ? 48.145 49.599 90.053 1.00 67.77 42 HIS C C 1
ATOM 2458 O O . HIS C 1 42 ? 48.982 49.182 90.841 1.00 68.57 42 HIS C O 1
ATOM 2465 N N . GLU C 1 43 ? 47.791 50.877 90.008 1.00 75.71 43 GLU C N 1
ATOM 2466 C CA . GLU C 1 43 ? 48.391 51.826 90.940 1.00 79.68 43 GLU C CA 1
ATOM 2467 C C . GLU C 1 43 ? 47.540 51.964 92.196 1.00 76.24 43 GLU C C 1
ATOM 2468 O O . GLU C 1 43 ? 46.329 52.155 92.112 1.00 79.41 43 GLU C O 1
ATOM 2474 N N . GLY C 1 44 ? 48.174 51.858 93.357 1.00 77.35 44 GLY C N 1
ATOM 2475 C CA . GLY C 1 44 ? 47.455 51.971 94.609 1.00 81.24 44 GLY C CA 1
ATOM 2476 C C . GLY C 1 44 ? 47.490 53.397 95.100 1.00 85.69 44 GLY C C 1
ATOM 2477 O O . GLY C 1 44 ? 47.837 54.305 94.346 1.00 79.75 44 GLY C O 1
ATOM 2478 N N . LYS C 1 45 ? 47.129 53.601 96.361 1.00 87.58 45 LYS C N 1
ATOM 2479 C CA . LYS C 1 45 ? 47.347 54.897 96.983 1.00 82.08 45 LYS C CA 1
ATOM 2480 C C . LYS C 1 45 ? 48.833 55.054 97.306 1.00 82.50 45 LYS C C 1
ATOM 2481 O O . LYS C 1 45 ? 49.445 56.080 97.008 1.00 81.81 45 LYS C O 1
ATOM 2487 N N . ASP C 1 46 ? 49.406 54.029 97.928 1.00 80.50 46 ASP C N 1
ATOM 2488 C CA . ASP C 1 46 ? 50.825 54.037 98.287 1.00 82.31 46 ASP C CA 1
ATOM 2489 C C . ASP C 1 46 ? 51.813 53.405 97.291 1.00 75.90 46 ASP C C 1
ATOM 2490 O O . ASP C 1 46 ? 53.022 53.550 97.460 1.00 65.46 46 ASP C O 1
ATOM 2495 N N . THR C 1 47 ? 51.325 52.721 96.258 1.00 80.81 47 THR C N 1
ATOM 2496 C CA . THR C 1 47 ? 52.240 51.996 95.370 1.00 76.26 47 THR C CA 1
ATOM 2497 C C . THR C 1 47 ? 51.718 51.766 93.948 1.00 71.31 47 THR C C 1
ATOM 2498 O O . THR C 1 47 ? 50.584 52.116 93.632 1.00 74.54 47 THR C O 1
ATOM 2502 N N . VAL C 1 48 ? 52.550 51.166 93.100 1.00 64.64 48 VAL C N 1
ATOM 2503 C CA . VAL C 1 48 ? 52.130 50.790 91.749 1.00 69.99 48 VAL C CA 1
ATOM 2504 C C . VAL C 1 48 ? 52.641 49.404 91.356 1.00 60.71 48 VAL C C 1
ATOM 2505 O O . VAL C 1 48 ? 53.827 49.139 91.404 1.00 59.55 48 VAL C O 1
ATOM 2509 N N . SER C 1 49 ? 51.745 48.521 90.948 1.00 57.64 49 SER C N 1
ATOM 2510 C CA . SER C 1 49 ? 52.124 47.139 90.706 1.00 44.56 49 SER C CA 1
ATOM 2511 C C . SER C 1 49 ? 52.006 46.761 89.231 1.00 46.69 49 SER C C 1
ATOM 2512 O O . SER C 1 49 ? 50.979 47.004 88.603 1.00 45.84 49 SER C O 1
ATOM 2515 N N . VAL C 1 50 ? 53.069 46.177 88.686 1.00 40.34 50 VAL C N 1
ATOM 2516 C CA . VAL C 1 50 ? 53.083 45.733 87.299 1.00 38.96 50 VAL C CA 1
ATOM 2517 C C . VAL C 1 50 ? 53.180 44.212 87.219 1.00 45.67 50 VAL C C 1
ATOM 2518 O O . VAL C 1 50 ? 54.219 43.625 87.535 1.00 48.34 50 VAL C O 1
ATOM 2522 N N . ASP C 1 51 ? 52.090 43.585 86.787 1.00 44.62 51 ASP C N 1
ATOM 2523 C CA . ASP C 1 51 ? 52.039 42.141 86.599 1.00 42.60 51 ASP C CA 1
ATOM 2524 C C . ASP C 1 51 ? 52.355 41.787 85.150 1.00 36.95 51 ASP C C 1
ATOM 2525 O O . ASP C 1 51 ? 51.692 42.253 84.224 1.00 40.86 51 ASP C O 1
ATOM 2530 N N . VAL C 1 52 ? 53.376 40.959 84.968 1.00 29.58 52 VAL C N 1
ATOM 2531 C CA . VAL C 1 52 ? 53.863 40.596 83.644 1.00 32.77 52 VAL C CA 1
ATOM 2532 C C . VAL C 1 52 ? 53.746 39.091 83.428 1.00 37.97 52 VAL C C 1
ATOM 2533 O O . VAL C 1 52 ? 54.223 38.303 84.245 1.00 33.99 52 VAL C O 1
ATOM 2537 N N . GLU C 1 53 ? 53.118 38.690 82.329 1.00 34.67 53 GLU C N 1
ATOM 2538 C CA . GLU C 1 53 ? 52.959 37.270 82.032 1.00 30.28 53 GLU C CA 1
ATOM 2539 C C . GLU C 1 53 ? 54.187 36.719 81.320 1.00 25.18 53 GLU C C 1
ATOM 2540 O O . GLU C 1 53 ? 54.548 37.179 80.237 1.00 37.77 53 GLU C O 1
ATOM 2546 N N . LEU C 1 54 ? 54.828 35.734 81.940 1.00 31.78 54 LEU C N 1
ATOM 2547 C CA . LEU C 1 54 ? 56.038 35.133 81.389 1.00 33.35 54 LEU C CA 1
ATOM 2548 C C . LEU C 1 54 ? 56.056 33.618 81.585 1.00 32.31 54 LEU C C 1
ATOM 2549 O O . LEU C 1 54 ? 56.877 33.103 82.344 1.00 39.13 54 LEU C O 1
ATOM 2554 N N . PRO C 1 55 ? 55.143 32.896 80.918 1.00 39.37 55 PRO C N 1
ATOM 2555 C CA . PRO C 1 55 ? 55.152 31.437 81.062 1.00 38.75 55 PRO C CA 1
ATOM 2556 C C . PRO C 1 55 ? 56.336 30.785 80.349 1.00 31.62 55 PRO C C 1
ATOM 2557 O O . PRO C 1 55 ? 56.685 31.192 79.240 1.00 34.56 55 PRO C O 1
ATOM 2561 N N . GLY C 1 56 ? 56.941 29.784 80.981 1.00 32.59 56 GLY C N 1
ATOM 2562 C CA . GLY C 1 56 ? 57.971 28.986 80.338 1.00 32.83 56 GLY C CA 1
ATOM 2563 C C . GLY C 1 56 ? 59.378 29.558 80.350 1.00 34.36 56 GLY C C 1
ATOM 2564 O O . GLY C 1 56 ? 60.282 28.993 79.736 1.00 40.29 56 GLY C O 1
ATOM 2565 N N . VAL C 1 57 ? 59.573 30.674 81.043 1.00 43.94 57 VAL C N 1
ATOM 2566 C CA . VAL C 1 57 ? 60.904 31.265 81.154 1.00 45.03 57 VAL C CA 1
ATOM 2567 C C . VAL C 1 57 ? 61.458 31.127 82.573 1.00 49.43 57 VAL C C 1
ATOM 2568 O O . VAL C 1 57 ? 60.770 31.422 83.552 1.00 40.33 57 VAL C O 1
ATOM 2572 N N . LYS C 1 58 ? 62.697 30.652 82.672 1.00 60.82 58 LYS C N 1
ATOM 2573 C CA . LYS C 1 58 ? 63.350 30.467 83.963 1.00 57.31 58 LYS C CA 1
ATOM 2574 C C . LYS C 1 58 ? 63.594 31.813 84.629 1.00 59.42 58 LYS C C 1
ATOM 2575 O O . LYS C 1 58 ? 63.786 32.824 83.953 1.00 51.22 58 LYS C O 1
ATOM 2581 N N . LYS C 1 59 ? 63.598 31.813 85.958 1.00 53.79 59 LYS C N 1
ATOM 2582 C CA . LYS C 1 59 ? 63.799 33.027 86.740 1.00 55.77 59 LYS C CA 1
ATOM 2583 C C . LYS C 1 59 ? 65.124 33.718 86.412 1.00 56.98 59 LYS C C 1
ATOM 2584 O O . LYS C 1 59 ? 65.247 34.937 86.531 1.00 56.55 59 LYS C O 1
ATOM 2590 N N . GLU C 1 60 ? 66.108 32.934 85.981 1.00 56.11 60 GLU C N 1
ATOM 2591 C CA . GLU C 1 60 ? 67.423 33.469 85.645 1.00 55.07 60 GLU C CA 1
ATOM 2592 C C . GLU C 1 60 ? 67.473 34.020 84.222 1.00 63.66 60 GLU C C 1
ATOM 2593 O O . GLU C 1 60 ? 68.479 34.595 83.808 1.00 71.13 60 GLU C O 1
ATOM 2599 N N . ASP C 1 61 ? 66.389 33.840 83.475 1.00 61.64 61 ASP C N 1
ATOM 2600 C CA . ASP C 1 61 ? 66.328 34.318 82.097 1.00 59.77 61 ASP C CA 1
ATOM 2601 C C . ASP C 1 61 ? 65.670 35.690 81.966 1.00 59.65 61 ASP C C 1
ATOM 2602 O O . ASP C 1 61 ? 65.562 36.223 80.867 1.00 55.90 61 ASP C O 1
ATOM 2607 N N . VAL C 1 62 ? 65.233 36.258 83.087 1.00 53.49 62 VAL C N 1
ATOM 2608 C CA . VAL C 1 62 ? 64.545 37.547 83.067 1.00 56.05 62 VAL C CA 1
ATOM 2609 C C . VAL C 1 62 ? 65.251 38.605 83.915 1.00 52.80 62 VAL C C 1
ATOM 2610 O O . VAL C 1 62 ? 65.567 38.375 85.082 1.00 52.01 62 VAL C O 1
ATOM 2614 N N . GLN C 1 63 ? 65.494 39.766 83.314 1.00 55.85 63 GLN C N 1
ATOM 2615 C CA . GLN C 1 63 ? 66.103 40.887 84.019 1.00 53.98 63 GLN C CA 1
ATOM 2616 C C . GLN C 1 63 ? 65.140 42.063 84.144 1.00 55.50 63 GLN C C 1
ATOM 2617 O O . GLN C 1 63 ? 64.425 42.404 83.197 1.00 48.72 63 GLN C O 1
ATOM 2623 N N . VAL C 1 64 ? 65.126 42.670 85.326 1.00 52.32 64 VAL C N 1
ATOM 2624 C CA . VAL C 1 64 ? 64.307 43.844 85.588 1.00 50.94 64 VAL C CA 1
ATOM 2625 C C . VAL C 1 64 ? 65.201 45.034 85.915 1.00 58.31 64 VAL C C 1
ATOM 2626 O O . VAL C 1 64 ? 65.898 45.035 86.928 1.00 67.52 64 VAL C O 1
ATOM 2630 N N . HIS C 1 65 ? 65.185 46.043 85.052 1.00 57.14 65 HIS C N 1
ATOM 2631 C CA . HIS C 1 65 ? 65.994 47.236 85.269 1.00 53.41 65 HIS C CA 1
ATOM 2632 C C . HIS C 1 65 ? 65.104 48.452 85.472 1.00 57.44 65 HIS C C 1
ATOM 2633 O O . HIS C 1 65 ? 64.030 48.544 84.886 1.00 51.96 65 HIS C O 1
ATOM 2640 N N . TYR C 1 66 ? 65.543 49.384 86.311 1.00 64.95 66 TYR C N 1
ATOM 2641 C CA . TYR C 1 66 ? 64.809 50.633 86.481 1.00 60.08 66 TYR C CA 1
ATOM 2642 C C . TYR C 1 66 ? 65.696 51.852 86.284 1.00 66.58 66 TYR C C 1
ATOM 2643 O O . TYR C 1 66 ? 66.654 52.059 87.031 1.00 67.10 66 TYR C O 1
ATOM 2652 N N . ASP C 1 67 ? 65.363 52.672 85.293 1.00 67.16 67 ASP C N 1
ATOM 2653 C CA . ASP C 1 67 ? 66.164 53.853 85.019 1.00 67.50 67 ASP C CA 1
ATOM 2654 C C . ASP C 1 67 ? 65.331 55.072 84.641 1.00 64.10 67 ASP C C 1
ATOM 2655 O O . ASP C 1 67 ? 64.458 54.987 83.772 1.00 71.11 67 ASP C O 1
ATOM 2660 N N . SER C 1 68 ? 65.623 56.202 85.287 1.00 65.40 68 SER C N 1
ATOM 2661 C CA . SER C 1 68 ? 65.044 57.501 84.927 1.00 63.39 68 SER C CA 1
ATOM 2662 C C . SER C 1 68 ? 63.525 57.468 84.770 1.00 64.41 68 SER C C 1
ATOM 2663 O O . SER C 1 68 ? 62.962 58.157 83.918 1.00 66.06 68 SER C O 1
ATOM 2666 N N . GLY C 1 69 ? 62.870 56.673 85.608 1.00 62.32 69 GLY C N 1
ATOM 2667 C CA . GLY C 1 69 ? 61.428 56.541 85.553 1.00 66.62 69 GLY C CA 1
ATOM 2668 C C . GLY C 1 69 ? 60.953 55.477 84.583 1.00 65.52 69 GLY C C 1
ATOM 2669 O O . GLY C 1 69 ? 59.749 55.295 84.394 1.00 58.12 69 GLY C O 1
ATOM 2670 N N . LYS C 1 70 ? 61.893 54.766 83.966 1.00 62.47 70 LYS C N 1
ATOM 2671 C CA . LYS C 1 70 ? 61.539 53.762 82.966 1.00 62.39 70 LYS C CA 1
ATOM 2672 C C . LYS C 1 70 ? 61.877 52.328 83.376 1.00 58.18 70 LYS C C 1
ATOM 2673 O O . LYS C 1 70 ? 63.045 51.959 83.501 1.00 55.06 70 LYS C O 1
ATOM 2679 N N . LEU C 1 71 ? 60.834 51.527 83.569 1.00 53.23 71 LEU C N 1
ATOM 2680 C CA . LEU C 1 71 ? 60.977 50.122 83.928 1.00 50.47 71 LEU C CA 1
ATOM 2681 C C . LEU C 1 71 ? 61.170 49.269 82.681 1.00 52.78 71 LEU C C 1
ATOM 2682 O O . LEU C 1 71 ? 60.404 49.369 81.731 1.00 49.55 71 LEU C O 1
ATOM 2687 N N . THR C 1 72 ? 62.194 48.426 82.690 1.00 51.78 72 THR C N 1
ATOM 2688 C CA . THR C 1 72 ? 62.505 47.587 81.538 1.00 46.40 72 THR C CA 1
ATOM 2689 C C . THR C 1 72 ? 62.621 46.116 81.922 1.00 52.35 72 THR C C 1
ATOM 2690 O O . THR C 1 72 ? 63.497 45.732 82.700 1.00 52.21 72 THR C O 1
ATOM 2694 N N . ILE C 1 73 ? 61.729 45.298 81.374 1.00 47.68 73 ILE C N 1
ATOM 2695 C CA . ILE C 1 73 ? 61.771 43.857 81.581 1.00 45.70 73 ILE C CA 1
ATOM 2696 C C . ILE C 1 73 ? 62.308 43.184 80.323 1.00 46.39 73 ILE C C 1
ATOM 2697 O O . ILE C 1 73 ? 61.816 43.429 79.219 1.00 48.31 73 ILE C O 1
ATOM 2702 N N . SER C 1 74 ? 63.326 42.344 80.487 1.00 48.56 74 SER C N 1
ATOM 2703 C CA . SER C 1 74 ? 64.004 41.751 79.338 1.00 51.22 74 SER C CA 1
ATOM 2704 C C . SER C 1 74 ? 64.344 40.281 79.555 1.00 52.13 74 SER C C 1
ATOM 2705 O O . SER C 1 74 ? 64.301 39.786 80.680 1.00 49.25 74 SER C O 1
ATOM 2708 N N . GLY C 1 75 ? 64.683 39.585 78.474 1.00 56.27 75 GLY C N 1
ATOM 2709 C CA . GLY C 1 75 ? 65.123 38.209 78.591 1.00 57.18 75 GLY C CA 1
ATOM 2710 C C . GLY C 1 75 ? 64.915 37.325 77.379 1.00 61.49 75 GLY C C 1
ATOM 2711 O O . GLY C 1 75 ? 64.783 37.802 76.252 1.00 68.35 75 GLY C O 1
ATOM 2712 N N . GLU C 1 76 ? 64.894 36.018 77.620 1.00 63.18 76 GLU C N 1
ATOM 2713 C CA . GLU C 1 76 ? 64.770 35.038 76.550 1.00 65.57 76 GLU C CA 1
ATOM 2714 C C . GLU C 1 76 ? 63.778 33.931 76.895 1.00 63.79 76 GLU C C 1
ATOM 2715 O O . GLU C 1 76 ? 63.950 33.223 77.886 1.00 63.48 76 GLU C O 1
ATOM 2721 N N . VAL C 1 77 ? 62.741 33.786 76.078 1.00 68.54 77 VAL C N 1
ATOM 2722 C CA . VAL C 1 77 ? 61.868 32.624 76.180 1.00 59.56 77 VAL C CA 1
ATOM 2723 C C . VAL C 1 77 ? 62.498 31.518 75.350 1.00 58.69 77 VAL C C 1
ATOM 2724 O O . VAL C 1 77 ? 62.702 31.677 74.147 1.00 58.97 77 VAL C O 1
ATOM 2728 N N . VAL C 1 78 ? 62.822 30.408 75.998 1.00 58.11 78 VAL C N 1
ATOM 2729 C CA . VAL C 1 78 ? 63.544 29.329 75.335 1.00 63.80 78 VAL C CA 1
ATOM 2730 C C . VAL C 1 78 ? 62.636 28.157 74.975 1.00 62.28 78 VAL C C 1
ATOM 2731 O O . VAL C 1 78 ? 61.769 27.763 75.755 1.00 58.16 78 VAL C O 1
ATOM 2735 N N . ASN C 1 79 ? 62.843 27.611 73.781 1.00 63.77 79 ASN C N 1
ATOM 2736 C CA . ASN C 1 79 ? 62.214 26.361 73.406 1.00 66.40 79 ASN C CA 1
ATOM 2737 C C . ASN C 1 79 ? 63.195 25.270 73.797 1.00 72.72 79 ASN C C 1
ATOM 2738 O O . ASN C 1 79 ? 64.273 25.154 73.216 1.00 76.39 79 ASN C O 1
ATOM 2743 N N . GLU C 1 80 ? 62.820 24.471 74.793 1.00 73.88 80 GLU C N 1
ATOM 2744 C CA . GLU C 1 80 ? 63.702 23.434 75.314 1.00 78.81 80 GLU C CA 1
ATOM 2745 C C . GLU C 1 80 ? 63.830 22.291 74.316 1.00 80.48 80 GLU C C 1
ATOM 2746 O O . GLU C 1 80 ? 64.713 21.441 74.428 1.00 88.73 80 GLU C O 1
ATOM 2752 N N . ARG C 1 81 ? 62.932 22.285 73.338 1.00 74.13 81 ARG C N 1
ATOM 2753 C CA . ARG C 1 81 ? 62.875 21.239 72.328 1.00 78.33 81 ARG C CA 1
ATOM 2754 C C . ARG C 1 81 ? 63.662 21.633 71.078 1.00 85.77 81 ARG C C 1
ATOM 2755 O O . ARG C 1 81 ? 63.653 20.916 70.076 1.00 91.78 81 ARG C O 1
ATOM 2763 N N . LYS C 1 82 ? 64.333 22.781 71.148 1.00 88.16 82 LYS C N 1
ATOM 2764 C CA . LYS C 1 82 ? 65.081 23.339 70.017 1.00 89.60 82 LYS C CA 1
ATOM 2765 C C . LYS C 1 82 ? 66.119 22.410 69.380 1.00 96.00 82 LYS C C 1
ATOM 2766 O O . LYS C 1 82 ? 66.397 22.520 68.183 1.00 97.94 82 LYS C O 1
ATOM 2772 N N . ASN C 1 83 ? 66.652 21.465 70.148 1.00 97.41 83 ASN C N 1
ATOM 2773 C CA . ASN C 1 83 ? 67.906 20.818 69.775 1.00 98.72 83 ASN C CA 1
ATOM 2774 C C . ASN C 1 83 ? 67.776 19.912 68.552 1.00 98.54 83 ASN C C 1
ATOM 2775 O O . ASN C 1 83 ? 66.693 19.764 67.995 1.00 96.20 83 ASN C O 1
ATOM 2780 N N . GLU C 1 84 ? 68.883 19.307 68.136 1.00 101.24 84 GLU C N 1
ATOM 2781 C CA . GLU C 1 84 ? 68.890 18.510 66.913 1.00 101.99 84 GLU C CA 1
ATOM 2782 C C . GLU C 1 84 ? 68.288 17.114 67.096 1.00 96.47 84 GLU C C 1
ATOM 2783 O O . GLU C 1 84 ? 67.654 16.587 66.174 1.00 93.36 84 GLU C O 1
ATOM 2789 N N . SER C 1 85 ? 68.488 16.523 68.273 1.00 91.00 85 SER C N 1
ATOM 2790 C CA . SER C 1 85 ? 67.907 15.220 68.588 1.00 87.48 85 SER C CA 1
ATOM 2791 C C . SER C 1 85 ? 66.408 15.212 68.285 1.00 83.69 85 SER C C 1
ATOM 2792 O O . SER C 1 85 ? 65.903 14.294 67.645 1.00 70.69 85 SER C O 1
ATOM 2795 N N . THR C 1 86 ? 65.715 16.266 68.710 1.00 89.00 86 THR C N 1
ATOM 2796 C CA . THR C 1 86 ? 64.295 16.427 68.416 1.00 83.94 86 THR C CA 1
ATOM 2797 C C . THR C 1 86 ? 64.083 17.450 67.305 1.00 86.43 86 THR C C 1
ATOM 2798 O O . THR C 1 86 ? 64.326 18.641 67.505 1.00 99.17 86 THR C O 1
ATOM 2802 N N . GLU C 1 87 ? 63.633 16.992 66.141 1.00 75.34 87 GLU C N 1
ATOM 2803 C CA . GLU C 1 87 ? 63.443 17.883 64.993 1.00 74.76 87 GLU C CA 1
ATOM 2804 C C . GLU C 1 87 ? 62.061 17.764 64.350 1.00 72.41 87 GLU C C 1
ATOM 2805 O O . GLU C 1 87 ? 61.263 18.703 64.386 1.00 80.25 87 GLU C O 1
ATOM 2811 N N . GLY C 1 88 ? 61.778 16.601 63.770 1.00 60.20 88 GLY C N 1
ATOM 2812 C CA . GLY C 1 88 ? 60.506 16.364 63.107 1.00 53.91 88 GLY C CA 1
ATOM 2813 C C . GLY C 1 88 ? 59.416 16.063 64.117 1.00 56.11 88 GLY C C 1
ATOM 2814 O O . GLY C 1 88 ? 58.328 15.607 63.764 1.00 52.57 88 GLY C O 1
ATOM 2815 N N . ASN C 1 89 ? 59.718 16.334 65.382 1.00 61.52 89 ASN C N 1
ATOM 2816 C CA . ASN C 1 89 ? 58.821 16.019 66.481 1.00 58.31 89 ASN C CA 1
ATOM 2817 C C . ASN C 1 89 ? 57.703 17.034 66.698 1.00 48.64 89 ASN C C 1
ATOM 2818 O O . ASN C 1 89 ? 56.736 16.742 67.398 1.00 49.86 89 ASN C O 1
ATOM 2823 N N . GLN C 1 90 ? 57.828 18.218 66.106 1.00 44.70 90 GLN C N 1
ATOM 2824 C CA . GLN C 1 90 ? 56.771 19.218 66.225 1.00 44.15 90 GLN C CA 1
ATOM 2825 C C . GLN C 1 90 ? 55.501 18.748 65.529 1.00 42.36 90 GLN C C 1
ATOM 2826 O O . GLN C 1 90 ? 55.547 18.203 64.425 1.00 43.15 90 GLN C O 1
ATOM 2832 N N . ARG C 1 91 ? 54.369 18.959 66.188 1.00 40.64 91 ARG C N 1
ATOM 2833 C CA . ARG C 1 91 ? 53.072 18.583 65.648 1.00 31.11 91 ARG C CA 1
ATOM 2834 C C . ARG C 1 91 ? 52.189 19.818 65.526 1.00 29.47 91 ARG C C 1
ATOM 2835 O O . ARG C 1 91 ? 51.771 20.188 64.433 1.00 32.57 91 ARG C O 1
ATOM 2843 N N . TRP C 1 92 ? 51.895 20.434 66.666 1.00 31.86 92 TRP C N 1
ATOM 2844 C CA . TRP C 1 92 ? 51.089 21.645 66.716 1.00 26.01 92 TRP C CA 1
ATOM 2845 C C . TRP C 1 92 ? 51.882 22.743 67.418 1.00 25.97 92 TRP C C 1
ATOM 2846 O O . TRP C 1 92 ? 52.376 22.532 68.523 1.00 27.69 92 TRP C O 1
ATOM 2857 N N . SER C 1 93 ? 52.023 23.910 66.790 1.00 31.93 93 SER C N 1
ATOM 2858 C CA . SER C 1 93 ? 52.747 24.996 67.448 1.00 29.79 93 SER C CA 1
ATOM 2859 C C . SER C 1 93 ? 51.976 26.310 67.517 1.00 29.58 93 SER C C 1
ATOM 2860 O O . SER C 1 93 ? 51.759 26.976 66.504 1.00 27.66 93 SER C O 1
ATOM 2863 N N . GLU C 1 94 ? 51.554 26.666 68.728 1.00 26.63 94 GLU C N 1
ATOM 2864 C CA . GLU C 1 94 ? 51.059 28.007 69.037 1.00 24.56 94 GLU C CA 1
ATOM 2865 C C . GLU C 1 94 ? 52.019 28.948 69.773 1.00 33.65 94 GLU C C 1
ATOM 2866 O O . GLU C 1 94 ? 51.681 30.104 70.032 1.00 31.85 94 GLU C O 1
ATOM 2872 N N . ARG C 1 95 ? 53.201 28.459 70.126 1.00 36.90 95 ARG C N 1
ATOM 2873 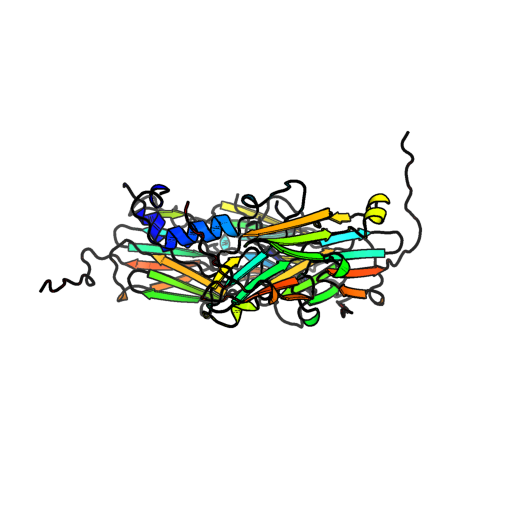C CA . ARG C 1 95 ? 54.044 29.190 71.067 1.00 39.50 95 ARG C CA 1
ATOM 2874 C C . ARG C 1 95 ? 55.130 30.017 70.400 1.00 42.79 95 ARG C C 1
ATOM 2875 O O . ARG C 1 95 ? 55.699 29.614 69.386 1.00 44.87 95 ARG C O 1
ATOM 2883 N N . ARG C 1 96 ? 55.400 31.181 70.978 1.00 46.71 96 ARG C N 1
ATOM 2884 C CA . ARG C 1 96 ? 56.428 32.075 70.469 1.00 44.89 96 ARG C CA 1
ATOM 2885 C C . ARG C 1 96 ? 57.650 32.049 71.374 1.00 46.92 96 ARG C C 1
ATOM 2886 O O . ARG C 1 96 ? 57.537 32.162 72.594 1.00 45.83 96 ARG C O 1
ATOM 2894 N N . PHE C 1 97 ? 58.818 31.890 70.764 1.00 42.70 97 PHE C N 1
ATOM 2895 C CA . PHE C 1 97 ? 60.066 31.832 71.511 1.00 51.90 97 PHE C CA 1
ATOM 2896 C C . PHE C 1 97 ? 61.022 32.927 71.059 1.00 53.23 97 PHE C C 1
ATOM 2897 O O . PHE C 1 97 ? 60.677 33.754 70.212 1.00 54.77 97 PHE C O 1
ATOM 2905 N N . GLY C 1 98 ? 62.219 32.936 71.633 1.00 57.79 98 GLY C N 1
ATOM 2906 C CA . GLY C 1 98 ? 63.200 33.954 71.312 1.00 56.27 98 GLY C CA 1
ATOM 2907 C C . GLY C 1 98 ? 63.269 35.044 72.365 1.00 59.63 98 GLY C C 1
ATOM 2908 O O . GLY C 1 98 ? 62.728 34.903 73.462 1.00 54.93 98 GLY C O 1
ATOM 2909 N N . SER C 1 99 ? 63.946 36.135 72.025 1.00 62.68 99 SER C N 1
ATOM 2910 C CA . SER C 1 99 ? 64.171 37.225 72.966 1.00 61.81 99 SER C CA 1
ATOM 2911 C C . SER C 1 99 ? 62.941 38.114 73.145 1.00 59.75 99 SER C C 1
ATOM 2912 O O . SER C 1 99 ? 62.144 38.285 72.224 1.00 57.97 99 SER C O 1
ATOM 2915 N N . PHE C 1 100 ? 62.797 38.675 74.343 1.00 51.08 100 PHE C N 1
ATOM 2916 C CA . PHE C 1 100 ? 61.723 39.620 74.629 1.00 55.83 100 PHE C CA 1
ATOM 2917 C C . PHE C 1 100 ? 62.250 40.821 75.404 1.00 57.51 100 PHE C C 1
ATOM 2918 O O . PHE C 1 100 ? 63.052 40.671 76.328 1.00 62.91 100 PHE C O 1
ATOM 2926 N N . SER C 1 101 ? 61.816 42.013 75.014 1.00 52.34 101 SER C N 1
ATOM 2927 C CA . SER C 1 101 ? 62.139 43.213 75.772 1.00 55.53 101 SER C CA 1
ATOM 2928 C C . SER C 1 101 ? 60.962 44.181 75.746 1.00 54.21 101 SER C C 1
ATOM 2929 O O . SER C 1 101 ? 60.378 44.431 74.689 1.00 69.18 101 SER C O 1
ATOM 2932 N N . ARG C 1 102 ? 60.620 44.730 76.909 1.00 42.30 102 ARG C N 1
ATOM 2933 C CA . ARG C 1 102 ? 59.571 45.740 76.989 1.00 45.29 102 ARG C CA 1
ATOM 2934 C C . ARG C 1 102 ? 59.887 46.811 78.026 1.00 55.83 102 ARG C C 1
ATOM 2935 O O . ARG C 1 102 ? 60.332 46.509 79.138 1.00 45.80 102 ARG C O 1
ATOM 2943 N N . THR C 1 103 ? 59.651 48.066 77.653 1.00 53.01 103 THR C N 1
ATOM 2944 C CA . THR C 1 103 ? 59.847 49.191 78.561 1.00 48.92 103 THR C CA 1
ATOM 2945 C C . THR C 1 103 ? 58.510 49.900 78.825 1.00 44.36 103 THR C C 1
ATOM 2946 O O . THR C 1 103 ? 57.676 50.017 77.924 1.00 47.80 103 THR C O 1
ATOM 2950 N N . ILE C 1 104 ? 58.304 50.347 80.062 1.00 36.80 104 ILE C N 1
ATOM 2951 C CA . ILE C 1 104 ? 57.091 51.056 80.448 1.00 52.16 104 ILE C CA 1
ATOM 2952 C C . ILE C 1 104 ? 57.489 52.231 81.337 1.00 61.94 104 ILE C C 1
ATOM 2953 O O . ILE C 1 104 ? 58.331 52.088 82.222 1.00 64.15 104 ILE C O 1
ATOM 2958 N N . THR C 1 105 ? 56.885 53.391 81.097 1.00 56.23 105 THR C N 1
ATOM 2959 C CA . THR C 1 105 ? 57.164 54.582 81.895 1.00 58.17 105 THR C CA 1
ATOM 2960 C C . THR C 1 105 ? 56.246 54.631 83.114 1.00 60.77 105 THR C C 1
ATOM 2961 O O . THR C 1 105 ? 55.056 54.351 83.007 1.00 58.71 105 THR C O 1
ATOM 2965 N N . ILE C 1 106 ? 56.808 54.950 84.276 1.00 62.60 106 ILE C N 1
ATOM 2966 C CA . ILE C 1 106 ? 56.006 55.055 85.492 1.00 66.10 106 ILE C CA 1
ATOM 2967 C C . ILE C 1 106 ? 55.708 56.507 85.833 1.00 65.33 106 ILE C C 1
ATOM 2968 O O . ILE C 1 106 ? 56.614 57.264 86.191 1.00 64.67 106 ILE C O 1
ATOM 2973 N N . PRO C 1 107 ? 54.427 56.896 85.715 1.00 70.48 107 PRO C N 1
ATOM 2974 C CA . PRO C 1 107 ? 53.972 58.265 85.983 1.00 68.69 107 PRO C CA 1
ATOM 2975 C C . PRO C 1 107 ? 54.232 58.713 87.416 1.00 70.33 107 PRO C C 1
ATOM 2976 O O . PRO C 1 107 ? 54.665 59.841 87.624 1.00 82.85 107 PRO C O 1
ATOM 2980 N N . ALA C 1 108 ? 53.963 57.842 88.383 1.00 68.43 108 ALA C N 1
ATOM 2981 C CA . ALA C 1 108 ? 54.064 58.196 89.802 1.00 71.36 108 ALA C CA 1
ATOM 2982 C C . ALA C 1 108 ? 55.486 58.498 90.291 1.00 69.21 108 ALA C C 1
ATOM 2983 O O . ALA C 1 108 ? 56.470 58.026 89.716 1.00 66.32 108 ALA C O 1
ATOM 2985 N N . LYS C 1 109 ? 55.582 59.290 91.356 1.00 67.24 109 LYS C N 1
ATOM 2986 C CA . LYS C 1 109 ? 56.855 59.490 92.035 1.00 68.23 109 LYS C CA 1
ATOM 2987 C C . LYS C 1 109 ? 57.113 58.228 92.843 1.00 68.02 109 LYS C C 1
ATOM 2988 O O . LYS C 1 109 ? 56.253 57.787 93.601 1.00 57.62 109 LYS C O 1
ATOM 2994 N N . ILE C 1 110 ? 58.288 57.634 92.678 1.00 62.12 110 ILE C N 1
ATOM 2995 C CA . ILE C 1 110 ? 58.576 56.369 93.343 1.00 66.81 110 ILE C CA 1
ATOM 2996 C C . ILE C 1 110 ? 59.964 56.288 93.971 1.00 62.62 110 ILE C C 1
ATOM 2997 O O . ILE C 1 110 ? 60.849 57.097 93.668 1.00 50.53 110 ILE C O 1
ATOM 3002 N N . ASP C 1 111 ? 60.145 55.298 94.841 1.00 63.49 111 ASP C N 1
ATOM 3003 C CA . ASP C 1 111 ? 61.432 55.081 95.489 1.00 63.51 111 ASP C CA 1
ATOM 3004 C C . ASP C 1 111 ? 62.209 54.030 94.700 1.00 58.63 111 ASP C C 1
ATOM 3005 O O . ASP C 1 111 ? 61.806 52.864 94.636 1.00 57.69 111 ASP C O 1
ATOM 3010 N N . ALA C 1 112 ? 63.321 54.451 94.103 1.00 54.59 112 ALA C N 1
ATOM 3011 C CA . ALA C 1 112 ? 64.079 53.623 93.175 1.00 56.64 112 ALA C CA 1
ATOM 3012 C C . ALA C 1 112 ? 64.860 52.519 93.889 1.00 63.30 112 ALA C C 1
ATOM 3013 O O . ALA C 1 112 ? 65.146 51.473 93.297 1.00 62.54 112 ALA C O 1
ATOM 3015 N N . ASP C 1 113 ? 65.217 52.770 95.147 1.00 62.03 113 ASP C N 1
ATOM 3016 C CA . ASP C 1 113 ? 65.941 51.805 95.956 1.00 53.87 113 ASP C CA 1
ATOM 3017 C C . ASP C 1 113 ? 65.030 50.774 96.638 1.00 55.10 113 ASP C C 1
ATOM 3018 O O . ASP C 1 113 ? 65.515 49.746 97.126 1.00 59.11 113 ASP C O 1
ATOM 3023 N N . ARG C 1 114 ? 63.729 51.064 96.696 1.00 58.73 114 ARG C N 1
ATOM 3024 C CA . ARG C 1 114 ? 62.762 50.196 97.373 1.00 54.37 114 ARG C CA 1
ATOM 3025 C C . ARG C 1 114 ? 62.066 49.243 96.410 1.00 57.55 114 ARG C C 1
ATOM 3026 O O . ARG C 1 114 ? 61.153 48.507 96.781 1.00 64.43 114 ARG C O 1
ATOM 3034 N N . ILE C 1 115 ? 62.503 49.289 95.160 1.00 56.92 115 ILE C N 1
ATOM 3035 C CA . ILE C 1 115 ? 61.911 48.515 94.081 1.00 66.88 115 ILE C CA 1
ATOM 3036 C C . ILE C 1 115 ? 62.349 47.043 94.106 1.00 63.81 115 ILE C C 1
ATOM 3037 O O . ILE C 1 115 ? 63.542 46.743 94.108 1.00 55.29 115 ILE C O 1
ATOM 3042 N N . GLU C 1 116 ? 61.377 46.132 94.144 1.00 63.41 116 GLU C N 1
ATOM 3043 C CA . GLU C 1 116 ? 61.662 44.693 94.132 1.00 73.14 116 GLU C CA 1
ATOM 3044 C C . GLU C 1 116 ? 60.710 43.892 93.231 1.00 62.03 116 GLU C C 1
ATOM 3045 O O . GLU C 1 116 ? 59.630 44.364 92.877 1.00 53.43 116 GLU C O 1
ATOM 3051 N N . ALA C 1 117 ? 61.124 42.679 92.867 1.00 52.65 117 ALA C N 1
ATOM 3052 C CA . ALA C 1 117 ? 60.364 41.841 91.936 1.00 50.80 117 ALA C CA 1
ATOM 3053 C C . ALA C 1 117 ? 60.042 40.459 92.511 1.00 60.69 117 ALA C C 1
ATOM 3054 O O . ALA C 1 117 ? 60.753 39.960 93.382 1.00 63.45 117 ALA C O 1
ATOM 3056 N N . ASN C 1 118 ? 58.958 39.857 92.025 1.00 54.73 118 ASN C N 1
ATOM 3057 C CA . ASN C 1 118 ? 58.498 38.551 92.493 1.00 54.01 118 ASN C CA 1
ATOM 3058 C C . ASN C 1 118 ? 58.035 37.647 91.355 1.00 53.59 118 ASN C C 1
ATOM 3059 O O . ASN C 1 118 ? 57.140 38.006 90.603 1.00 48.23 118 ASN C O 1
ATOM 3064 N N . PHE C 1 119 ? 58.620 36.461 91.242 1.00 55.42 119 PHE C N 1
ATOM 3065 C CA . PHE C 1 119 ? 58.249 35.553 90.159 1.00 42.91 119 PHE C CA 1
ATOM 3066 C C . PHE C 1 119 ? 57.497 34.335 90.684 1.00 53.01 119 PHE C C 1
ATOM 3067 O O . PHE C 1 119 ? 58.077 33.482 91.356 1.00 52.51 119 PHE C O 1
ATOM 3075 N N . SER C 1 120 ? 56.206 34.252 90.371 1.00 56.50 120 SER C N 1
ATOM 3076 C CA . SER C 1 120 ? 55.394 33.113 90.799 1.00 50.08 120 SER C CA 1
ATOM 3077 C C . SER C 1 120 ? 54.436 32.640 89.709 1.00 46.53 120 SER C C 1
ATOM 3078 O O . SER C 1 120 ? 53.665 33.433 89.172 1.00 45.42 120 SER C O 1
ATOM 3081 N N . ASN C 1 121 ? 54.479 31.343 89.406 1.00 41.78 121 ASN C N 1
ATOM 3082 C CA . ASN C 1 121 ? 53.622 30.742 88.382 1.00 38.14 121 ASN C CA 1
ATOM 3083 C C . ASN C 1 121 ? 53.704 31.435 87.025 1.00 35.63 121 ASN C C 1
ATOM 3084 O O . ASN C 1 121 ? 52.685 31.664 86.376 1.00 34.47 121 ASN C O 1
ATOM 3089 N N . GLY C 1 122 ? 54.918 31.774 86.603 1.00 30.75 122 GLY C N 1
ATOM 3090 C CA . GLY C 1 122 ? 55.119 32.448 85.334 1.00 41.72 122 GLY C CA 1
ATOM 3091 C C . GLY C 1 122 ? 54.575 33.864 85.323 1.00 39.90 122 GLY C C 1
ATOM 3092 O O . GLY C 1 122 ? 54.485 34.495 84.270 1.00 38.87 122 GLY C O 1
ATOM 3093 N N . LEU C 1 123 ? 54.207 34.365 86.496 1.00 37.54 123 LEU C N 1
ATOM 3094 C CA . LEU C 1 123 ? 53.736 35.736 86.632 1.00 35.68 123 LEU C CA 1
ATOM 3095 C C . LEU C 1 123 ? 54.735 36.553 87.448 1.00 42.41 123 LEU C C 1
ATOM 3096 O O . LEU C 1 123 ? 54.979 36.262 88.621 1.00 37.97 123 LEU C O 1
ATOM 3101 N N . LEU C 1 124 ? 55.306 37.576 86.817 1.00 43.36 124 LEU C N 1
ATOM 3102 C CA . LEU C 1 124 ? 56.281 38.443 87.463 1.00 35.90 124 LEU C CA 1
ATOM 3103 C C . LEU C 1 124 ? 55.666 39.777 87.918 1.00 39.50 124 LEU C C 1
ATOM 3104 O O . LEU C 1 124 ? 55.271 40.611 87.096 1.00 43.53 124 LEU C O 1
ATOM 3109 N N . THR C 1 125 ? 55.598 39.951 89.237 1.00 43.05 125 THR C N 1
ATOM 3110 C CA . THR C 1 125 ? 55.062 41.145 89.882 1.00 45.87 125 THR C CA 1
ATOM 3111 C C . THR C 1 125 ? 56.176 42.117 90.275 1.00 45.47 125 THR C C 1
ATOM 3112 O O . THR C 1 125 ? 57.049 41.781 91.065 1.00 47.34 125 THR C O 1
ATOM 3116 N N . VAL C 1 126 ? 56.158 43.309 89.689 1.00 47.14 126 VAL C N 1
ATOM 3117 C CA . VAL C 1 126 ? 57.084 44.361 90.088 1.00 45.10 126 VAL C CA 1
ATOM 3118 C C . VAL C 1 126 ? 56.307 45.444 90.837 1.00 45.67 126 VAL C C 1
ATOM 3119 O O . VAL C 1 126 ? 55.456 46.103 90.252 1.00 43.50 126 VAL C O 1
ATOM 3123 N N . THR C 1 127 ? 56.580 45.594 92.135 1.00 41.99 127 THR C N 1
ATOM 3124 C CA . THR C 1 127 ? 55.832 46.510 93.011 1.00 50.11 127 THR C CA 1
ATOM 3125 C C . THR C 1 127 ? 56.613 47.774 93.385 1.00 53.40 127 THR C C 1
ATOM 3126 O O . THR C 1 127 ? 57.544 47.716 94.186 1.00 64.15 127 THR C O 1
ATOM 3130 N N . LEU C 1 128 ? 56.222 48.921 92.835 1.00 53.58 128 LEU C N 1
ATOM 3131 C CA . LEU C 1 128 ? 57.004 50.148 92.981 1.00 64.40 128 LEU C CA 1
ATOM 3132 C C . LEU C 1 128 ? 56.394 51.129 93.982 1.00 67.35 128 LEU C C 1
ATOM 3133 O O . LEU C 1 128 ? 55.345 51.722 93.708 1.00 62.59 128 LEU C O 1
ATOM 3138 N N . PRO C 1 129 ? 57.057 51.292 95.150 1.00 67.02 129 PRO C N 1
ATOM 3139 C CA . PRO C 1 129 ? 56.572 52.156 96.239 1.00 64.07 129 PRO C CA 1
ATOM 3140 C C . PRO C 1 129 ? 56.565 53.626 95.841 1.00 59.97 129 PRO C C 1
ATOM 3141 O O . PRO C 1 129 ? 57.571 54.136 95.349 1.00 48.55 129 PRO C O 1
ATOM 3145 N N . LYS C 1 130 ? 55.438 54.291 96.069 1.00 58.76 130 LYS C N 1
ATOM 3146 C CA . LYS C 1 130 ? 55.298 55.718 95.805 1.00 72.50 130 LYS C CA 1
ATOM 3147 C C . LYS C 1 130 ? 55.846 56.611 96.918 1.00 70.69 130 LYS C C 1
ATOM 3148 O O . LYS C 1 130 ? 55.910 56.204 98.076 1.00 69.29 130 LYS C O 1
ATOM 3154 N N . VAL C 1 131 ? 56.238 57.829 96.561 1.00 72.70 131 VAL C N 1
ATOM 3155 C CA . VAL C 1 131 ? 56.601 58.834 97.553 1.00 70.16 131 VAL C CA 1
ATOM 3156 C C . VAL C 1 131 ? 55.716 60.070 97.400 1.00 72.59 131 VAL C C 1
ATOM 3157 O O . VAL C 1 131 ? 55.234 60.359 96.308 1.00 67.16 131 VAL C O 1
ATOM 3161 N N . GLU C 1 132 ? 55.495 60.786 98.500 1.00 78.97 132 GLU C N 1
ATOM 3162 C CA . GLU C 1 132 ? 54.754 62.043 98.468 1.00 69.19 132 GLU C CA 1
ATOM 3163 C C . GLU C 1 132 ? 55.585 63.118 97.785 1.00 63.25 132 GLU C C 1
ATOM 3164 O O . GLU C 1 132 ? 55.059 63.946 97.031 1.00 66.44 132 GLU C O 1
ATOM 3170 N N . LYS C 1 133 ? 56.889 63.087 98.043 1.00 64.72 133 LYS C N 1
ATOM 3171 C CA . LYS C 1 133 ? 57.802 64.078 97.493 1.00 70.29 133 LYS C CA 1
ATOM 3172 C C . LYS C 1 133 ? 58.993 63.417 96.812 1.00 67.80 133 LYS C C 1
ATOM 3173 O O . LYS C 1 133 ? 59.629 62.520 97.382 1.00 63.94 133 LYS C O 1
ATOM 3179 N N . SER C 1 134 ? 59.276 63.851 95.587 1.00 68.13 134 SER C N 1
ATOM 3180 C CA . SER C 1 134 ? 60.421 63.341 94.850 1.00 66.27 134 SER C CA 1
ATOM 3181 C C . SER C 1 134 ? 61.716 63.591 95.608 1.00 72.22 134 SER C C 1
ATOM 3182 O O . SER C 1 134 ? 62.021 64.721 95.980 1.00 81.46 134 SER C O 1
ATOM 3185 N N . GLN C 1 135 ? 62.476 62.524 95.834 1.00 66.47 135 GLN C N 1
ATOM 3186 C CA . GLN C 1 135 ? 63.826 62.639 96.358 1.00 72.93 135 GLN C CA 1
ATOM 3187 C C . GLN C 1 135 ? 64.701 62.953 95.156 1.00 73.31 135 GLN C C 1
ATOM 3188 O O . GLN C 1 135 ? 65.849 63.382 95.279 1.00 76.22 135 GLN C O 1
ATOM 3194 N N . THR C 1 136 ? 64.119 62.734 93.982 1.00 69.78 136 THR C N 1
ATOM 3195 C CA . THR C 1 136 ? 64.818 62.844 92.710 1.00 73.32 136 THR C CA 1
ATOM 3196 C C . THR C 1 136 ? 64.730 64.225 92.056 1.00 63.64 136 THR C C 1
ATOM 3197 O O . THR C 1 136 ? 65.415 64.480 91.067 1.00 54.80 136 THR C O 1
ATOM 3201 N N . LYS C 1 137 ? 63.902 65.116 92.596 1.00 60.86 137 LYS C N 1
ATOM 3202 C CA . LYS C 1 137 ? 63.701 66.416 91.954 1.00 61.70 137 LYS C CA 1
ATOM 3203 C C . LYS C 1 137 ? 64.947 67.287 92.052 1.00 53.89 137 LYS C C 1
ATOM 3204 O O . LYS C 1 137 ? 65.452 67.545 93.142 1.00 54.53 137 LYS C O 1
ATOM 3210 N N . LYS C 1 138 ? 65.430 67.748 90.901 1.00 49.03 138 LYS C N 1
ATOM 3211 C CA . LYS C 1 138 ? 66.652 68.541 90.844 1.00 57.29 138 LYS C CA 1
ATOM 3212 C C . LYS C 1 138 ? 66.394 69.971 90.365 1.00 48.46 138 LYS C C 1
ATOM 3213 O O . LYS C 1 138 ? 66.036 70.196 89.210 1.00 45.52 138 LYS C O 1
ATOM 3219 N N . GLN C 1 139 ? 66.582 70.935 91.260 1.00 47.88 139 GLN C N 1
ATOM 3220 C CA . GLN C 1 139 ? 66.409 72.344 90.918 1.00 45.57 139 GLN C CA 1
ATOM 3221 C C . GLN C 1 139 ? 67.656 72.839 90.172 1.00 48.35 139 GLN C C 1
ATOM 3222 O O . GLN C 1 139 ? 68.775 72.408 90.468 1.00 50.31 139 GLN C O 1
ATOM 3228 N N . ILE C 1 140 ? 67.463 73.732 89.203 1.00 44.43 140 ILE C N 1
ATOM 3229 C CA . ILE C 1 140 ? 68.530 74.083 88.263 1.00 47.29 140 ILE C CA 1
ATOM 3230 C C . ILE C 1 140 ? 68.922 75.562 88.365 1.00 55.06 140 ILE C C 1
ATOM 3231 O O . ILE C 1 140 ? 68.132 76.397 88.809 1.00 52.79 140 ILE C O 1
ATOM 3236 N N . ALA C 1 141 ? 70.152 75.859 87.952 1.00 63.54 141 ALA C N 1
ATOM 3237 C CA . ALA C 1 141 ? 70.808 77.154 88.138 1.00 67.77 141 ALA C CA 1
ATOM 3238 C C . ALA C 1 141 ? 70.021 78.403 87.737 1.00 52.90 141 ALA C C 1
ATOM 3239 O O . ALA C 1 141 ? 69.664 79.213 88.594 1.00 57.86 141 ALA C O 1
ATOM 3241 N N . ILE C 1 142 ? 69.757 78.546 86.441 1.00 61.14 142 ILE C N 1
ATOM 3242 C CA . ILE C 1 142 ? 69.297 79.811 85.862 1.00 62.53 142 ILE C CA 1
ATOM 3243 C C . ILE C 1 142 ? 70.313 80.928 86.112 1.00 59.23 142 ILE C C 1
ATOM 3244 O O . ILE C 1 142 ? 70.094 81.826 86.928 1.00 58.94 142 ILE C O 1
ATOM 3249 N N . LYS C 1 143 ? 71.449 80.830 85.431 1.00 64.29 143 LYS C N 1
ATOM 3250 C CA . LYS C 1 143 ? 72.447 81.889 85.453 1.00 70.29 143 LYS C CA 1
ATOM 3251 C C . LYS C 1 143 ? 72.486 82.619 84.115 1.00 78.52 143 LYS C C 1
ATOM 3252 O O . LYS C 1 143 ? 71.778 83.605 83.909 1.00 76.15 143 LYS C O 1
ATOM 3259 N N . GLU D 1 34 ? 36.307 33.451 76.650 1.00 77.75 34 GLU D N 1
ATOM 3260 C CA . GLU D 1 34 ? 37.020 34.105 75.561 1.00 78.78 34 GLU D CA 1
ATOM 3261 C C . GLU D 1 34 ? 38.506 34.240 75.898 1.00 77.72 34 GLU D C 1
ATOM 3262 O O . GLU D 1 34 ? 39.156 35.227 75.555 1.00 68.71 34 GLU D O 1
ATOM 3268 N N . LEU D 1 35 ? 39.031 33.233 76.585 1.00 64.96 35 LEU D N 1
ATOM 3269 C CA . LEU D 1 35 ? 40.459 33.141 76.856 1.00 56.67 35 LEU D CA 1
ATOM 3270 C C . LEU D 1 35 ? 40.977 31.789 76.377 1.00 44.34 35 LEU D C 1
ATOM 3271 O O . LEU D 1 35 ? 40.503 30.743 76.820 1.00 46.98 35 LEU D O 1
ATOM 3276 N N . SER D 1 36 ? 41.924 31.806 75.444 1.00 37.36 36 SER D N 1
ATOM 3277 C CA . SER D 1 36 ? 42.549 30.567 74.987 1.00 39.42 36 SER D CA 1
ATOM 3278 C C . SER D 1 36 ? 44.047 30.532 75.281 1.00 36.54 36 SER D C 1
ATOM 3279 O O . SER D 1 36 ? 44.817 31.294 74.700 1.00 40.02 36 SER D O 1
ATOM 3282 N N . PRO D 1 37 ? 44.460 29.648 76.198 1.00 22.73 37 PRO D N 1
ATOM 3283 C CA . PRO D 1 37 ? 45.880 29.486 76.523 1.00 17.02 37 PRO D CA 1
ATOM 3284 C C . PRO D 1 37 ? 46.647 28.845 75.371 1.00 23.14 37 PRO D C 1
ATOM 3285 O O . PRO D 1 37 ? 46.160 27.897 74.746 1.00 23.23 37 PRO D O 1
ATOM 3289 N N . SER D 1 38 ? 47.841 29.360 75.096 1.00 21.00 38 SER D N 1
ATOM 3290 C CA . SER D 1 38 ? 48.658 28.857 73.995 1.00 20.14 38 SER D CA 1
ATOM 3291 C C . SER D 1 38 ? 49.135 27.428 74.252 1.00 26.29 38 SER D C 1
ATOM 3292 O O . SER D 1 38 ? 49.482 27.063 75.379 1.00 19.44 38 SER D O 1
ATOM 3295 N N . ILE D 1 39 ? 49.136 26.620 73.195 1.00 24.74 39 ILE D N 1
ATOM 3296 C CA . ILE D 1 39 ? 49.449 25.199 73.320 1.00 22.17 39 ILE D CA 1
ATOM 3297 C C . ILE D 1 39 ? 50.412 24.675 72.248 1.00 23.19 39 ILE D C 1
ATOM 3298 O O . ILE D 1 39 ? 50.202 24.910 71.055 1.00 23.01 39 ILE D O 1
ATOM 3303 N N . ASP D 1 40 ? 51.471 23.985 72.674 1.00 20.72 40 ASP D N 1
ATOM 3304 C CA . ASP D 1 40 ? 52.365 23.306 71.739 1.00 27.56 40 ASP D CA 1
ATOM 3305 C C . ASP D 1 40 ? 52.222 21.800 71.898 1.00 29.84 40 ASP D C 1
ATOM 3306 O O . ASP D 1 40 ? 51.931 21.315 72.989 1.00 29.90 40 ASP D O 1
ATOM 3311 N N . VAL D 1 41 ? 52.413 21.063 70.811 1.00 32.97 41 VAL D N 1
ATOM 3312 C CA . VAL D 1 41 ? 52.344 19.608 70.856 1.00 26.63 41 VAL D CA 1
ATOM 3313 C C . VAL D 1 41 ? 53.541 19.008 70.133 1.00 37.64 41 VAL D C 1
ATOM 3314 O O . VAL D 1 41 ? 53.811 19.346 68.981 1.00 36.58 41 VAL D O 1
ATOM 3318 N N . HIS D 1 42 ? 54.261 18.124 70.816 1.00 39.43 42 HIS D N 1
ATOM 3319 C CA . HIS D 1 42 ? 55.406 17.449 70.216 1.00 36.64 42 HIS D CA 1
ATOM 3320 C C . HIS D 1 42 ? 55.309 15.935 70.383 1.00 44.38 42 HIS D C 1
ATOM 3321 O O . HIS D 1 42 ? 54.644 15.447 71.293 1.00 51.97 42 HIS D O 1
ATOM 3328 N N . GLU D 1 43 ? 55.962 15.197 69.493 1.00 40.74 43 GLU D N 1
ATOM 3329 C CA . GLU D 1 43 ? 55.881 13.742 69.516 1.00 45.96 43 GLU D CA 1
ATOM 3330 C C . GLU D 1 43 ? 57.242 13.081 69.316 1.00 55.00 43 GLU D C 1
ATOM 3331 O O . GLU D 1 43 ? 57.873 13.248 68.273 1.00 60.94 43 GLU D O 1
ATOM 3337 N N . GLY D 1 44 ? 57.677 12.311 70.308 1.00 50.25 44 GLY D N 1
ATOM 3338 C CA . GLY D 1 44 ? 58.953 11.624 70.236 1.00 47.77 44 GLY D CA 1
ATOM 3339 C C . GLY D 1 44 ? 58.792 10.141 69.966 1.00 53.68 44 GLY D C 1
ATOM 3340 O O . GLY D 1 44 ? 57.714 9.686 69.582 1.00 43.67 44 GLY D O 1
ATOM 3341 N N . LYS D 1 45 ? 59.869 9.387 70.160 1.00 59.35 45 LYS D N 1
ATOM 3342 C CA . LYS D 1 45 ? 59.842 7.944 69.960 1.00 55.67 45 LYS D CA 1
ATOM 3343 C C . LYS D 1 45 ? 58.864 7.278 70.921 1.00 52.16 45 LYS D C 1
ATOM 3344 O O . LYS D 1 45 ? 57.939 6.585 70.499 1.00 47.91 45 LYS D O 1
ATOM 3350 N N . ASP D 1 46 ? 59.092 7.474 72.215 1.00 55.21 46 ASP D N 1
ATOM 3351 C CA . ASP D 1 46 ? 58.223 6.920 73.249 1.00 55.81 46 ASP D CA 1
ATOM 3352 C C . ASP D 1 46 ? 57.214 7.908 73.826 1.00 52.92 46 ASP D C 1
ATOM 3353 O O . ASP D 1 46 ? 56.380 7.530 74.648 1.00 55.77 46 ASP D O 1
ATOM 3358 N N . THR D 1 47 ? 57.275 9.164 73.398 1.00 56.07 47 THR D N 1
ATOM 3359 C CA . THR D 1 47 ? 56.577 10.214 74.135 1.00 45.01 47 THR D CA 1
ATOM 3360 C C . THR D 1 47 ? 55.830 11.250 73.297 1.00 47.77 47 THR D C 1
ATOM 3361 O O . THR D 1 47 ? 56.302 11.684 72.245 1.00 45.54 47 THR D O 1
ATOM 3365 N N . VAL D 1 48 ? 54.657 11.637 73.787 1.00 43.73 48 VAL D N 1
ATOM 3366 C CA . VAL D 1 48 ? 53.925 12.779 73.254 1.00 34.77 48 VAL D CA 1
ATOM 3367 C C . VAL D 1 48 ? 53.795 13.821 74.359 1.00 39.47 48 VAL D C 1
ATOM 3368 O O . VAL D 1 48 ? 53.220 13.544 75.407 1.00 32.25 48 VAL D O 1
ATOM 3372 N N . SER D 1 49 ? 54.332 15.014 74.130 1.00 33.72 49 SER D N 1
ATOM 3373 C CA . SER D 1 49 ? 54.305 16.059 75.148 1.00 28.68 49 SER D CA 1
ATOM 3374 C C . SER D 1 49 ? 53.447 17.255 74.739 1.00 33.27 49 SER D C 1
ATOM 3375 O O . SER D 1 49 ? 53.485 17.700 73.590 1.00 34.68 49 SER D O 1
ATOM 3378 N N . VAL D 1 50 ? 52.678 17.770 75.695 1.00 32.48 50 VAL D N 1
ATOM 3379 C CA . VAL D 1 50 ? 51.786 18.900 75.450 1.00 19.26 50 VAL D CA 1
ATOM 3380 C C . VAL D 1 50 ? 52.082 20.062 76.394 1.00 26.60 50 VAL D C 1
ATOM 3381 O O . VAL D 1 50 ? 51.985 19.919 77.612 1.00 22.65 50 VAL D O 1
ATOM 3385 N N . ASP D 1 51 ? 52.439 21.208 75.822 1.00 25.96 51 ASP D N 1
ATOM 3386 C CA . ASP D 1 51 ? 52.705 22.413 76.600 1.00 24.04 51 ASP D CA 1
ATOM 3387 C C . ASP D 1 51 ? 51.521 23.371 76.562 1.00 27.65 51 ASP D C 1
ATOM 3388 O O . ASP D 1 51 ? 50.945 23.623 75.508 1.00 34.54 51 ASP D O 1
ATOM 3393 N N . VAL D 1 52 ? 51.174 23.900 77.731 1.00 24.30 52 VAL D N 1
ATOM 3394 C CA . VAL D 1 52 ? 50.088 24.852 77.892 1.00 23.26 52 VAL D CA 1
ATOM 3395 C C . VAL D 1 52 ? 50.634 26.066 78.630 1.00 26.11 52 VAL D C 1
ATOM 3396 O O . VAL D 1 52 ? 51.333 25.925 79.632 1.00 28.40 52 VAL D O 1
ATOM 3400 N N . GLU D 1 53 ? 50.322 27.260 78.138 1.00 23.07 53 GLU D N 1
ATOM 3401 C CA . GLU D 1 53 ? 50.765 28.476 78.809 1.00 23.00 53 GLU D CA 1
ATOM 3402 C C . GLU D 1 53 ? 49.704 28.952 79.790 1.00 26.51 53 GLU D C 1
ATOM 3403 O O . GLU D 1 53 ? 48.607 29.345 79.394 1.00 21.96 53 GLU D O 1
ATOM 3409 N N . LEU D 1 54 ? 50.039 28.898 81.075 1.00 24.68 54 LEU D N 1
ATOM 3410 C CA . LEU D 1 54 ? 49.101 29.269 82.129 1.00 29.74 54 LEU D CA 1
ATOM 3411 C C . LEU D 1 54 ? 49.741 30.165 83.188 1.00 29.69 54 LEU D C 1
ATOM 3412 O O . LEU D 1 54 ? 49.841 29.775 84.350 1.00 37.11 54 LEU D O 1
ATOM 3417 N N . PRO D 1 55 ? 50.171 31.374 82.791 1.00 32.52 55 PRO D N 1
ATOM 3418 C CA . PRO D 1 55 ? 50.798 32.279 83.758 1.00 29.67 55 PRO D CA 1
ATOM 3419 C C . PRO D 1 55 ? 49.791 32.812 84.773 1.00 27.02 55 PRO D C 1
ATOM 3420 O O . PRO D 1 55 ? 48.670 33.166 84.404 1.00 27.04 55 PRO D O 1
ATOM 3424 N N . GLY D 1 56 ? 50.190 32.861 86.040 1.00 29.21 56 GLY D N 1
ATOM 3425 C CA . GLY D 1 56 ? 49.338 33.390 87.088 1.00 31.29 56 GLY D CA 1
ATOM 3426 C C . GLY D 1 56 ? 48.199 32.462 87.465 1.00 30.11 56 GLY D C 1
ATOM 3427 O O . GLY D 1 56 ? 47.253 32.872 88.136 1.00 37.33 56 GLY D O 1
ATOM 3428 N N . VAL D 1 57 ? 48.289 31.209 87.035 1.00 38.07 57 VAL D N 1
ATOM 3429 C CA . VAL D 1 57 ? 47.264 30.224 87.353 1.00 32.92 57 VAL D CA 1
ATOM 3430 C C . VAL D 1 57 ? 47.726 29.310 88.481 1.00 27.22 57 VAL D C 1
ATOM 3431 O O . VAL D 1 57 ? 48.828 28.759 88.436 1.00 34.76 57 VAL D O 1
ATOM 3435 N N . LYS D 1 58 ? 46.879 29.153 89.493 1.00 26.45 58 LYS D N 1
ATOM 3436 C CA . LYS D 1 58 ? 47.175 28.248 90.596 1.00 31.00 58 LYS D CA 1
ATOM 3437 C C . LYS D 1 58 ? 47.097 26.791 90.139 1.00 37.43 58 LYS D C 1
ATOM 3438 O O . LYS D 1 58 ? 46.231 26.434 89.343 1.00 34.04 58 LYS D O 1
ATOM 3444 N N . LYS D 1 59 ? 48.010 25.963 90.644 1.00 43.06 59 LYS D N 1
ATOM 3445 C CA . LYS D 1 59 ? 48.057 24.542 90.305 1.00 32.69 59 LYS D CA 1
ATOM 3446 C C . LYS D 1 59 ? 46.715 23.881 90.593 1.00 34.97 59 LYS D C 1
ATOM 3447 O O . LYS D 1 59 ? 46.256 23.020 89.838 1.00 33.21 59 LYS D O 1
ATOM 3453 N N . GLU D 1 60 ? 46.086 24.313 91.680 1.00 33.87 60 GLU D N 1
ATOM 3454 C CA . GLU D 1 60 ? 44.799 23.781 92.106 1.00 34.19 60 GLU D CA 1
ATOM 3455 C C . GLU D 1 60 ? 43.677 24.120 91.126 1.00 37.86 60 GLU D C 1
ATOM 3456 O O . GLU D 1 60 ? 42.679 23.405 91.049 1.00 34.37 60 GLU D O 1
ATOM 3462 N N . ASP D 1 61 ? 43.848 25.204 90.374 1.00 44.51 61 ASP D N 1
ATOM 3463 C CA . ASP D 1 61 ? 42.790 25.724 89.511 1.00 39.25 61 ASP D CA 1
ATOM 3464 C C . ASP D 1 61 ? 42.688 25.038 88.153 1.00 41.41 61 ASP D C 1
ATOM 3465 O O . ASP D 1 61 ? 41.711 25.235 87.434 1.00 42.83 61 ASP D O 1
ATOM 3470 N N . VAL D 1 62 ? 43.691 24.242 87.793 1.00 35.34 62 VAL D N 1
ATOM 3471 C CA . VAL D 1 62 ? 43.695 23.590 86.486 1.00 38.38 62 VAL D CA 1
ATOM 3472 C C . VAL D 1 62 ? 43.543 22.069 86.585 1.00 32.98 62 VAL D C 1
ATOM 3473 O O . VAL D 1 62 ? 44.145 21.427 87.445 1.00 27.95 62 VAL D O 1
ATOM 3477 N N . GLN D 1 63 ? 42.717 21.508 85.707 1.00 34.41 63 GLN D N 1
ATOM 3478 C CA . GLN D 1 63 ? 42.472 20.072 85.691 1.00 32.94 63 GLN D CA 1
ATOM 3479 C C . GLN D 1 63 ? 42.924 19.434 84.380 1.00 34.46 63 GLN D C 1
ATOM 3480 O O . GLN D 1 63 ? 42.704 19.982 83.297 1.00 33.23 63 GLN D O 1
ATOM 3486 N N . VAL D 1 64 ? 43.556 18.270 84.498 1.00 35.76 64 VAL D N 1
ATOM 3487 C CA . VAL D 1 64 ? 44.013 17.508 83.344 1.00 23.37 64 VAL D CA 1
ATOM 3488 C C . VAL D 1 64 ? 43.274 16.177 83.285 1.00 29.93 64 VAL D C 1
ATOM 3489 O O . VAL D 1 64 ? 43.277 15.413 84.249 1.00 31.50 64 VAL D O 1
ATOM 3493 N N . HIS D 1 65 ? 42.638 15.901 82.150 1.00 26.80 65 HIS D N 1
ATOM 3494 C CA . HIS D 1 65 ? 41.884 14.663 81.990 1.00 20.30 65 HIS D CA 1
ATOM 3495 C C . HIS D 1 65 ? 42.247 13.937 80.702 1.00 28.77 65 HIS D C 1
ATOM 3496 O O . HIS D 1 65 ? 42.551 14.563 79.694 1.00 24.74 65 HIS D O 1
ATOM 3503 N N . TYR D 1 66 ? 42.222 12.608 80.743 1.00 30.69 6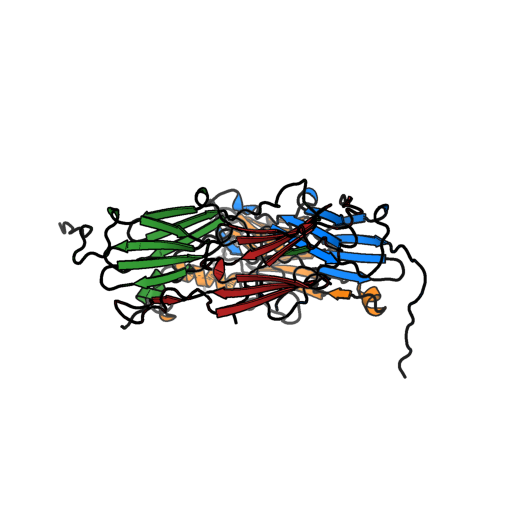6 TYR D N 1
ATOM 3504 C CA . TYR D 1 66 ? 42.469 11.810 79.549 1.00 26.74 66 TYR D CA 1
ATOM 3505 C C . TYR D 1 66 ? 41.362 10.782 79.344 1.00 26.20 66 TYR D C 1
ATOM 3506 O O . TYR D 1 66 ? 41.147 9.917 80.192 1.00 35.40 66 TYR D O 1
ATOM 3515 N N . ASP D 1 67 ? 40.657 10.886 78.222 1.00 28.22 67 ASP D N 1
ATOM 3516 C CA . ASP D 1 67 ? 39.575 9.960 77.916 1.00 32.11 67 ASP D CA 1
ATOM 3517 C C . ASP D 1 67 ? 39.654 9.453 76.478 1.00 39.34 67 ASP D C 1
ATOM 3518 O O . ASP D 1 67 ? 39.456 10.213 75.534 1.00 31.55 67 ASP D O 1
ATOM 3523 N N . SER D 1 68 ? 39.918 8.157 76.326 1.00 47.85 68 SER D N 1
ATOM 3524 C CA . SER D 1 68 ? 39.903 7.487 75.020 1.00 43.45 68 SER D CA 1
ATOM 3525 C C . SER D 1 68 ? 40.641 8.219 73.892 1.00 36.06 68 SER D C 1
ATOM 3526 O O . SER D 1 68 ? 40.137 8.300 72.773 1.00 28.94 68 SER D O 1
ATOM 3529 N N . GLY D 1 69 ? 41.830 8.741 74.174 1.00 36.32 69 GLY D N 1
ATOM 3530 C CA . GLY D 1 69 ? 42.601 9.445 73.160 1.00 36.84 69 GLY D CA 1
ATOM 3531 C C . GLY D 1 69 ? 42.398 10.950 73.169 1.00 35.83 69 GLY D C 1
ATOM 3532 O O . GLY D 1 69 ? 43.055 11.676 72.422 1.00 34.71 69 GLY D O 1
ATOM 3533 N N . LYS D 1 70 ? 41.484 11.420 74.013 1.00 29.79 70 LYS D N 1
ATOM 3534 C CA . LYS D 1 70 ? 41.233 12.852 74.153 1.00 25.88 70 LYS D CA 1
ATOM 3535 C C . LYS D 1 70 ? 41.859 13.397 75.431 1.00 23.83 70 LYS D C 1
ATOM 3536 O O . LYS D 1 70 ? 41.493 12.986 76.534 1.00 26.55 70 LYS D O 1
ATOM 3542 N N . LEU D 1 71 ? 42.803 14.321 75.281 1.00 23.02 71 LEU D N 1
ATOM 3543 C CA . LEU D 1 71 ? 43.414 14.983 76.427 1.00 20.66 71 LEU D CA 1
ATOM 3544 C C . LEU D 1 71 ? 42.823 16.376 76.611 1.00 25.76 71 LEU D C 1
ATOM 3545 O O . LEU D 1 71 ? 43.011 17.252 75.772 1.00 27.36 71 LEU D O 1
ATOM 3550 N N . THR D 1 72 ? 42.111 16.581 77.713 1.00 24.33 72 THR D N 1
ATOM 3551 C CA . THR D 1 72 ? 41.493 17.870 77.987 1.00 19.60 72 THR D CA 1
ATOM 3552 C C . THR D 1 72 ? 42.181 18.605 79.132 1.00 26.40 72 THR D C 1
ATOM 3553 O O . THR D 1 72 ? 42.316 18.075 80.239 1.00 26.73 72 THR D O 1
ATOM 3557 N N . ILE D 1 73 ? 42.623 19.828 78.853 1.00 22.94 73 ILE D N 1
ATOM 3558 C CA . ILE D 1 73 ? 43.172 20.703 79.877 1.00 22.17 73 ILE D CA 1
ATOM 3559 C C . ILE D 1 73 ? 42.185 21.830 80.141 1.00 24.96 73 ILE D C 1
ATOM 3560 O O . ILE D 1 73 ? 41.898 22.624 79.252 1.00 23.52 73 ILE D O 1
ATOM 3565 N N . SER D 1 74 ? 41.657 21.897 81.358 1.00 21.27 74 SER D N 1
ATOM 3566 C CA . SER D 1 74 ? 40.675 22.924 81.684 1.00 21.49 74 SER D CA 1
ATOM 3567 C C . SER D 1 74 ? 41.041 23.671 82.959 1.00 32.51 74 SER D C 1
ATOM 3568 O O . SER D 1 74 ? 42.047 23.365 83.596 1.00 32.97 74 SER D O 1
ATOM 3571 N N . GLY D 1 75 ? 40.226 24.657 83.321 1.00 30.92 75 GLY D N 1
ATOM 3572 C CA . GLY D 1 75 ? 40.462 25.419 84.531 1.00 34.94 75 GLY D CA 1
ATOM 3573 C C . GLY D 1 75 ? 40.009 26.864 84.439 1.00 34.21 75 GLY D C 1
ATOM 3574 O O . GLY D 1 75 ? 39.253 27.233 83.541 1.00 35.63 75 GLY D O 1
ATOM 3575 N N . GLU D 1 76 ? 40.472 27.679 85.380 1.00 36.79 76 GLU D N 1
ATOM 3576 C CA . GLU D 1 76 ? 40.155 29.103 85.392 1.00 38.34 76 GLU D CA 1
ATOM 3577 C C . GLU D 1 76 ? 41.353 29.931 85.843 1.00 36.74 76 GLU D C 1
ATOM 3578 O O . GLU D 1 76 ? 41.986 29.619 86.852 1.00 38.29 76 GLU D O 1
ATOM 3584 N N . VAL D 1 77 ? 41.667 30.984 85.094 1.00 32.29 77 VAL D N 1
ATOM 3585 C CA . VAL D 1 77 ? 42.675 31.940 85.535 1.00 41.18 77 VAL D CA 1
ATOM 3586 C C . VAL D 1 77 ? 41.984 33.096 86.251 1.00 48.47 77 VAL D C 1
ATOM 3587 O O . VAL D 1 77 ? 41.059 33.715 85.721 1.00 45.94 77 VAL D O 1
ATOM 3591 N N . VAL D 1 78 ? 42.422 33.368 87.472 1.00 46.58 78 VAL D N 1
ATOM 3592 C CA . VAL D 1 78 ? 41.734 34.330 88.319 1.00 51.07 78 VAL D CA 1
ATOM 3593 C C . VAL D 1 78 ? 42.453 35.669 88.350 1.00 50.39 78 VAL D C 1
ATOM 3594 O O . VAL D 1 78 ? 43.681 35.730 88.386 1.00 50.19 78 VAL D O 1
ATOM 3598 N N . ASN D 1 79 ? 41.676 36.746 88.309 1.00 57.95 79 ASN D N 1
ATOM 3599 C CA . ASN D 1 79 ? 42.214 38.073 88.535 1.00 65.03 79 ASN D CA 1
ATOM 3600 C C . ASN D 1 79 ? 42.456 38.193 90.029 1.00 69.46 79 ASN D C 1
ATOM 3601 O O . ASN D 1 79 ? 41.535 38.020 90.814 1.00 72.33 79 ASN D O 1
ATOM 3606 N N . GLU D 1 80 ? 43.685 38.469 90.442 1.00 64.80 80 GLU D N 1
ATOM 3607 C CA . GLU D 1 80 ? 43.941 38.582 91.871 1.00 77.74 80 GLU D CA 1
ATOM 3608 C C . GLU D 1 80 ? 43.736 40.020 92.331 1.00 84.17 80 GLU D C 1
ATOM 3609 O O . GLU D 1 80 ? 43.915 40.350 93.504 1.00 88.75 80 GLU D O 1
ATOM 3615 N N . ARG D 1 81 ? 43.371 40.873 91.380 1.00 77.75 81 ARG D N 1
ATOM 3616 C CA . ARG D 1 81 ? 42.944 42.227 91.686 1.00 82.22 81 ARG D CA 1
ATOM 3617 C C . ARG D 1 81 ? 41.444 42.359 91.708 1.00 85.45 81 ARG D C 1
ATOM 3618 O O . ARG D 1 81 ? 40.928 43.446 91.978 1.00 87.23 81 ARG D O 1
ATOM 3626 N N . LYS D 1 82 ? 40.743 41.273 91.395 1.00 85.85 82 LYS D N 1
ATOM 3627 C CA . LYS D 1 82 ? 39.295 41.299 91.481 1.00 88.61 82 LYS D CA 1
ATOM 3628 C C . LYS D 1 82 ? 38.919 41.194 92.946 1.00 97.38 82 LYS D C 1
ATOM 3629 O O . LYS D 1 82 ? 37.766 41.400 93.316 1.00 101.48 82 LYS D O 1
ATOM 3635 N N . ASN D 1 83 ? 39.907 40.871 93.775 1.00 95.69 83 ASN D N 1
ATOM 3636 C CA . ASN D 1 83 ? 39.733 40.845 95.221 1.00 98.64 83 ASN D CA 1
ATOM 3637 C C . ASN D 1 83 ? 39.297 42.211 95.734 1.00 104.08 83 ASN D C 1
ATOM 3638 O O . ASN D 1 83 ? 38.752 42.329 96.833 1.00 105.08 83 ASN D O 1
ATOM 3643 N N . GLU D 1 84 ? 39.546 43.243 94.934 1.00 105.07 84 GLU D N 1
ATOM 3644 C CA . GLU D 1 84 ? 39.191 44.599 95.315 1.00 109.50 84 GLU D CA 1
ATOM 3645 C C . GLU D 1 84 ? 38.803 45.481 94.129 1.00 109.45 84 GLU D C 1
ATOM 3646 O O . GLU D 1 84 ? 39.372 45.373 93.043 1.00 106.96 84 GLU D O 1
ATOM 3652 N N . SER D 1 85 ? 37.793 46.320 94.325 1.00 110.93 85 SER D N 1
ATOM 3653 C CA . SER D 1 85 ? 37.789 47.607 93.656 1.00 112.96 85 SER D CA 1
ATOM 3654 C C . SER D 1 85 ? 37.845 48.623 94.784 1.00 113.65 85 SER D C 1
ATOM 3655 O O . SER D 1 85 ? 36.821 48.949 95.381 1.00 117.48 85 SER D O 1
ATOM 3658 N N . THR D 1 86 ? 39.044 49.151 95.020 1.00 114.91 86 THR D N 1
ATOM 3659 C CA . THR D 1 86 ? 39.350 50.036 96.147 1.00 118.48 86 THR D CA 1
ATOM 3660 C C . THR D 1 86 ? 40.848 50.293 96.160 1.00 114.49 86 THR D C 1
ATOM 3661 O O . THR D 1 86 ? 41.584 49.709 95.365 1.00 109.40 86 THR D O 1
ATOM 3665 N N . GLU D 1 87 ? 41.282 51.161 97.072 1.00 115.23 87 GLU D N 1
ATOM 3666 C CA . GLU D 1 87 ? 42.699 51.403 97.362 1.00 113.14 87 GLU D CA 1
ATOM 3667 C C . GLU D 1 87 ? 43.557 51.713 96.127 1.00 106.92 87 GLU D C 1
ATOM 3668 O O . GLU D 1 87 ? 44.748 51.413 96.090 1.00 103.70 87 GLU D O 1
ATOM 3674 N N . GLY D 1 88 ? 42.945 52.361 95.141 1.00 105.81 88 GLY D N 1
ATOM 3675 C CA . GLY D 1 88 ? 43.593 52.634 93.870 1.00 97.43 88 GLY D CA 1
ATOM 3676 C C . GLY D 1 88 ? 43.218 51.565 92.861 1.00 95.65 88 GLY D C 1
ATOM 3677 O O . GLY D 1 88 ? 43.055 50.403 93.221 1.00 96.74 88 GLY D O 1
ATOM 3678 N N . ASN D 1 89 ? 43.111 51.944 91.591 1.00 94.95 89 ASN D N 1
ATOM 3679 C CA . ASN D 1 89 ? 42.500 51.065 90.600 1.00 87.68 89 ASN D CA 1
ATOM 3680 C C . ASN D 1 89 ? 43.399 50.640 89.441 1.00 79.35 89 ASN D C 1
ATOM 3681 O O . ASN D 1 89 ? 44.589 50.966 89.400 1.00 67.89 89 ASN D O 1
ATOM 3686 N N . GLN D 1 90 ? 42.810 49.902 88.501 1.00 74.37 90 GLN D N 1
ATOM 3687 C CA . GLN D 1 90 ? 43.552 49.315 87.386 1.00 69.03 90 GLN D CA 1
ATOM 3688 C C . GLN D 1 90 ? 43.711 50.277 86.218 1.00 71.43 90 GLN D C 1
ATOM 3689 O O . GLN D 1 90 ? 42.734 50.691 85.597 1.00 66.09 90 GLN D O 1
ATOM 3695 N N . ARG D 1 91 ? 44.955 50.634 85.933 1.00 59.96 91 ARG D N 1
ATOM 3696 C CA . ARG D 1 91 ? 45.254 51.557 84.850 1.00 62.62 91 ARG D CA 1
ATOM 3697 C C . ARG D 1 91 ? 45.323 50.905 83.469 1.00 62.57 91 ARG D C 1
ATOM 3698 O O . ARG D 1 91 ? 45.001 51.540 82.465 1.00 66.62 91 ARG D O 1
ATOM 3706 N N . TRP D 1 92 ? 45.758 49.649 83.424 1.00 55.69 92 TRP D N 1
ATOM 3707 C CA . TRP D 1 92 ? 46.050 48.982 82.160 1.00 55.80 92 TRP D CA 1
ATOM 3708 C C . TRP D 1 92 ? 45.600 47.521 82.184 1.00 56.36 92 TRP D C 1
ATOM 3709 O O . TRP D 1 92 ? 45.971 46.778 83.097 1.00 51.46 92 TRP D O 1
ATOM 3720 N N . SER D 1 93 ? 44.794 47.105 81.206 1.00 55.46 93 SER D N 1
ATOM 3721 C CA . SER D 1 93 ? 44.485 45.684 81.067 1.00 51.22 93 SER D CA 1
ATOM 3722 C C . SER D 1 93 ? 44.996 45.099 79.752 1.00 43.15 93 SER D C 1
ATOM 3723 O O . SER D 1 93 ? 44.397 45.317 78.697 1.00 43.74 93 SER D O 1
ATOM 3726 N N . GLU D 1 94 ? 46.097 44.353 79.820 1.00 37.41 94 GLU D N 1
ATOM 3727 C CA . GLU D 1 94 ? 46.522 43.501 78.708 1.00 39.14 94 GLU D CA 1
ATOM 3728 C C . GLU D 1 94 ? 46.221 42.017 78.938 1.00 43.92 94 GLU D C 1
ATOM 3729 O O . GLU D 1 94 ? 46.465 41.188 78.061 1.00 49.95 94 GLU D O 1
ATOM 3735 N N . ARG D 1 95 ? 45.692 41.687 80.112 1.00 40.67 95 ARG D N 1
ATOM 3736 C CA . ARG D 1 95 ? 45.573 40.287 80.519 1.00 29.62 95 ARG D CA 1
ATOM 3737 C C . ARG D 1 95 ? 44.168 39.715 80.374 1.00 43.28 95 ARG D C 1
ATOM 3738 O O . ARG D 1 95 ? 43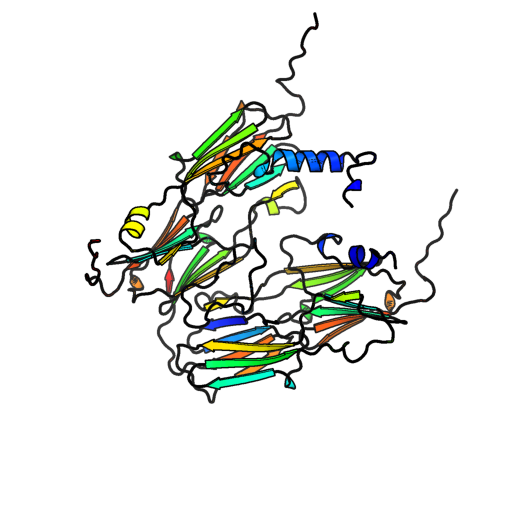.179 40.382 80.695 1.00 36.29 95 ARG D O 1
ATOM 3746 N N . ARG D 1 96 ? 44.092 38.473 79.898 1.00 43.96 96 ARG D N 1
ATOM 3747 C CA . ARG D 1 96 ? 42.821 37.764 79.796 1.00 36.05 96 ARG D CA 1
ATOM 3748 C C . ARG D 1 96 ? 42.572 36.914 81.038 1.00 38.04 96 ARG D C 1
ATOM 3749 O O . ARG D 1 96 ? 43.480 36.251 81.541 1.00 32.57 96 ARG D O 1
ATOM 3757 N N . PHE D 1 97 ? 41.336 36.940 81.526 1.00 40.75 97 PHE D N 1
ATOM 3758 C CA . PHE D 1 97 ? 40.947 36.161 82.696 1.00 35.08 97 PHE D CA 1
ATOM 3759 C C . PHE D 1 97 ? 39.645 35.418 82.430 1.00 32.75 97 PHE D C 1
ATOM 3760 O O . PHE D 1 97 ? 38.758 35.931 81.749 1.00 33.18 97 PHE D O 1
ATOM 3768 N N . GLY D 1 98 ? 39.533 34.206 82.963 1.00 32.07 98 GLY D N 1
ATOM 3769 C CA . GLY D 1 98 ? 38.298 33.453 82.852 1.00 32.74 98 GLY D CA 1
ATOM 3770 C C . GLY D 1 98 ? 38.487 31.952 82.788 1.00 37.35 98 GLY D C 1
ATOM 3771 O O . GLY D 1 98 ? 39.572 31.434 83.055 1.00 40.25 98 GLY D O 1
ATOM 3772 N N . SER D 1 99 ? 37.416 31.251 82.431 1.00 37.11 99 SER D N 1
ATOM 3773 C CA . SER D 1 99 ? 37.457 29.804 82.299 1.00 34.41 99 SER D CA 1
ATOM 3774 C C . SER D 1 99 ? 37.984 29.397 80.928 1.00 33.91 99 SER D C 1
ATOM 3775 O O . SER D 1 99 ? 37.658 30.016 79.915 1.00 40.47 99 SER D O 1
ATOM 3778 N N . PHE D 1 100 ? 38.801 28.351 80.910 1.00 30.71 100 PHE D N 1
ATOM 3779 C CA . PHE D 1 100 ? 39.357 27.834 79.671 1.00 22.73 100 PHE D CA 1
ATOM 3780 C C . PHE D 1 100 ? 39.279 26.316 79.656 1.00 27.64 100 PHE D C 1
ATOM 3781 O O . PHE D 1 100 ? 39.521 25.662 80.674 1.00 26.77 100 PHE D O 1
ATOM 3789 N N . SER D 1 101 ? 38.923 25.761 78.505 1.00 18.50 101 SER D N 1
ATOM 3790 C CA . SER D 1 101 ? 39.017 24.322 78.296 1.00 28.37 101 SER D CA 1
ATOM 3791 C C . SER D 1 101 ? 39.507 24.032 76.885 1.00 23.10 101 SER D C 1
ATOM 3792 O O . SER D 1 101 ? 38.994 24.574 75.906 1.00 16.61 101 SER D O 1
ATOM 3795 N N . ARG D 1 102 ? 40.512 23.172 76.791 1.00 28.45 102 ARG D N 1
ATOM 3796 C CA . ARG D 1 102 ? 41.148 22.885 75.517 1.00 24.98 102 ARG D CA 1
ATOM 3797 C C . ARG D 1 102 ? 41.497 21.418 75.314 1.00 23.49 102 ARG D C 1
ATOM 3798 O O . ARG D 1 102 ? 42.112 20.782 76.169 1.00 29.36 102 ARG D O 1
ATOM 3806 N N . THR D 1 103 ? 41.124 20.888 74.157 1.00 28.19 103 THR D N 1
ATOM 3807 C CA . THR D 1 103 ? 41.219 19.453 73.936 1.00 26.73 103 THR D CA 1
ATOM 3808 C C . THR D 1 103 ? 42.159 19.092 72.791 1.00 26.86 103 THR D C 1
ATOM 3809 O O . THR D 1 103 ? 41.995 19.569 71.674 1.00 33.69 103 THR D O 1
ATOM 3813 N N . ILE D 1 104 ? 43.133 18.232 73.076 1.00 21.23 104 ILE D N 1
ATOM 3814 C CA . ILE D 1 104 ? 44.022 17.684 72.056 1.00 19.50 104 ILE D CA 1
ATOM 3815 C C . ILE D 1 104 ? 43.697 16.212 71.802 1.00 28.78 104 ILE D C 1
ATOM 3816 O O . ILE D 1 104 ? 43.656 15.410 72.734 1.00 30.01 104 ILE D O 1
ATOM 3821 N N . THR D 1 105 ? 43.469 15.852 70.541 1.00 25.78 105 THR D N 1
ATOM 3822 C CA . THR D 1 105 ? 43.284 14.447 70.180 1.00 25.39 105 THR D CA 1
ATOM 3823 C C . THR D 1 105 ? 44.645 13.785 69.996 1.00 30.78 105 THR D C 1
ATOM 3824 O O . THR D 1 105 ? 45.500 14.303 69.279 1.00 26.36 105 THR D O 1
ATOM 3828 N N . ILE D 1 106 ? 44.848 12.651 70.656 1.00 29.07 106 ILE D N 1
ATOM 3829 C CA . ILE D 1 106 ? 46.103 11.924 70.541 1.00 31.06 106 ILE D CA 1
ATOM 3830 C C . ILE D 1 106 ? 45.889 10.691 69.674 1.00 35.68 106 ILE D C 1
ATOM 3831 O O . ILE D 1 106 ? 45.273 9.720 70.112 1.00 34.79 106 ILE D O 1
ATOM 3836 N N . PRO D 1 107 ? 46.405 10.724 68.436 1.00 38.44 107 PRO D N 1
ATOM 3837 C CA . PRO D 1 107 ? 46.242 9.610 67.496 1.00 46.32 107 PRO D CA 1
ATOM 3838 C C . PRO D 1 107 ? 46.941 8.340 67.971 1.00 50.00 107 PRO D C 1
ATOM 3839 O O . PRO D 1 107 ? 46.429 7.246 67.755 1.00 51.77 107 PRO D O 1
ATOM 3843 N N . ALA D 1 108 ? 48.089 8.490 68.620 1.00 50.28 108 ALA D N 1
ATOM 3844 C CA . ALA D 1 108 ? 48.832 7.347 69.138 1.00 48.56 108 ALA D CA 1
ATOM 3845 C C . ALA D 1 108 ? 48.169 6.774 70.389 1.00 50.33 108 ALA D C 1
ATOM 3846 O O . ALA D 1 108 ? 47.427 7.473 71.084 1.00 50.08 108 ALA D O 1
ATOM 3848 N N . LYS D 1 109 ? 48.445 5.503 70.674 1.00 53.81 109 LYS D N 1
ATOM 3849 C CA . LYS D 1 109 ? 47.905 4.838 71.861 1.00 52.67 109 LYS D CA 1
ATOM 3850 C C . LYS D 1 109 ? 48.798 5.104 73.075 1.00 46.29 109 LYS D C 1
ATOM 3851 O O . LYS D 1 109 ? 50.023 4.970 72.996 1.00 47.67 109 LYS D O 1
ATOM 3857 N N . ILE D 1 110 ? 48.182 5.498 74.186 1.00 37.15 110 ILE D N 1
ATOM 3858 C CA . ILE D 1 110 ? 48.924 5.928 75.365 1.00 46.76 110 ILE D CA 1
ATOM 3859 C C . ILE D 1 110 ? 48.704 4.968 76.529 1.00 41.79 110 ILE D C 1
ATOM 3860 O O . ILE D 1 110 ? 47.626 4.392 76.672 1.00 39.23 110 ILE D O 1
ATOM 3865 N N . ASP D 1 111 ? 49.724 4.804 77.365 1.00 39.38 111 ASP D N 1
ATOM 3866 C CA . ASP D 1 111 ? 49.545 4.090 78.615 1.00 41.75 111 ASP D CA 1
ATOM 3867 C C . ASP D 1 111 ? 49.130 5.161 79.605 1.00 32.89 111 ASP D C 1
ATOM 3868 O O . ASP D 1 111 ? 49.931 6.009 79.999 1.00 36.93 111 ASP D O 1
ATOM 3873 N N . ALA D 1 112 ? 47.867 5.103 80.010 1.00 38.47 112 ALA D N 1
ATOM 3874 C CA . ALA D 1 112 ? 47.247 6.192 80.749 1.00 32.16 112 ALA D CA 1
ATOM 3875 C C . ALA D 1 112 ? 47.684 6.224 82.204 1.00 37.78 112 ALA D C 1
ATOM 3876 O O . ALA D 1 112 ? 47.527 7.236 82.886 1.00 48.33 112 ALA D O 1
ATOM 3878 N N . ASP D 1 113 ? 48.236 5.113 82.677 1.00 42.39 113 ASP D N 1
ATOM 3879 C CA . ASP D 1 113 ? 48.675 5.022 84.061 1.00 44.74 113 ASP D CA 1
ATOM 3880 C C . ASP D 1 113 ? 50.006 5.737 84.282 1.00 39.05 113 ASP D C 1
ATOM 3881 O O . ASP D 1 113 ? 50.296 6.187 85.389 1.00 50.63 113 ASP D O 1
ATOM 3886 N N . ARG D 1 114 ? 50.814 5.834 83.233 1.00 37.31 114 ARG D N 1
ATOM 3887 C CA . ARG D 1 114 ? 52.101 6.522 83.326 1.00 45.03 114 ARG D CA 1
ATOM 3888 C C . ARG D 1 114 ? 52.076 7.978 82.846 1.00 39.74 114 ARG D C 1
ATOM 3889 O O . ARG D 1 114 ? 53.118 8.630 82.784 1.00 36.82 114 ARG D O 1
ATOM 3897 N N . ILE D 1 115 ? 50.894 8.474 82.489 1.00 33.94 115 ILE D N 1
ATOM 3898 C CA . ILE D 1 115 ? 50.736 9.876 82.102 1.00 36.94 115 ILE D CA 1
ATOM 3899 C C . ILE D 1 115 ? 51.101 10.807 83.257 1.00 26.90 115 ILE D C 1
ATOM 3900 O O . ILE D 1 115 ? 50.618 10.636 84.376 1.00 37.64 115 ILE D O 1
ATOM 3905 N N . GLU D 1 116 ? 51.955 11.788 82.981 1.00 32.11 116 GLU D N 1
ATOM 3906 C CA . GLU D 1 116 ? 52.406 12.720 84.011 1.00 35.51 116 GLU D CA 1
ATOM 3907 C C . GLU D 1 116 ? 52.156 14.178 83.636 1.00 36.35 116 GLU D C 1
ATOM 3908 O O . GLU D 1 116 ? 52.315 14.571 82.478 1.00 35.07 116 GLU D O 1
ATOM 3914 N N . ALA D 1 117 ? 51.764 14.976 84.626 1.00 34.57 117 ALA D N 1
ATOM 3915 C CA . ALA D 1 117 ? 51.551 16.407 84.430 1.00 29.26 117 ALA D CA 1
ATOM 3916 C C . ALA D 1 117 ? 52.454 17.209 85.362 1.00 40.33 117 ALA D C 1
ATOM 3917 O O . ALA D 1 117 ? 52.528 16.928 86.559 1.00 44.17 117 ALA D O 1
ATOM 3919 N N . ASN D 1 118 ? 53.138 18.209 84.808 1.00 35.66 118 ASN D N 1
ATOM 3920 C CA . ASN D 1 118 ? 54.100 19.002 85.573 1.00 31.45 118 ASN D CA 1
ATOM 3921 C C . ASN D 1 118 ? 53.968 20.508 85.314 1.00 39.15 118 ASN D C 1
ATOM 3922 O O . ASN D 1 118 ? 54.036 20.958 84.172 1.00 33.44 118 ASN D O 1
ATOM 3927 N N . PHE D 1 119 ? 53.775 21.282 86.380 1.00 44.19 119 PHE D N 1
ATOM 3928 C CA . PHE D 1 119 ? 53.495 22.711 86.251 1.00 34.61 119 PHE D CA 1
ATOM 3929 C C . PHE D 1 119 ? 54.672 23.550 86.745 1.00 38.87 119 PHE D C 1
ATOM 3930 O O . PHE D 1 119 ? 54.942 23.602 87.945 1.00 42.16 119 PHE D O 1
ATOM 3938 N N . SER D 1 120 ? 55.364 24.218 85.823 1.00 37.88 120 SER D N 1
ATOM 3939 C CA . SER D 1 120 ? 56.543 24.998 86.190 1.00 42.02 120 SER D CA 1
ATOM 3940 C C . SER D 1 120 ? 56.630 26.328 85.441 1.00 39.11 120 SER D C 1
ATOM 3941 O O . SER D 1 120 ? 56.576 26.357 84.212 1.00 29.28 120 SER D O 1
ATOM 3944 N N . ASN D 1 121 ? 56.789 27.416 86.192 1.00 35.50 121 ASN D N 1
ATOM 3945 C CA . ASN D 1 121 ? 56.922 28.758 85.623 1.00 37.93 121 ASN D CA 1
ATOM 3946 C C . ASN D 1 121 ? 55.767 29.154 84.707 1.00 38.11 121 ASN D C 1
ATOM 3947 O O . ASN D 1 121 ? 55.973 29.807 83.684 1.00 39.57 121 ASN D O 1
ATOM 3952 N N . GLY D 1 122 ? 54.554 28.755 85.076 1.00 31.30 122 GLY D N 1
ATOM 3953 C CA . GLY D 1 122 ? 53.379 29.067 84.284 1.00 34.31 122 GLY D CA 1
ATOM 3954 C C . GLY D 1 122 ? 53.219 28.160 83.078 1.00 34.22 122 GLY D C 1
ATOM 3955 O O . GLY D 1 122 ? 52.268 28.297 82.309 1.00 36.65 122 GLY D O 1
ATOM 3956 N N . LEU D 1 123 ? 54.156 27.232 82.909 1.00 30.18 123 LEU D N 1
ATOM 3957 C CA . LEU D 1 123 ? 54.097 26.276 81.809 1.00 30.86 123 LEU D CA 1
ATOM 3958 C C . LEU D 1 123 ? 53.676 24.895 82.296 1.00 29.59 123 LEU D C 1
ATOM 3959 O O . LEU D 1 123 ? 54.377 24.258 83.085 1.00 29.94 123 LEU D O 1
ATOM 3964 N N . LEU D 1 124 ? 52.522 24.443 81.820 1.00 25.50 124 LEU D N 1
ATOM 3965 C CA . LEU D 1 124 ? 52.026 23.111 82.135 1.00 26.90 124 LEU D CA 1
ATOM 3966 C C . LEU D 1 124 ? 52.455 22.124 81.055 1.00 27.39 124 LEU D C 1
ATOM 3967 O O . LEU D 1 124 ? 52.154 22.309 79.883 1.00 24.94 124 LEU D O 1
ATOM 3972 N N . THR D 1 125 ? 53.163 21.078 81.454 1.00 27.47 125 THR D N 1
ATOM 3973 C CA . THR D 1 125 ? 53.639 20.075 80.513 1.00 23.16 125 THR D CA 1
ATOM 3974 C C . THR D 1 125 ? 53.061 18.706 80.837 1.00 28.44 125 THR D C 1
ATOM 3975 O O . THR D 1 125 ? 53.296 18.160 81.912 1.00 33.11 125 THR D O 1
ATOM 3979 N N . VAL D 1 126 ? 52.297 18.160 79.898 1.00 26.44 126 VAL D N 1
ATOM 3980 C CA . VAL D 1 126 ? 51.725 16.831 80.055 1.00 22.52 126 VAL D CA 1
ATOM 3981 C C . VAL D 1 126 ? 52.497 15.825 79.213 1.00 27.45 126 VAL D C 1
ATOM 3982 O O . VAL D 1 126 ? 52.637 15.995 78.001 1.00 31.38 126 VAL D O 1
ATOM 3986 N N . THR D 1 127 ? 52.999 14.779 79.864 1.00 37.27 127 THR D N 1
ATOM 3987 C CA . THR D 1 127 ? 53.765 13.749 79.174 1.00 31.53 127 THR D CA 1
ATOM 3988 C C . THR D 1 127 ? 52.957 12.464 79.049 1.00 36.12 127 THR D C 1
ATOM 3989 O O . THR D 1 127 ? 52.554 11.870 80.049 1.00 36.37 127 THR D O 1
ATOM 3993 N N . LEU D 1 128 ? 52.720 12.046 77.811 1.00 29.65 128 LEU D N 1
ATOM 3994 C CA . LEU D 1 128 ? 51.968 10.832 77.535 1.00 36.54 128 LEU D CA 1
ATOM 3995 C C . LEU D 1 128 ? 52.868 9.787 76.883 1.00 37.62 128 LEU D C 1
ATOM 3996 O O . LEU D 1 128 ? 53.272 9.941 75.727 1.00 33.43 128 LEU D O 1
ATOM 4001 N N . PRO D 1 129 ? 53.196 8.724 77.633 1.00 37.88 129 PRO D N 1
ATOM 4002 C CA . PRO D 1 129 ? 54.026 7.621 77.139 1.00 40.02 129 PRO D CA 1
ATOM 4003 C C . PRO D 1 129 ? 53.319 6.832 76.044 1.00 31.51 129 PRO D C 1
ATOM 4004 O O . PRO D 1 129 ? 52.154 6.467 76.200 1.00 30.97 129 PRO D O 1
ATOM 4008 N N . LYS D 1 130 ? 54.025 6.569 74.951 1.00 42.73 130 LYS D N 1
ATOM 4009 C CA . LYS D 1 130 ? 53.468 5.790 73.856 1.00 44.24 130 LYS D CA 1
ATOM 4010 C C . LYS D 1 130 ? 53.474 4.306 74.188 1.00 51.74 130 LYS D C 1
ATOM 4011 O O . LYS D 1 130 ? 54.493 3.761 74.612 1.00 49.07 130 LYS D O 1
ATOM 4017 N N . VAL D 1 131 ? 52.327 3.660 73.999 1.00 52.18 131 VAL D N 1
ATOM 4018 C CA . VAL D 1 131 ? 52.218 2.220 74.180 1.00 47.84 131 VAL D CA 1
ATOM 4019 C C . VAL D 1 131 ? 53.182 1.518 73.239 1.00 56.34 131 VAL D C 1
ATOM 4020 O O . VAL D 1 131 ? 53.886 0.585 73.627 1.00 64.73 131 VAL D O 1
ATOM 4024 N N . GLU D 1 132 ? 53.216 1.984 71.998 1.00 56.67 132 GLU D N 1
ATOM 4025 C CA . GLU D 1 132 ? 54.134 1.438 71.014 1.00 64.69 132 GLU D CA 1
ATOM 4026 C C . GLU D 1 132 ? 55.163 2.471 70.585 1.00 61.52 132 GLU D C 1
ATOM 4027 O O . GLU D 1 132 ? 54.827 3.458 69.930 1.00 68.20 132 GLU D O 1
ATOM 4033 N N . LYS D 1 133 ? 56.417 2.246 70.957 1.00 60.71 133 LYS D N 1
ATOM 4034 C CA . LYS D 1 133 ? 57.501 3.008 70.371 1.00 59.69 133 LYS D CA 1
ATOM 4035 C C . LYS D 1 133 ? 57.578 2.512 68.939 1.00 72.35 133 LYS D C 1
ATOM 4036 O O . LYS D 1 133 ? 57.789 1.323 68.701 1.00 91.58 133 LYS D O 1
ATOM 4042 N N . SER D 1 134 ? 57.413 3.417 67.983 1.00 74.16 134 SER D N 1
ATOM 4043 C CA . SER D 1 134 ? 57.238 3.010 66.591 1.00 81.70 134 SER D CA 1
ATOM 4044 C C . SER D 1 134 ? 58.121 3.779 65.623 1.00 84.12 134 SER D C 1
ATOM 4045 O O . SER D 1 134 ? 58.977 4.560 66.040 1.00 75.77 134 SER D O 1
ATOM 4048 N N . GLN D 1 135 ? 57.897 3.554 64.329 1.00 88.35 135 GLN D N 1
ATOM 4049 C CA . GLN D 1 135 ? 58.813 4.013 63.287 1.00 89.06 135 GLN D CA 1
ATOM 4050 C C . GLN D 1 135 ? 59.124 5.504 63.380 1.00 85.71 135 GLN D C 1
ATOM 4051 O O . GLN D 1 135 ? 58.229 6.346 63.428 1.00 79.26 135 GLN D O 1
ATOM 4057 N N . THR D 1 136 ? 60.416 5.809 63.427 1.00 76.13 136 THR D N 1
ATOM 4058 C CA . THR D 1 136 ? 60.887 7.167 63.677 1.00 80.63 136 THR D CA 1
ATOM 4059 C C . THR D 1 136 ? 61.168 7.971 62.410 1.00 74.85 136 THR D C 1
ATOM 4060 O O . THR D 1 136 ? 60.831 7.556 61.299 1.00 62.09 136 THR D O 1
ATOM 4064 N N . LYS D 1 137 ? 61.801 9.124 62.599 1.00 65.98 137 LYS D N 1
ATOM 4065 C CA . LYS D 1 137 ? 61.945 10.121 61.549 1.00 64.26 137 LYS D CA 1
ATOM 4066 C C . LYS D 1 137 ? 62.975 9.772 60.479 1.00 67.29 137 LYS D C 1
ATOM 4067 O O . LYS D 1 137 ? 63.671 8.756 60.550 1.00 70.41 137 LYS D O 1
ATOM 4073 N N . LYS D 1 138 ? 63.043 10.644 59.479 1.00 61.15 138 LYS D N 1
ATOM 4074 C CA . LYS D 1 138 ? 64.100 10.649 58.480 1.00 54.18 138 LYS D CA 1
ATOM 4075 C C . LYS D 1 138 ? 64.350 12.105 58.111 1.00 52.99 138 LYS D C 1
ATOM 4076 O O . LYS D 1 138 ? 63.400 12.857 57.892 1.00 50.19 138 LYS D O 1
ATOM 4082 N N . GLN D 1 139 ? 65.611 12.517 58.040 1.00 50.68 139 GLN D N 1
ATOM 4083 C CA . GLN D 1 139 ? 65.901 13.861 57.555 1.00 48.31 139 GLN D CA 1
ATOM 4084 C C . GLN D 1 139 ? 66.112 13.851 56.050 1.00 47.45 139 GLN D C 1
ATOM 4085 O O . GLN D 1 139 ? 66.939 13.102 55.532 1.00 60.08 139 GLN D O 1
ATOM 4091 N N . ILE D 1 140 ? 65.354 14.688 55.355 1.00 44.99 140 ILE D N 1
ATOM 4092 C CA . ILE D 1 140 ? 65.449 14.782 53.907 1.00 41.41 140 ILE D CA 1
ATOM 4093 C C . ILE D 1 140 ? 66.429 15.874 53.505 1.00 43.59 140 ILE D C 1
ATOM 4094 O O . ILE D 1 140 ? 66.296 17.026 53.921 1.00 50.15 140 ILE D O 1
ATOM 4099 N N . ALA D 1 141 ? 67.421 15.502 52.704 1.00 43.49 141 ALA D N 1
ATOM 4100 C CA . ALA D 1 141 ? 68.388 16.461 52.189 1.00 51.72 141 ALA D CA 1
ATOM 4101 C C . ALA D 1 141 ? 67.806 17.177 50.977 1.00 54.55 141 ALA D C 1
ATOM 4102 O O . ALA D 1 141 ? 67.113 16.569 50.160 1.00 58.93 141 ALA D O 1
ATOM 4104 N N . ILE D 1 142 ? 68.088 18.470 50.867 1.00 51.58 142 ILE D N 1
ATOM 4105 C CA . ILE D 1 142 ? 67.514 19.287 49.806 1.00 48.44 142 ILE D CA 1
ATOM 4106 C C . ILE D 1 142 ? 68.495 19.504 48.662 1.00 51.66 142 ILE D C 1
ATOM 4107 O O . ILE D 1 142 ? 69.605 19.995 48.867 1.00 47.89 142 ILE D O 1
ATOM 4112 N N . LYS D 1 143 ? 68.077 19.136 47.456 1.00 50.12 143 LYS D N 1
ATOM 4113 C CA . LYS D 1 143 ? 68.895 19.351 46.270 1.00 54.41 143 LYS D CA 1
ATOM 4114 C C . LYS D 1 143 ? 68.788 20.803 45.823 1.00 60.96 143 LYS D C 1
ATOM 4115 O O . LYS D 1 143 ? 67.723 21.257 45.403 1.00 55.88 143 LYS D O 1
#

Sequence (517 aa):
PPTVNDLFSDFVSYSPRLNNQIPGELSPSIDVHEGKDTVSVDVELPGVKKEDVQVHYDSGKLTISGEVVNERKNESTEGNQRWSERRFGSFSRTITIPAKIDADRIEANFSNGLLTVTLPKVEKSQTKKQIAIKMSLQPFFGFPPTVNDLFSDFVSYSPRLNNQIPGELSPSIDVHEGKDTVSVDVELPGVKKEDVQVHYDSGKLTISGEVVNERKNESTEGNQRWSERRFGSFSRTITIPAKIDADRIEANFSNGLLTVTLPKVEKSQTKKQIAIKNDLFSDFVSYSPRLNNQIIPPGGEELLSSPPSSIDVHEGKDTVSVDVELPGVKKEDVQVHYDSGKLTISGEVVNERKNESTEGNQRWSERRFGSFSRTITIPAKIDADRIEANFSNGLLTVTLPKVEKSQTKKQIAIKELSPSIDVHEGKDTVSVDVELPGVKKEDVQVHYDSGKLTISGEVVNERKNESTEGNQRWSERRFGSFSRTITIPAKIDADRIEANFSNGLLTVTLPKVEKSQTKKQIAIK

B-factor: mean 51.46, std 21.97, range [10.29, 137.45]

GO terms:
  GO:0140453 protein aggregate center (C, IDA)
  GO:0034605 cellular response to heat (P, IEP)
  GO:0034620 cellular response to unfolded protein (P, IDA)
  GO:0005634 nucleus (C, IDA)
  GO:0005737 cytoplasm (C, IDA)
  GO:0140309 unfolded protein holdase activity (F, IDA)
  GO:0005634 nucleus (C, HDA)
  GO:0005829 cytosol (C, HDA)
  GO:0071218 cellular response to misfolded protein (P, IMP)
  GO:0005515 protein binding (F, IPI)
  GO:0042802 identical protein binding (F, IPI)